Protein AF-A0A3R6U646-F1 (afdb_monomer)

Mean predicted aligned error: 10.63 Å

Sequence (505 aa):
MAGFEEALRQNQELQDSKYKLLGVTYKDGPEMSRLKNAEKQLLSFFSERKLSPDPNAFEEQLSEAKNLYRELIESCRAYTLSHKRPWTASGKARKQMVLQIWKIAELEDSKLQATAEVLQKRNMEDASWANVLGAMRVAHIDLSSHEIETTGGGTSDVTVIKYPNTKLFYKKEEKLLPLREDVKALIQQKPEWKSHEALITKLLSLIDNENPISMGNMALASYKDLGIFLAMISTDLTLTSEEQAELKTFMPEFSAAFKKLNTRFGIAKDAGIEPGQDLSKRNVATSRMASLLGIPGLVTDSAAVVLKTGQENSENGIVTVMAKGEQFETIRQKGLPVTSSPELIKSLINLQLLDTICGQVDRNSSNLFFTYEERDGKRILKGVTGIDSDMAFGTTAYAALEERRDGFLQLKPIEQNGTCTLPYLDQTVCAHILSLDKNMVFFVMSDLLNQKELDALWGRIEGVQNLLLKNIDRMTDDTWPDSNIIALRNQYNGTYFNKISDLLA

Secondary structure (DSSP, 8-state):
-HHHHHHHHHHHHHHHS-EEETTEEEPPPHHHHHHHHHHHHHHHHHHH-BPPSSHHHHHHHHHHHHHHHHHHHHHHHHHHHHTSS--SHHHHHHHHHHHHHHHHHHHHHHHHHHHHHHHHHTT-TT-BHHHHHHHHHPEEEEGGGS-EEEE-SSSS-EEEEEETTEEEEEEE--BPPPHHHHHHHHHHH-GGGGGGHHHHHHHHTT--TT-HHHHHHHHHTTSS-HHHHHHHHTTT----HHHHHHHHHHHHHHHHHHHHHHHHHHHHHHHTPPTT-BSTHHHHHHHHHHHHTT-TTSB--EEEEEEE-SSS-EEEEEEEEPPSSEEHHHHHHT-S-EEE-HHHHHHHHHHHHHHHHHT-----GGGEEEEEEEETTEEEEEEEEE---TT-S-S--HHHHHS--SS------B-TTS-B--S-EEHHHHHHHTT--HHHHHHHHTTTS-HHHHHHHHHHHHHHHHHHHHTGGGEESS---THHHHHHHHH-TTSHHHHHHTT--

Foldseek 3Di:
DVVVVVVVVVVVCCQVWADQDPNDGDDDDPLVVQLLVLLVVLLCLQPPWAQDLDPVVNVVSLVVNLVSLVSNLVSLVVLCVVLVDPPDLLSVLLNLLSVVSNVLSVQLSVCQPVLSVVQSVVVPVRHGSLVSSLVSQAAEDECPPFDWDWDDDAQFIWIWTDDPVWIKTWGFWDFQADLLVVLVVVCVVPVVCPVVVVVVVQLCVLPDPPDPVSLVLLLVVQDDDPPVVCVVCVVVDPDDPVSSVVCVVCSNVSSVNSNSSSVVNVLLVVLQNDGPATLQLQLCLLQLLCSLLVNHLLAWHKGWYWYDPDPPDTTTTMITIDRPAAQLVVVVVVPFQEEEDPQQVQSQVLVQLSCLLFSQQDDDSVQKGWDWDDDPRYTYTRHIYGYRRSSTLHLDANVNLCPDPPQGAHDPLDDPVLHGPDQAHALSSLSSLLSDDLSSSCSSCVSRDDPSSSVRSVNSSVVVNVSCSVPVVRYDHDDDDPVVLVVSQPRDPRHPSVSVVVSND

Structure (mmCIF, N/CA/C/O backbone):
data_AF-A0A3R6U646-F1
#
_entry.id   AF-A0A3R6U646-F1
#
loop_
_atom_site.group_PDB
_atom_site.id
_atom_site.type_symbol
_atom_site.label_atom_id
_atom_site.label_alt_id
_atom_site.label_comp_id
_atom_site.label_asym_id
_atom_site.label_entity_id
_atom_site.label_seq_id
_atom_site.pdbx_PDB_ins_code
_atom_site.Cartn_x
_atom_site.Cartn_y
_atom_site.Cartn_z
_atom_site.occupancy
_atom_site.B_iso_or_equiv
_atom_site.auth_seq_id
_atom_site.auth_comp_id
_atom_site.auth_asym_id
_atom_site.auth_atom_id
_atom_site.pdbx_PDB_model_num
ATOM 1 N N . MET A 1 1 ? 26.174 -4.785 15.568 1.00 36.97 1 MET A N 1
ATOM 2 C CA . MET A 1 1 ? 26.501 -4.451 14.163 1.00 36.97 1 MET A CA 1
ATOM 3 C C . MET A 1 1 ? 26.872 -5.685 13.338 1.00 36.97 1 MET A C 1
ATOM 5 O O . MET A 1 1 ? 26.255 -5.864 12.303 1.00 36.97 1 MET A O 1
ATOM 9 N N . ALA A 1 2 ? 27.718 -6.606 13.823 1.00 31.31 2 ALA A N 1
ATOM 10 C CA . ALA A 1 2 ? 28.090 -7.832 13.088 1.00 31.31 2 ALA A CA 1
ATOM 11 C C . ALA A 1 2 ? 26.922 -8.780 12.703 1.00 31.31 2 ALA A C 1
ATOM 13 O O . ALA A 1 2 ? 26.979 -9.432 11.671 1.00 31.31 2 ALA A O 1
ATOM 14 N N . GLY A 1 3 ? 25.834 -8.837 13.485 1.00 31.39 3 GLY A N 1
ATOM 15 C CA . GLY A 1 3 ? 24.661 -9.667 13.152 1.00 31.39 3 GLY A CA 1
ATOM 16 C C . GLY A 1 3 ? 23.734 -9.088 12.072 1.00 31.39 3 GLY A C 1
ATOM 17 O O . GLY A 1 3 ? 22.979 -9.834 11.462 1.00 31.39 3 GLY A O 1
ATOM 18 N N . PHE A 1 4 ? 23.793 -7.775 11.821 1.00 30.70 4 PHE A N 1
ATOM 19 C CA . PHE A 1 4 ? 22.967 -7.106 10.807 1.00 30.70 4 PHE A CA 1
ATOM 20 C C . PHE A 1 4 ? 23.614 -7.202 9.421 1.00 30.70 4 PHE A C 1
ATOM 22 O O . PHE A 1 4 ? 22.926 -7.468 8.444 1.00 30.70 4 PHE A O 1
ATOM 29 N N . GLU A 1 5 ? 24.944 -7.088 9.351 1.00 34.66 5 GLU A N 1
ATOM 30 C CA . GLU A 1 5 ? 25.713 -7.324 8.123 1.00 34.66 5 GLU A CA 1
ATOM 31 C C . GLU A 1 5 ? 25.695 -8.801 7.703 1.00 34.66 5 GLU A C 1
ATOM 33 O O . GLU A 1 5 ? 25.573 -9.087 6.518 1.00 34.66 5 GLU A O 1
ATOM 38 N N . GLU A 1 6 ? 25.725 -9.747 8.651 1.00 31.89 6 GLU A N 1
ATOM 39 C CA . GLU A 1 6 ? 25.578 -11.182 8.357 1.00 31.89 6 GLU A CA 1
ATOM 40 C C . GLU A 1 6 ? 24.168 -11.513 7.832 1.00 31.89 6 GLU A C 1
ATOM 42 O O . GLU A 1 6 ? 24.030 -12.293 6.893 1.00 31.89 6 GLU A O 1
ATOM 47 N N . ALA A 1 7 ? 23.123 -10.877 8.378 1.00 35.53 7 ALA A N 1
ATOM 48 C CA . ALA A 1 7 ? 21.747 -11.024 7.902 1.00 35.53 7 ALA A CA 1
ATOM 49 C C . ALA A 1 7 ? 21.536 -10.382 6.520 1.00 35.53 7 ALA A C 1
ATOM 51 O O . ALA A 1 7 ? 20.899 -10.989 5.664 1.00 35.53 7 ALA A O 1
ATOM 52 N N . LEU A 1 8 ? 22.120 -9.203 6.270 1.00 36.25 8 LEU A N 1
ATOM 53 C CA . LEU A 1 8 ? 22.145 -8.565 4.950 1.00 36.25 8 LEU A CA 1
ATOM 54 C C . LEU A 1 8 ? 22.905 -9.416 3.935 1.00 36.25 8 LEU A C 1
ATOM 56 O O . LEU A 1 8 ? 22.410 -9.599 2.833 1.00 36.25 8 LEU A O 1
ATOM 60 N N . ARG A 1 9 ? 24.049 -9.999 4.312 1.00 36.34 9 ARG A N 1
ATOM 61 C CA . ARG A 1 9 ? 24.831 -10.899 3.456 1.00 36.34 9 ARG A CA 1
ATOM 62 C C . ARG A 1 9 ? 24.074 -12.184 3.135 1.00 36.34 9 ARG A C 1
ATOM 64 O O . ARG A 1 9 ? 24.051 -12.580 1.979 1.00 36.34 9 ARG A O 1
ATOM 71 N N . GLN A 1 10 ? 23.414 -12.801 4.115 1.00 38.28 10 GLN A N 1
ATOM 72 C CA . GLN A 1 10 ? 22.577 -13.986 3.895 1.00 38.28 10 GLN A CA 1
ATOM 73 C C . GLN A 1 10 ? 21.345 -13.670 3.034 1.00 38.28 10 GLN A C 1
ATOM 75 O O . GLN A 1 10 ? 20.971 -14.486 2.195 1.00 38.28 10 GLN A O 1
ATOM 80 N N . ASN A 1 11 ? 20.755 -12.478 3.174 1.00 39.41 11 ASN A N 1
ATOM 81 C CA . ASN A 1 11 ? 19.683 -12.005 2.294 1.00 39.41 11 ASN A CA 1
ATOM 82 C C . ASN A 1 11 ? 20.183 -11.723 0.874 1.00 39.41 11 ASN A C 1
ATOM 84 O O . ASN A 1 11 ? 19.551 -12.135 -0.092 1.00 39.41 11 ASN A O 1
ATOM 88 N N . GLN A 1 12 ? 21.343 -11.083 0.730 1.00 35.88 12 GLN A N 1
ATOM 89 C CA . GLN A 1 12 ? 21.979 -10.848 -0.565 1.00 35.88 12 GLN A CA 1
ATOM 90 C C . GLN A 1 12 ? 22.320 -12.183 -1.244 1.00 35.88 12 GLN A C 1
ATOM 92 O O . GLN A 1 12 ? 22.034 -12.369 -2.419 1.00 35.88 12 GLN A O 1
ATOM 97 N N . GLU A 1 13 ? 22.831 -13.160 -0.488 1.00 35.97 13 GLU A N 1
ATOM 98 C CA . GLU A 1 13 ? 23.101 -14.522 -0.961 1.00 35.97 13 GLU A CA 1
ATOM 99 C C . GLU A 1 13 ? 21.818 -15.285 -1.341 1.00 35.97 13 GLU A C 1
ATOM 101 O O . GLU A 1 13 ? 21.869 -16.081 -2.277 1.00 35.97 13 GLU A O 1
ATOM 106 N N . LEU A 1 14 ? 20.675 -15.031 -0.685 1.00 40.44 14 LEU A N 1
ATOM 107 C CA . LEU A 1 14 ? 19.355 -15.589 -1.030 1.00 40.44 14 LEU A CA 1
ATOM 108 C C . LEU A 1 14 ? 18.740 -14.944 -2.281 1.00 40.44 14 LEU A C 1
ATOM 110 O O . LEU A 1 14 ? 18.087 -15.637 -3.065 1.00 40.44 14 LEU A O 1
ATOM 114 N N . GLN A 1 15 ? 18.959 -13.643 -2.487 1.00 40.91 15 GLN A N 1
ATOM 115 C CA . GLN A 1 15 ? 18.465 -12.911 -3.658 1.00 40.91 15 GLN A CA 1
ATOM 116 C C . GLN A 1 15 ? 19.329 -13.124 -4.902 1.00 40.91 15 GLN A C 1
ATOM 118 O O . GLN A 1 15 ? 18.792 -13.307 -5.994 1.00 40.91 15 GLN A O 1
ATOM 123 N N . ASP A 1 16 ? 20.650 -13.183 -4.738 1.00 39.75 16 ASP A N 1
ATOM 124 C CA . ASP A 1 16 ? 21.598 -13.414 -5.833 1.00 39.75 16 ASP A CA 1
ATOM 125 C C . ASP A 1 16 ? 21.812 -14.908 -6.112 1.00 39.75 16 ASP A C 1
ATOM 127 O O . ASP A 1 16 ? 22.291 -15.303 -7.182 1.00 39.75 16 ASP A O 1
ATOM 131 N N . SER A 1 17 ? 21.442 -15.787 -5.177 1.00 35.56 17 SER A N 1
ATOM 132 C CA . SER A 1 17 ? 21.602 -17.219 -5.359 1.00 35.56 17 SER A CA 1
ATOM 133 C C . SER A 1 17 ? 20.494 -18.025 -4.680 1.00 35.56 17 SER A C 1
ATOM 135 O O . SER A 1 17 ? 20.468 -18.268 -3.484 1.00 35.56 17 SER A O 1
ATOM 137 N N . LYS A 1 18 ? 19.634 -18.593 -5.524 1.00 42.16 18 LYS A N 1
ATOM 138 C CA . LYS A 1 18 ? 19.062 -19.921 -5.315 1.00 42.16 18 LYS A CA 1
ATOM 139 C C . LYS A 1 18 ? 18.338 -20.113 -3.975 1.00 42.16 18 LYS A C 1
ATOM 141 O O . LYS A 1 18 ? 18.925 -20.643 -3.030 1.00 42.16 18 LYS A O 1
ATOM 146 N N . TYR A 1 19 ? 17.032 -19.847 -3.920 1.00 44.69 19 TYR A N 1
ATOM 147 C CA . TYR A 1 19 ? 16.271 -20.278 -2.747 1.00 44.69 19 TYR A CA 1
ATOM 148 C C . TYR A 1 19 ? 16.395 -21.807 -2.600 1.00 44.69 19 TYR A C 1
ATOM 150 O O . TYR A 1 19 ? 16.195 -22.576 -3.552 1.00 44.69 19 TYR A O 1
ATOM 158 N N . LYS A 1 20 ? 16.831 -22.245 -1.415 1.00 39.53 20 LYS A N 1
ATOM 159 C CA . LYS A 1 20 ? 16.947 -23.660 -1.068 1.00 39.53 20 LYS A CA 1
ATOM 160 C C . LYS A 1 20 ? 15.631 -24.116 -0.462 1.00 39.53 20 LYS A C 1
ATOM 162 O O . LYS A 1 20 ? 15.321 -23.758 0.668 1.00 39.53 20 LYS A O 1
ATOM 167 N N . LEU A 1 21 ? 14.888 -24.949 -1.181 1.00 40.09 21 LEU A N 1
ATOM 168 C CA . LEU A 1 21 ? 13.744 -25.672 -0.626 1.00 40.09 21 LEU A CA 1
ATOM 169 C C . LEU A 1 21 ? 14.123 -27.149 -0.543 1.00 40.09 21 LEU A C 1
ATOM 171 O O . LEU A 1 21 ? 14.448 -27.756 -1.562 1.00 40.09 21 LEU A O 1
ATOM 175 N N . LEU A 1 22 ? 14.127 -27.712 0.671 1.00 39.22 22 LEU A N 1
ATOM 176 C CA . LEU A 1 22 ? 14.445 -29.128 0.922 1.00 39.22 22 LEU A CA 1
ATOM 177 C C . LEU A 1 22 ? 15.806 -29.573 0.338 1.00 39.22 22 LEU A C 1
ATOM 179 O O . LEU A 1 22 ? 15.935 -30.654 -0.227 1.00 39.22 22 LEU A O 1
ATOM 183 N N . GLY A 1 23 ? 16.831 -28.717 0.423 1.00 36.72 23 GLY A N 1
ATOM 184 C CA . GLY A 1 23 ? 18.173 -29.009 -0.104 1.00 36.72 23 GLY A CA 1
ATOM 185 C C . GLY A 1 23 ? 18.327 -28.841 -1.622 1.00 36.72 23 GLY A C 1
ATOM 186 O O . GLY A 1 23 ? 19.443 -28.944 -2.132 1.00 36.72 23 GLY A O 1
ATOM 187 N N . VAL A 1 24 ? 17.252 -28.511 -2.346 1.00 35.69 24 VAL A N 1
ATOM 188 C CA . VAL A 1 24 ? 17.285 -28.235 -3.786 1.00 35.69 24 VAL A CA 1
ATOM 189 C C . VAL A 1 24 ? 17.443 -26.744 -4.030 1.00 35.69 24 VAL A C 1
ATOM 191 O O . VAL A 1 24 ? 16.744 -25.908 -3.472 1.00 35.69 24 VAL A O 1
ATOM 194 N N . THR A 1 25 ? 18.400 -26.437 -4.889 1.00 43.44 25 THR A N 1
ATOM 195 C CA . THR A 1 25 ? 18.830 -25.102 -5.275 1.00 43.44 25 THR A CA 1
ATOM 196 C C . THR A 1 25 ? 18.050 -24.662 -6.517 1.00 43.44 25 THR A C 1
ATOM 198 O O . THR A 1 25 ? 18.350 -25.129 -7.616 1.00 43.44 25 THR A O 1
ATOM 201 N N . TYR A 1 26 ? 17.068 -23.774 -6.369 1.00 50.03 26 TYR A N 1
ATOM 202 C CA . TYR A 1 26 ? 16.243 -23.319 -7.493 1.00 50.03 26 TYR A CA 1
ATOM 203 C C . TYR A 1 26 ? 16.840 -22.072 -8.146 1.00 50.03 26 TYR A C 1
ATOM 205 O O . TYR A 1 26 ? 16.937 -21.032 -7.510 1.00 50.03 26 TYR A O 1
ATOM 213 N N . LYS A 1 27 ? 17.246 -22.155 -9.417 1.00 60.25 27 LYS A N 1
ATOM 214 C CA . LYS A 1 27 ? 17.609 -20.972 -10.214 1.00 60.25 27 LYS A CA 1
ATOM 215 C C . LYS A 1 27 ? 16.384 -20.448 -10.955 1.00 60.25 27 LYS A C 1
ATOM 217 O O . LYS A 1 27 ? 15.554 -21.243 -11.398 1.00 60.25 27 LYS A O 1
ATOM 222 N N . ASP A 1 28 ? 16.320 -19.132 -11.129 1.00 71.44 28 ASP A N 1
ATOM 223 C CA . ASP A 1 28 ? 15.378 -18.533 -12.066 1.00 71.44 28 ASP A CA 1
ATOM 224 C C . ASP A 1 28 ? 15.600 -19.110 -13.470 1.00 71.44 28 ASP A C 1
ATOM 226 O O . ASP A 1 28 ? 16.733 -19.329 -13.910 1.00 71.44 28 ASP A O 1
ATOM 230 N N . GLY A 1 29 ? 14.493 -19.396 -14.156 1.00 80.44 29 GLY A N 1
ATOM 231 C CA . GLY A 1 29 ? 14.529 -19.716 -15.578 1.00 80.44 29 GLY A CA 1
ATOM 232 C C . GLY A 1 29 ? 14.961 -18.491 -16.391 1.00 80.44 29 GLY A C 1
ATOM 233 O O . GLY A 1 29 ? 14.796 -17.361 -15.919 1.00 80.44 29 GLY A O 1
ATOM 234 N N . PRO A 1 30 ? 15.473 -18.685 -17.617 1.00 86.38 30 PRO A N 1
ATOM 235 C CA . PRO A 1 30 ? 15.993 -17.593 -18.439 1.00 86.38 30 PRO A CA 1
ATOM 236 C C . PRO A 1 30 ? 14.958 -16.483 -18.678 1.00 86.38 30 PRO A C 1
ATOM 238 O O . PRO A 1 30 ? 15.310 -15.306 -18.666 1.00 86.38 30 PRO A O 1
ATOM 241 N N . GLU A 1 31 ? 13.675 -16.829 -18.820 1.00 90.94 31 GLU A N 1
ATOM 242 C CA . GLU A 1 31 ? 12.596 -15.853 -18.994 1.00 90.94 31 GLU A CA 1
ATOM 243 C C . GLU A 1 31 ? 12.374 -15.003 -17.740 1.00 90.94 31 GLU A C 1
ATOM 245 O O . GLU A 1 31 ? 12.163 -13.797 -17.846 1.00 90.94 31 GLU A O 1
ATOM 250 N N . MET A 1 32 ? 12.446 -15.612 -16.552 1.00 88.19 32 MET A N 1
ATOM 251 C CA . MET A 1 32 ? 12.282 -14.890 -15.289 1.00 88.19 32 MET A CA 1
ATOM 252 C C . MET A 1 32 ? 13.479 -13.973 -15.026 1.00 88.19 32 MET A C 1
ATOM 254 O O . MET A 1 32 ? 13.296 -12.826 -14.631 1.00 88.19 32 MET A O 1
ATOM 258 N N . SER A 1 33 ? 14.701 -14.444 -15.293 1.00 89.00 33 SER A N 1
ATOM 259 C CA . SER A 1 33 ? 15.904 -13.616 -15.162 1.00 89.00 33 SER A CA 1
ATOM 260 C C . SER A 1 33 ? 15.872 -12.406 -16.098 1.00 89.00 33 SER A C 1
ATOM 262 O O . SER A 1 33 ? 16.212 -11.303 -15.674 1.00 89.00 33 SER A O 1
ATOM 264 N N . ARG A 1 34 ? 15.426 -12.590 -17.351 1.00 92.75 34 ARG A N 1
ATOM 265 C CA . ARG A 1 34 ? 15.262 -11.488 -18.313 1.00 92.75 34 ARG A CA 1
ATOM 266 C C . ARG A 1 34 ? 14.250 -10.458 -17.812 1.00 92.75 34 ARG A C 1
ATOM 268 O O . ARG A 1 34 ? 14.555 -9.270 -17.795 1.00 92.75 34 ARG A O 1
ATOM 275 N N . LEU A 1 35 ? 13.095 -10.925 -17.337 1.00 92.75 35 LEU A N 1
ATOM 276 C CA . LEU A 1 35 ? 12.042 -10.079 -16.781 1.00 92.75 35 LEU A CA 1
ATOM 277 C C . LEU A 1 35 ? 12.539 -9.249 -15.592 1.00 92.75 35 LEU A C 1
ATOM 279 O O . LEU A 1 35 ? 12.420 -8.028 -15.626 1.00 92.75 35 LEU A O 1
ATOM 283 N N . LYS A 1 36 ? 13.169 -9.877 -14.591 1.00 90.25 36 LYS A N 1
ATOM 284 C CA . LYS A 1 36 ? 13.700 -9.163 -13.416 1.00 90.25 36 LYS A CA 1
ATOM 285 C C . LYS A 1 36 ? 14.750 -8.119 -13.793 1.00 90.25 36 LYS A C 1
ATOM 287 O O . LYS A 1 36 ? 14.820 -7.056 -13.180 1.00 90.25 36 LYS A O 1
ATOM 292 N N . ASN A 1 37 ? 15.578 -8.408 -14.799 1.00 92.00 37 ASN A N 1
ATOM 293 C CA . ASN A 1 37 ? 16.551 -7.442 -15.299 1.00 92.00 37 ASN A CA 1
ATOM 294 C C . ASN A 1 37 ? 15.867 -6.245 -15.980 1.00 92.00 37 ASN A C 1
ATOM 296 O O . ASN A 1 37 ? 16.260 -5.109 -15.728 1.00 92.00 37 ASN A O 1
ATOM 300 N N . ALA A 1 38 ? 14.836 -6.486 -16.795 1.00 95.25 38 ALA A N 1
ATOM 301 C CA . ALA A 1 38 ? 14.059 -5.421 -17.426 1.00 95.25 38 ALA A CA 1
ATOM 302 C C . ALA A 1 38 ? 13.362 -4.527 -16.382 1.00 95.25 38 ALA A C 1
ATOM 304 O O . ALA A 1 38 ? 13.449 -3.304 -16.468 1.00 95.25 38 ALA A O 1
ATOM 305 N N . GLU A 1 39 ? 12.757 -5.123 -15.347 1.00 92.94 39 GLU A N 1
ATOM 306 C CA . GLU A 1 39 ? 12.162 -4.390 -14.217 1.00 92.94 39 GLU A CA 1
ATOM 307 C C . GLU A 1 39 ? 13.190 -3.510 -13.509 1.00 92.94 39 GLU A C 1
ATOM 309 O O . GLU A 1 39 ? 12.944 -2.327 -13.284 1.00 92.94 39 GLU A O 1
ATOM 314 N N . LYS A 1 40 ? 14.364 -4.070 -13.195 1.00 92.19 40 LYS A N 1
ATOM 315 C CA . LYS A 1 40 ? 15.448 -3.342 -12.529 1.00 92.19 40 LYS A CA 1
ATOM 316 C C . LYS A 1 40 ? 15.926 -2.146 -13.352 1.00 92.19 40 LYS A C 1
ATOM 318 O O . LYS A 1 40 ? 16.121 -1.067 -12.797 1.00 92.19 40 LYS A O 1
ATOM 323 N N . GLN A 1 41 ? 16.132 -2.329 -14.657 1.00 95.00 41 GLN A N 1
ATOM 324 C CA . GLN A 1 41 ? 16.593 -1.259 -15.545 1.00 95.00 41 GLN A CA 1
ATOM 325 C C . GLN A 1 41 ? 15.559 -0.136 -15.658 1.00 95.00 41 GLN A C 1
ATOM 327 O O . GLN A 1 41 ? 15.913 1.036 -15.541 1.00 95.00 41 GLN A O 1
ATOM 332 N N . LEU A 1 42 ? 14.283 -0.491 -15.827 1.00 95.00 42 LEU A N 1
ATOM 333 C CA . LEU A 1 42 ? 13.195 0.478 -15.897 1.00 95.00 42 LEU A CA 1
ATOM 334 C C . LEU A 1 42 ? 13.025 1.230 -14.569 1.00 95.00 42 LEU A C 1
ATOM 336 O O . LEU A 1 42 ? 12.888 2.451 -14.566 1.00 95.00 42 LEU A O 1
ATOM 340 N N . LEU A 1 43 ? 13.092 0.522 -13.438 1.00 92.31 43 LEU A N 1
ATOM 341 C CA . LEU A 1 43 ? 13.019 1.130 -12.111 1.00 92.31 43 LEU A CA 1
ATOM 342 C C . LEU A 1 43 ? 14.155 2.138 -11.898 1.00 92.31 43 LEU A C 1
ATOM 344 O O . LEU A 1 43 ? 13.875 3.281 -11.552 1.00 92.31 43 LEU A O 1
ATOM 348 N N . SER A 1 44 ? 15.401 1.734 -12.167 1.00 92.94 44 SER A N 1
ATOM 349 C CA . SER A 1 44 ? 16.587 2.595 -12.047 1.00 92.94 44 SER A CA 1
ATOM 350 C C . SER A 1 44 ? 16.463 3.850 -12.916 1.00 92.94 44 SER A C 1
ATOM 352 O O . SER A 1 44 ? 16.712 4.961 -12.445 1.00 92.94 44 SER A O 1
ATOM 354 N N . PHE A 1 45 ? 15.974 3.704 -14.154 1.00 96.00 45 PHE A N 1
ATOM 355 C CA . PHE A 1 45 ? 15.708 4.837 -15.039 1.00 96.00 45 PHE A CA 1
ATOM 356 C C . PHE A 1 45 ? 14.754 5.857 -14.398 1.00 96.00 45 PHE A C 1
ATOM 358 O O . PHE A 1 45 ? 15.052 7.052 -14.386 1.00 96.00 45 PHE A O 1
ATOM 365 N N . PHE A 1 46 ? 13.634 5.401 -13.832 1.00 94.38 46 PHE A N 1
ATOM 366 C CA . PHE A 1 46 ? 12.643 6.292 -13.229 1.00 94.38 46 PHE A CA 1
ATOM 367 C C . PHE A 1 46 ? 13.090 6.903 -11.899 1.00 94.38 46 PHE A C 1
ATOM 369 O O . PHE A 1 46 ? 12.765 8.060 -11.632 1.00 94.38 46 PHE A O 1
ATOM 376 N N . SER A 1 47 ? 13.819 6.156 -11.069 1.00 88.50 47 SER A N 1
ATOM 377 C CA . SER A 1 47 ? 14.202 6.604 -9.727 1.00 88.50 47 SER A CA 1
ATOM 378 C C . SER A 1 47 ? 15.407 7.542 -9.707 1.00 88.50 47 SER A C 1
ATOM 380 O O . SER A 1 47 ? 15.512 8.372 -8.809 1.00 88.50 47 SER A O 1
ATOM 382 N N . GLU A 1 48 ? 16.328 7.416 -10.663 1.00 90.25 48 GLU A N 1
ATOM 383 C CA . GLU A 1 48 ? 17.638 8.082 -10.586 1.00 90.25 48 GLU A CA 1
ATOM 384 C C . GLU A 1 48 ? 17.761 9.308 -11.500 1.00 90.25 48 GLU A C 1
ATOM 386 O O . GLU A 1 48 ? 18.705 10.090 -11.368 1.00 90.25 48 GLU A O 1
ATOM 391 N N . ARG A 1 49 ? 16.827 9.503 -12.440 1.00 92.69 49 ARG A N 1
ATOM 392 C CA . ARG A 1 49 ? 16.988 10.490 -13.515 1.00 92.69 49 ARG A CA 1
ATOM 393 C C . ARG A 1 49 ? 16.108 11.722 -13.354 1.00 92.69 49 ARG A C 1
ATOM 395 O O . ARG A 1 49 ? 14.885 11.646 -13.209 1.00 92.69 49 ARG A O 1
ATOM 402 N N . LYS A 1 50 ? 16.742 12.887 -13.507 1.00 93.94 50 LYS A N 1
ATOM 403 C CA . LYS A 1 50 ? 16.047 14.156 -13.745 1.00 93.94 50 LYS A CA 1
ATOM 404 C C . LYS A 1 50 ? 15.498 14.208 -15.170 1.00 93.94 50 LYS A C 1
ATOM 406 O O . LYS A 1 50 ? 16.090 13.645 -16.093 1.00 93.94 50 LYS A O 1
ATOM 411 N N . LEU A 1 51 ? 14.378 14.902 -15.332 1.00 92.94 51 LEU A N 1
ATOM 412 C CA . LEU A 1 51 ? 13.789 15.171 -16.634 1.00 92.94 51 LEU A CA 1
ATOM 413 C C . LEU A 1 51 ? 14.563 16.321 -17.282 1.00 92.94 51 LEU A C 1
ATOM 415 O O . LEU A 1 51 ? 14.674 17.396 -16.693 1.00 92.94 51 LEU A O 1
ATOM 419 N N . SER A 1 52 ? 15.133 16.098 -18.466 1.00 91.50 52 SER A N 1
ATOM 420 C CA . SER A 1 52 ? 15.921 17.138 -19.131 1.00 91.50 52 SER A CA 1
ATOM 421 C C . SER A 1 52 ? 15.037 18.287 -19.643 1.00 91.50 52 SER A C 1
ATOM 423 O O . SER A 1 52 ? 14.068 18.022 -20.359 1.00 91.50 52 SER A O 1
ATOM 425 N N . PRO A 1 53 ? 15.378 19.561 -19.358 1.00 89.44 53 PRO A N 1
ATOM 426 C CA . PRO A 1 53 ? 14.740 20.705 -20.005 1.00 89.44 53 PRO A CA 1
ATOM 427 C C . PRO A 1 53 ? 15.265 20.927 -21.434 1.00 89.44 53 PRO A C 1
ATOM 429 O O . PRO A 1 53 ? 14.584 21.553 -22.244 1.00 89.44 53 PRO A O 1
ATOM 432 N N . ASP A 1 54 ? 16.459 20.412 -21.760 1.00 91.50 54 ASP A N 1
ATOM 433 C CA . ASP A 1 54 ? 16.998 20.451 -23.121 1.00 91.50 54 ASP A CA 1
ATOM 434 C C . ASP A 1 54 ? 16.204 19.492 -24.030 1.00 91.50 54 ASP A C 1
ATOM 436 O O . ASP A 1 54 ? 16.121 18.301 -23.703 1.00 91.50 54 ASP A O 1
ATOM 440 N N . PRO A 1 55 ? 15.637 19.972 -25.156 1.00 91.12 55 PRO A N 1
ATOM 441 C CA . PRO A 1 55 ? 14.795 19.157 -26.029 1.00 91.12 55 PRO A CA 1
ATOM 442 C C . PRO A 1 55 ? 15.481 17.920 -26.610 1.00 91.12 55 PRO A C 1
ATOM 444 O O . PRO A 1 55 ? 14.846 16.875 -26.704 1.00 91.12 55 PRO A O 1
ATOM 447 N N . ASN A 1 56 ? 16.764 18.003 -26.973 1.00 94.31 56 ASN A N 1
ATOM 448 C CA . ASN A 1 56 ? 17.461 16.875 -27.592 1.00 94.31 56 ASN A CA 1
ATOM 449 C C . ASN A 1 56 ? 17.744 15.782 -26.559 1.00 94.31 56 ASN A C 1
ATOM 451 O O . ASN A 1 56 ? 17.402 14.621 -26.774 1.00 94.31 56 ASN A O 1
ATOM 455 N N . ALA A 1 57 ? 18.291 16.164 -25.403 1.00 94.50 57 ALA A N 1
ATOM 456 C CA . ALA A 1 57 ? 18.516 15.232 -24.305 1.00 94.50 57 ALA A CA 1
ATOM 457 C C . ALA A 1 57 ? 17.198 14.640 -23.770 1.00 94.50 57 ALA A C 1
ATOM 459 O O . ALA A 1 57 ? 17.167 13.483 -23.356 1.00 94.50 57 ALA A O 1
ATOM 460 N N . PHE A 1 58 ? 16.092 15.392 -23.797 1.00 95.25 58 PHE A N 1
ATOM 461 C CA . PHE A 1 58 ? 14.769 14.864 -23.453 1.00 95.25 58 PHE A CA 1
ATOM 462 C C . PHE A 1 58 ? 14.296 13.784 -24.431 1.00 95.25 58 PHE A C 1
ATOM 464 O O . PHE A 1 58 ? 13.852 12.728 -23.984 1.00 95.25 58 PHE A O 1
ATOM 471 N N . GLU A 1 59 ? 14.402 14.015 -25.742 1.00 96.88 59 GLU A N 1
ATOM 472 C CA . GLU A 1 59 ? 14.006 13.025 -26.753 1.00 96.88 59 GLU A CA 1
ATOM 473 C C . GLU A 1 59 ? 14.835 11.736 -26.644 1.00 96.88 59 GLU A C 1
ATOM 475 O O . GLU A 1 59 ? 14.293 10.633 -26.751 1.00 96.88 59 GLU A O 1
ATOM 480 N N . GLU A 1 60 ? 16.134 11.851 -26.351 1.00 97.75 60 GLU A N 1
ATOM 481 C CA . GLU A 1 60 ? 16.993 10.695 -26.072 1.00 97.75 60 GLU A CA 1
ATOM 482 C C . GLU A 1 60 ? 16.513 9.914 -24.841 1.00 97.75 60 GLU A C 1
ATOM 484 O O . GLU A 1 60 ? 16.322 8.696 -24.916 1.00 97.75 60 GLU A O 1
ATOM 489 N N . GLN A 1 61 ? 16.242 10.607 -23.729 1.00 97.50 61 GLN A N 1
ATOM 490 C CA . GLN A 1 61 ? 15.709 9.987 -22.512 1.00 97.50 61 GLN A CA 1
ATOM 491 C C . GLN A 1 61 ? 14.345 9.322 -22.756 1.00 97.50 61 GLN A C 1
ATOM 493 O O . GLN A 1 61 ? 14.108 8.205 -22.297 1.00 97.50 61 GLN A O 1
ATOM 498 N N . LEU A 1 62 ? 13.446 9.975 -23.497 1.00 97.88 62 LEU A N 1
ATOM 499 C CA . LEU A 1 62 ? 12.127 9.436 -23.826 1.00 97.88 62 LEU A CA 1
ATOM 500 C C . LEU A 1 62 ? 12.229 8.179 -24.702 1.00 97.88 62 LEU A C 1
ATOM 502 O O . LEU A 1 62 ? 11.498 7.210 -24.486 1.00 97.88 62 LEU A O 1
ATOM 506 N N . SER A 1 63 ? 13.137 8.177 -25.679 1.00 98.25 63 SER A N 1
ATOM 507 C CA . SER A 1 63 ? 13.416 7.010 -26.521 1.00 98.25 63 SER A CA 1
ATOM 508 C C . SER A 1 63 ? 13.952 5.834 -25.698 1.00 98.25 63 SER A C 1
ATOM 510 O O . SER A 1 63 ? 13.502 4.697 -25.864 1.00 98.25 63 SER A O 1
ATOM 512 N N . GLU A 1 64 ? 14.859 6.101 -24.755 1.00 98.31 64 GLU A N 1
ATOM 513 C CA . GLU A 1 64 ? 15.369 5.096 -23.821 1.00 98.31 64 GLU A CA 1
ATOM 514 C C . GLU A 1 64 ? 14.249 4.507 -22.952 1.00 98.31 64 GLU A C 1
ATOM 516 O O . GLU A 1 64 ? 14.099 3.285 -22.909 1.00 98.31 64 GLU A O 1
ATOM 521 N N . ALA A 1 65 ? 13.404 5.349 -22.348 1.00 98.12 65 ALA A N 1
ATOM 522 C CA . ALA A 1 65 ? 12.263 4.911 -21.543 1.00 98.12 65 ALA A CA 1
ATOM 523 C C . ALA A 1 65 ? 11.319 3.980 -22.327 1.00 98.12 65 ALA A C 1
ATOM 525 O O . ALA A 1 65 ? 10.956 2.907 -21.842 1.00 98.12 65 ALA A O 1
ATOM 526 N N . LYS A 1 66 ? 10.973 4.342 -23.572 1.00 98.38 66 LYS A N 1
ATOM 527 C CA . LYS A 1 66 ? 10.147 3.509 -24.468 1.00 98.38 66 LYS A CA 1
ATOM 528 C C . LYS A 1 66 ? 10.788 2.152 -24.761 1.00 98.38 66 LYS A C 1
ATOM 530 O O . LYS A 1 66 ? 10.102 1.133 -24.819 1.00 98.38 66 LYS A O 1
ATOM 535 N N . ASN A 1 67 ? 12.105 2.119 -24.967 1.00 98.50 67 ASN A N 1
ATOM 536 C CA . ASN A 1 67 ? 12.816 0.865 -25.209 1.00 98.50 67 ASN A CA 1
ATOM 537 C C . ASN A 1 67 ? 12.823 -0.030 -23.962 1.00 98.50 67 ASN A C 1
ATOM 539 O O . ASN A 1 67 ? 12.617 -1.236 -24.091 1.00 98.50 67 ASN A O 1
ATOM 543 N N . LEU A 1 68 ? 12.989 0.550 -22.770 1.00 98.38 68 LEU A N 1
ATOM 544 C CA . LEU A 1 68 ? 12.923 -0.185 -21.504 1.00 98.38 68 LEU A CA 1
ATOM 545 C C . LEU A 1 68 ? 11.522 -0.768 -21.250 1.00 98.38 68 LEU A C 1
ATOM 547 O O . LEU A 1 68 ? 11.411 -1.933 -20.867 1.00 98.38 68 LEU A O 1
ATOM 551 N N . TYR A 1 69 ? 10.448 -0.018 -21.532 1.00 98.38 69 TYR A N 1
ATOM 552 C CA . TYR A 1 69 ? 9.083 -0.559 -21.470 1.00 98.38 69 TYR A CA 1
ATOM 553 C C . TYR A 1 69 ? 8.861 -1.701 -22.456 1.00 98.38 69 TYR A C 1
ATOM 555 O O . TYR A 1 69 ? 8.314 -2.737 -22.073 1.00 98.38 69 TYR A O 1
ATOM 563 N N . ARG A 1 70 ? 9.312 -1.551 -23.708 1.00 98.38 70 ARG A N 1
ATOM 564 C CA . ARG A 1 70 ? 9.204 -2.613 -24.717 1.00 98.38 70 ARG A CA 1
ATOM 565 C C . ARG A 1 70 ? 9.886 -3.896 -24.246 1.00 98.38 70 ARG A C 1
ATOM 567 O O . ARG A 1 70 ? 9.284 -4.963 -24.330 1.00 98.38 70 ARG A O 1
ATOM 574 N N . GLU A 1 71 ? 11.099 -3.790 -23.706 1.00 98.25 71 GLU A N 1
ATOM 575 C CA . GLU A 1 71 ? 11.851 -4.934 -23.181 1.00 98.25 71 GLU A CA 1
ATOM 576 C C . GLU A 1 71 ? 11.123 -5.616 -22.010 1.00 98.25 71 GLU A C 1
ATOM 578 O O . GLU A 1 71 ? 11.045 -6.849 -21.961 1.00 98.25 71 GLU A O 1
ATOM 583 N N . LEU A 1 72 ? 10.533 -4.840 -21.093 1.00 97.81 72 LEU A N 1
ATOM 584 C CA . LEU A 1 72 ? 9.730 -5.379 -19.993 1.00 97.81 72 LEU A CA 1
ATOM 585 C C . LEU A 1 72 ? 8.481 -6.109 -20.508 1.00 97.81 72 LEU A C 1
ATOM 587 O O . LEU A 1 72 ? 8.247 -7.261 -20.142 1.00 97.81 72 LEU A O 1
ATOM 591 N N . ILE A 1 73 ? 7.711 -5.478 -21.398 1.00 98.44 73 ILE A N 1
ATOM 592 C CA . ILE A 1 73 ? 6.487 -6.042 -21.986 1.00 98.44 73 ILE A CA 1
ATOM 593 C C . ILE A 1 73 ? 6.794 -7.347 -22.735 1.00 98.44 73 ILE A C 1
ATOM 595 O O . ILE A 1 73 ? 6.115 -8.361 -22.543 1.00 98.44 73 ILE A O 1
ATOM 599 N N . GLU A 1 74 ? 7.847 -7.360 -23.555 1.00 98.12 74 GLU A N 1
ATOM 600 C CA . GLU A 1 74 ? 8.289 -8.559 -24.268 1.00 98.12 74 GLU A CA 1
ATOM 601 C C . GLU A 1 74 ? 8.726 -9.671 -23.309 1.00 98.12 74 GLU A C 1
ATOM 603 O O . GLU A 1 74 ? 8.395 -10.841 -23.531 1.00 98.12 74 GLU A O 1
ATOM 608 N N . SER A 1 75 ? 9.403 -9.322 -22.215 1.00 97.56 75 SER A N 1
ATOM 609 C CA . SER A 1 75 ? 9.819 -10.275 -21.183 1.00 97.56 75 SER A CA 1
ATOM 610 C C . SER A 1 75 ? 8.626 -10.881 -20.438 1.00 97.56 75 SER A C 1
ATOM 612 O O . SER A 1 75 ? 8.563 -12.103 -20.266 1.00 97.56 75 SER A O 1
ATOM 614 N N . CYS A 1 76 ? 7.627 -10.073 -20.066 1.00 97.12 76 CYS A N 1
ATOM 615 C CA . CYS A 1 76 ? 6.380 -10.566 -19.477 1.00 97.12 76 CYS A CA 1
ATOM 616 C C . CYS A 1 76 ? 5.626 -11.498 -20.434 1.00 97.12 76 CYS A C 1
ATOM 618 O O . CYS A 1 76 ? 5.152 -12.574 -20.042 1.00 97.12 76 CYS A O 1
ATOM 620 N N . ARG A 1 77 ? 5.548 -11.128 -21.715 1.00 97.06 77 ARG A N 1
ATOM 621 C CA . ARG A 1 77 ? 4.930 -11.958 -22.752 1.00 97.06 77 ARG A CA 1
ATOM 622 C C . ARG A 1 77 ? 5.670 -13.286 -22.924 1.00 97.06 77 ARG A C 1
ATOM 624 O O . ARG A 1 77 ? 5.029 -14.336 -22.972 1.00 97.06 77 ARG A O 1
ATOM 631 N N . ALA A 1 78 ? 7.001 -13.269 -22.978 1.00 96.00 78 ALA A N 1
ATOM 632 C CA . ALA A 1 78 ? 7.815 -14.477 -23.094 1.00 96.00 78 ALA A CA 1
ATOM 633 C C . ALA A 1 78 ? 7.597 -15.424 -21.903 1.00 96.00 78 ALA A C 1
ATOM 635 O O . ALA A 1 78 ? 7.311 -16.607 -22.103 1.00 96.00 78 ALA A O 1
ATOM 636 N N . TYR A 1 79 ? 7.631 -14.896 -20.674 1.00 94.62 79 TYR A N 1
ATOM 637 C CA . TYR A 1 79 ? 7.389 -15.676 -19.459 1.00 94.62 79 TYR A CA 1
ATOM 638 C C . TYR A 1 79 ? 5.992 -16.313 -19.444 1.00 94.62 79 TYR A C 1
ATOM 640 O O . TYR A 1 79 ? 5.833 -17.507 -19.180 1.00 94.62 79 TYR A O 1
ATOM 648 N N . THR A 1 80 ? 4.948 -15.541 -19.753 1.00 94.38 80 THR A N 1
ATOM 649 C CA . THR A 1 80 ? 3.563 -16.042 -19.720 1.00 94.38 80 THR A CA 1
ATOM 650 C C . THR A 1 80 ? 3.284 -17.083 -20.809 1.00 94.38 80 THR A C 1
ATOM 652 O O . THR A 1 80 ? 2.486 -18.003 -20.585 1.00 94.38 80 THR A O 1
ATOM 655 N N . LEU A 1 81 ? 3.965 -16.988 -21.959 1.00 93.25 81 LEU A N 1
ATOM 656 C CA . LEU A 1 81 ? 3.913 -17.976 -23.038 1.00 93.25 81 LEU A CA 1
ATOM 657 C C . LEU A 1 81 ? 4.685 -19.262 -22.722 1.00 93.25 81 LEU A C 1
ATOM 659 O O . LEU A 1 81 ? 4.222 -20.332 -23.122 1.00 93.25 81 LEU A O 1
ATOM 663 N N . SER A 1 82 ? 5.811 -19.193 -22.006 1.00 89.06 82 SER A N 1
ATOM 664 C CA . SER A 1 82 ? 6.526 -20.392 -21.542 1.00 89.06 82 SER A CA 1
ATOM 665 C C . SER A 1 82 ? 5.805 -21.069 -20.367 1.00 89.06 82 SER A C 1
ATOM 667 O O . SER A 1 82 ? 5.832 -22.290 -20.237 1.00 89.06 82 SER A O 1
ATOM 669 N N . HIS A 1 83 ? 5.036 -20.306 -19.584 1.00 88.94 83 HIS A N 1
ATOM 670 C CA . HIS A 1 83 ? 4.278 -20.785 -18.424 1.00 88.94 83 HIS A CA 1
ATOM 671 C C . HIS A 1 83 ? 2.758 -20.793 -18.684 1.00 88.94 83 HIS A C 1
ATOM 673 O O . HIS A 1 83 ? 1.954 -20.279 -17.900 1.00 88.94 83 HIS A O 1
ATOM 679 N N . LYS A 1 84 ? 2.301 -21.396 -19.794 1.00 86.06 84 LYS A N 1
ATOM 680 C CA . LYS A 1 84 ? 0.861 -21.425 -20.147 1.00 86.06 84 LYS A CA 1
ATOM 681 C C . LYS A 1 84 ? -0.018 -22.085 -19.083 1.00 86.06 84 LYS A C 1
ATOM 683 O O . LYS A 1 84 ? -1.106 -21.579 -18.812 1.00 86.06 84 LYS A O 1
ATOM 688 N N . ARG A 1 85 ? 0.437 -23.178 -18.471 1.00 87.00 85 ARG A N 1
ATOM 689 C CA . ARG A 1 85 ? -0.320 -23.947 -17.468 1.00 87.00 85 ARG A CA 1
ATOM 690 C C . ARG A 1 85 ? 0.597 -24.345 -16.307 1.00 87.00 85 ARG A C 1
ATOM 692 O O . ARG A 1 85 ? 1.087 -25.470 -16.294 1.00 87.00 85 ARG A O 1
ATOM 699 N N . PRO A 1 86 ? 0.894 -23.425 -15.372 1.00 82.62 86 PRO A N 1
ATOM 700 C CA . PRO A 1 86 ? 1.719 -23.757 -14.221 1.00 82.62 86 PRO A CA 1
ATOM 701 C C . PRO A 1 86 ? 0.979 -24.739 -13.305 1.00 82.62 86 PRO A C 1
ATOM 703 O O . PRO A 1 86 ? -0.188 -24.535 -12.967 1.00 82.62 86 PRO A O 1
ATOM 706 N N . TRP A 1 87 ? 1.672 -25.804 -12.909 1.00 75.12 87 TRP A N 1
ATOM 707 C CA . TRP A 1 87 ? 1.104 -26.885 -12.099 1.00 75.12 87 TRP A CA 1
ATOM 708 C C . TRP A 1 87 ? 1.110 -26.566 -10.601 1.00 75.12 87 TRP A C 1
ATOM 710 O O . TRP A 1 87 ? 0.167 -26.908 -9.894 1.00 75.12 87 TRP A O 1
ATOM 720 N N . THR A 1 88 ? 2.146 -25.875 -10.120 1.00 77.62 88 THR A N 1
ATOM 721 C CA . THR A 1 88 ? 2.332 -25.562 -8.696 1.00 77.62 88 THR A CA 1
ATOM 722 C C . THR A 1 88 ? 1.627 -24.266 -8.296 1.00 77.62 88 THR A C 1
ATOM 724 O O . THR A 1 88 ? 1.482 -23.356 -9.116 1.00 77.62 88 THR A O 1
ATOM 727 N N . ALA A 1 89 ? 1.236 -24.147 -7.022 1.00 73.12 89 ALA A N 1
ATOM 728 C CA . ALA A 1 89 ? 0.655 -22.919 -6.471 1.00 73.12 89 ALA A CA 1
ATOM 729 C C . ALA A 1 89 ? 1.589 -21.709 -6.668 1.00 73.12 89 ALA A C 1
ATOM 731 O O . ALA A 1 89 ? 1.165 -20.689 -7.202 1.00 73.12 89 ALA A O 1
ATOM 732 N N . SER A 1 90 ? 2.887 -21.855 -6.381 1.00 76.00 90 SER A N 1
ATOM 733 C CA . SER A 1 90 ? 3.888 -20.798 -6.610 1.00 76.00 90 SER A CA 1
ATOM 734 C C . SER A 1 90 ? 4.081 -20.463 -8.094 1.00 76.00 90 SER A C 1
ATOM 736 O O . SER A 1 90 ? 4.369 -19.327 -8.454 1.00 76.00 90 SER A O 1
ATOM 738 N N . GLY A 1 91 ? 3.932 -21.436 -8.999 1.00 79.88 91 GLY A N 1
ATOM 739 C CA . GLY A 1 91 ? 3.950 -21.172 -10.440 1.00 79.88 91 GLY A CA 1
ATOM 740 C C . GLY A 1 91 ? 2.732 -20.363 -10.899 1.00 79.88 91 GLY A C 1
ATOM 741 O O . GLY A 1 91 ? 2.867 -19.469 -11.731 1.00 79.88 91 GLY A O 1
ATOM 742 N N . LYS A 1 92 ? 1.548 -20.656 -10.344 1.00 85.25 92 LYS A N 1
ATOM 743 C CA . LYS A 1 92 ? 0.314 -19.893 -10.597 1.00 85.25 92 LYS A CA 1
ATOM 744 C C . LYS A 1 92 ? 0.434 -18.465 -10.063 1.00 85.25 92 LYS A C 1
ATOM 746 O O . LYS A 1 92 ? 0.171 -17.535 -10.820 1.00 85.25 92 LYS A O 1
ATOM 751 N N . ALA A 1 93 ? 0.921 -18.310 -8.832 1.00 84.38 93 ALA A N 1
ATOM 752 C CA . ALA A 1 93 ? 1.142 -17.016 -8.198 1.00 84.38 93 ALA A CA 1
ATOM 753 C C . ALA A 1 93 ? 2.115 -16.134 -8.998 1.00 84.38 93 ALA A C 1
ATOM 755 O O . ALA A 1 93 ? 1.756 -15.030 -9.401 1.00 84.38 93 ALA A O 1
ATOM 756 N N . ARG A 1 94 ? 3.306 -16.651 -9.345 1.00 88.25 94 ARG A N 1
ATOM 757 C CA . ARG A 1 94 ? 4.273 -15.917 -10.186 1.00 88.25 94 ARG A CA 1
ATOM 758 C C . ARG A 1 94 ? 3.678 -15.498 -11.523 1.00 88.25 94 ARG A C 1
ATOM 760 O O . ARG A 1 94 ? 3.845 -14.361 -11.947 1.00 88.25 94 ARG A O 1
ATOM 767 N N . LYS A 1 95 ? 2.935 -16.390 -12.184 1.00 90.94 95 LYS A N 1
ATOM 768 C CA . LYS A 1 95 ? 2.253 -16.042 -13.434 1.00 90.94 95 LYS A CA 1
ATOM 769 C C . LYS A 1 95 ? 1.246 -14.906 -13.243 1.00 90.94 95 LYS A C 1
ATOM 771 O O . LYS A 1 95 ? 1.179 -14.029 -14.099 1.00 90.94 95 LYS A O 1
ATOM 776 N N . GLN A 1 96 ? 0.463 -14.923 -12.166 1.00 91.69 96 GLN A N 1
ATOM 777 C CA . GLN A 1 96 ? -0.490 -13.852 -11.868 1.00 91.69 96 GLN A CA 1
ATOM 778 C C . GLN A 1 96 ? 0.221 -12.515 -11.638 1.00 91.69 96 GLN A C 1
ATOM 780 O O . GLN A 1 96 ? -0.201 -11.519 -12.219 1.00 91.69 96 GLN A O 1
ATOM 785 N N . MET A 1 97 ? 1.330 -12.500 -10.896 1.00 91.06 97 MET A N 1
ATOM 786 C CA . MET A 1 97 ? 2.151 -11.296 -10.702 1.00 91.06 97 MET A CA 1
ATOM 787 C C . MET A 1 97 ? 2.698 -10.759 -12.027 1.00 91.06 97 MET A C 1
ATOM 789 O O . MET A 1 97 ? 2.519 -9.585 -12.335 1.00 91.06 97 MET A O 1
ATOM 793 N N . VAL A 1 98 ? 3.276 -11.623 -12.869 1.00 94.19 98 VAL A N 1
ATOM 794 C CA . VAL A 1 98 ? 3.794 -11.212 -14.185 1.00 94.19 98 VAL A CA 1
ATOM 795 C C . VAL A 1 98 ? 2.687 -10.646 -15.080 1.00 94.19 98 VAL A C 1
ATOM 797 O O . VAL A 1 98 ? 2.912 -9.669 -15.786 1.00 94.19 98 VAL A O 1
ATOM 800 N N . LEU A 1 99 ? 1.476 -11.210 -15.040 1.00 94.88 99 LEU A N 1
ATOM 801 C CA . LEU A 1 99 ? 0.328 -10.659 -15.770 1.00 94.88 99 LEU A CA 1
ATOM 802 C C . LEU A 1 99 ? -0.086 -9.273 -15.253 1.00 94.88 99 LEU A C 1
ATOM 804 O O . LEU A 1 99 ? -0.488 -8.425 -16.049 1.00 94.88 99 LEU A O 1
ATOM 808 N N . GLN A 1 100 ? 0.008 -9.028 -13.943 1.00 93.25 100 GLN A N 1
ATOM 809 C CA . GLN A 1 100 ? -0.262 -7.707 -13.369 1.00 93.25 100 GLN A CA 1
ATOM 810 C C . GLN A 1 100 ? 0.783 -6.682 -13.818 1.00 93.25 100 GLN A C 1
ATOM 812 O O . GLN A 1 100 ? 0.411 -5.599 -14.266 1.00 93.25 100 GLN A O 1
ATOM 817 N N . ILE A 1 101 ? 2.067 -7.040 -13.766 1.00 94.81 101 ILE A N 1
ATOM 818 C CA . ILE A 1 101 ? 3.175 -6.176 -14.199 1.00 94.81 101 ILE A CA 1
ATOM 819 C C . ILE A 1 101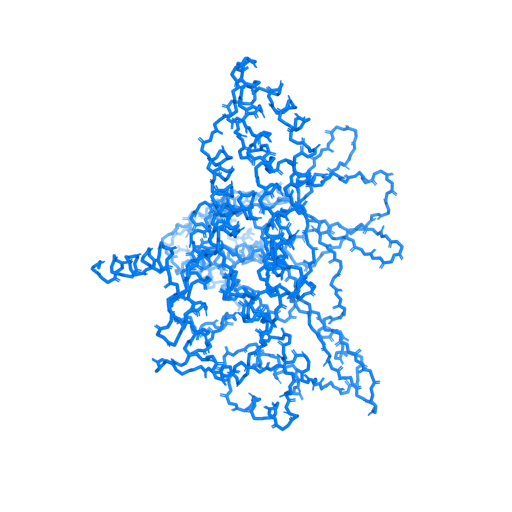 ? 3.061 -5.858 -15.685 1.00 94.81 101 ILE A C 1
ATOM 821 O O . ILE A 1 101 ? 3.172 -4.698 -16.066 1.00 94.81 101 ILE A O 1
ATOM 825 N N . TRP A 1 102 ? 2.734 -6.856 -16.508 1.00 97.00 102 TRP A N 1
ATOM 826 C CA . TRP A 1 102 ? 2.481 -6.653 -17.931 1.00 97.00 102 TRP A CA 1
ATOM 827 C C . TRP A 1 102 ? 1.377 -5.613 -18.162 1.00 97.00 102 TRP A C 1
ATOM 829 O O . TRP A 1 102 ? 1.584 -4.646 -18.891 1.00 97.00 102 TRP A O 1
ATOM 839 N N . LYS A 1 103 ? 0.232 -5.754 -17.484 1.00 95.38 103 LYS A N 1
ATOM 840 C CA . LYS A 1 103 ? -0.886 -4.809 -17.609 1.00 95.38 103 LYS A CA 1
ATOM 841 C C . LYS A 1 103 ? -0.502 -3.386 -17.182 1.00 95.38 103 LYS A C 1
ATOM 843 O O . LYS A 1 103 ? -0.949 -2.424 -17.802 1.00 95.38 103 LYS A O 1
ATOM 848 N N . ILE A 1 104 ? 0.290 -3.252 -16.118 1.00 94.06 104 ILE A N 1
ATOM 849 C CA . ILE A 1 104 ? 0.797 -1.958 -15.640 1.00 94.06 104 ILE A CA 1
ATOM 850 C C . ILE A 1 104 ? 1.733 -1.342 -16.688 1.00 94.06 104 ILE A C 1
ATOM 852 O O . ILE A 1 104 ? 1.526 -0.197 -17.082 1.00 94.06 104 ILE A O 1
ATOM 856 N N . ALA A 1 105 ? 2.696 -2.117 -17.192 1.00 96.94 105 ALA A N 1
ATOM 857 C CA . ALA A 1 105 ? 3.668 -1.666 -18.182 1.00 96.94 105 ALA A CA 1
ATOM 858 C C . ALA A 1 105 ? 3.008 -1.227 -19.499 1.00 96.94 105 ALA A C 1
ATOM 860 O O . ALA A 1 105 ? 3.362 -0.181 -20.030 1.00 96.94 105 ALA A O 1
ATOM 861 N N . GLU A 1 106 ? 2.009 -1.965 -20.000 1.00 97.50 106 GLU A N 1
ATOM 862 C CA . GLU A 1 106 ? 1.255 -1.567 -21.202 1.00 97.50 106 GLU A CA 1
ATOM 863 C C . GLU A 1 106 ? 0.491 -0.255 -21.003 1.00 97.50 106 GLU A C 1
ATOM 865 O O . GLU A 1 106 ? 0.471 0.605 -21.887 1.00 97.50 106 GLU A O 1
ATOM 870 N N . LEU A 1 107 ? -0.142 -0.083 -19.838 1.00 94.31 107 LEU A N 1
ATOM 871 C CA . LEU A 1 107 ? -0.870 1.143 -19.533 1.00 94.31 107 LEU A CA 1
ATOM 872 C C . LEU A 1 107 ? 0.075 2.344 -19.429 1.00 94.31 107 LEU A C 1
ATOM 874 O O . LEU A 1 107 ? -0.259 3.421 -19.918 1.00 94.31 107 LEU A O 1
ATOM 878 N N . GLU A 1 108 ? 1.232 2.175 -18.798 1.00 96.06 108 GLU A N 1
ATOM 879 C CA . GLU A 1 108 ? 2.234 3.232 -18.658 1.00 96.06 108 GLU A CA 1
ATOM 880 C C . GLU A 1 108 ? 2.866 3.604 -19.994 1.00 96.06 108 GLU A C 1
ATOM 882 O O . GLU A 1 108 ? 2.863 4.782 -20.344 1.00 96.06 108 GLU A O 1
ATOM 887 N N . ASP A 1 109 ? 3.311 2.624 -20.782 1.00 97.31 109 ASP A N 1
ATOM 888 C CA . ASP A 1 109 ? 3.885 2.862 -22.112 1.00 97.31 109 ASP A CA 1
ATOM 889 C C . ASP A 1 109 ? 2.911 3.649 -23.006 1.00 97.31 109 ASP A C 1
ATOM 891 O O . ASP A 1 109 ? 3.297 4.619 -23.660 1.00 97.31 109 ASP A O 1
ATOM 895 N N . SER A 1 110 ? 1.609 3.332 -22.933 1.00 96.69 110 SER A N 1
ATOM 896 C CA . SER A 1 110 ? 0.571 4.056 -23.681 1.00 96.69 110 SER A CA 1
ATOM 897 C C . SER A 1 110 ? 0.416 5.536 -23.292 1.00 96.69 110 SER A C 1
ATOM 899 O O . SER A 1 110 ? -0.095 6.330 -24.084 1.00 96.69 110 SER A O 1
ATOM 901 N N . LYS A 1 111 ? 0.845 5.925 -22.083 1.00 96.62 111 LYS A N 1
ATOM 902 C CA . LYS A 1 111 ? 0.740 7.294 -21.546 1.00 96.62 111 LYS A CA 1
ATOM 903 C C . LYS A 1 111 ? 2.067 8.053 -21.558 1.00 96.62 111 LYS A C 1
ATOM 905 O O . LYS A 1 111 ? 2.056 9.284 -21.552 1.00 96.62 111 LYS A O 1
ATOM 910 N N . LEU A 1 112 ? 3.188 7.333 -21.592 1.00 97.38 112 LEU A N 1
ATOM 911 C CA . LEU A 1 112 ? 4.541 7.834 -21.358 1.00 97.38 112 LEU A CA 1
ATOM 912 C C . LEU A 1 112 ? 4.862 9.117 -22.112 1.00 97.38 112 LEU A C 1
ATOM 914 O O . LEU A 1 112 ? 5.233 10.114 -21.497 1.00 97.38 112 LEU A O 1
ATOM 918 N N . GLN A 1 113 ? 4.699 9.103 -23.434 1.00 97.12 113 GLN A N 1
ATOM 919 C CA . GLN A 1 113 ? 5.064 10.243 -24.270 1.00 97.12 113 GLN A CA 1
ATOM 920 C C . GLN A 1 113 ? 4.250 11.491 -23.916 1.00 97.12 113 GLN A C 1
ATOM 922 O O . GLN A 1 113 ? 4.824 12.538 -23.627 1.00 97.12 113 GLN A O 1
ATOM 927 N N . ALA A 1 114 ? 2.921 11.371 -23.887 1.00 95.25 114 ALA A N 1
ATOM 928 C CA . ALA A 1 114 ? 2.044 12.504 -23.614 1.00 95.25 114 ALA A CA 1
ATOM 929 C C . ALA A 1 114 ? 2.308 13.099 -22.221 1.00 95.25 114 ALA A C 1
ATOM 931 O O . ALA A 1 114 ? 2.363 14.318 -22.063 1.00 95.25 114 ALA A O 1
ATOM 932 N N . THR A 1 115 ? 2.513 12.249 -21.212 1.00 94.38 115 THR A N 1
ATOM 933 C CA . THR A 1 115 ? 2.805 12.695 -19.846 1.00 94.38 115 THR A CA 1
ATOM 934 C C . THR A 1 115 ? 4.178 13.364 -19.741 1.00 94.38 115 THR A C 1
ATOM 936 O O . THR A 1 115 ? 4.282 14.439 -19.144 1.00 94.38 115 THR A O 1
ATOM 939 N N . ALA A 1 116 ? 5.218 12.771 -20.334 1.00 94.94 116 ALA A N 1
ATOM 940 C CA . ALA A 1 116 ? 6.576 13.307 -20.296 1.00 94.94 116 ALA A CA 1
ATOM 941 C C . ALA A 1 116 ? 6.669 14.677 -20.988 1.00 94.94 116 ALA A C 1
ATOM 943 O O . ALA A 1 116 ? 7.210 15.616 -20.406 1.00 94.94 116 ALA A O 1
ATOM 944 N N . GLU A 1 117 ? 6.072 14.828 -22.174 1.00 94.38 117 GLU A N 1
ATOM 945 C CA . GLU A 1 117 ? 6.056 16.096 -22.919 1.00 94.38 117 GLU A CA 1
ATOM 946 C C . GLU A 1 117 ? 5.334 17.215 -22.152 1.00 94.38 117 GLU A C 1
ATOM 948 O O . GLU A 1 117 ? 5.768 18.369 -22.166 1.00 94.38 117 GLU A O 1
ATOM 953 N N . VAL A 1 118 ? 4.224 16.902 -21.471 1.00 91.44 118 VAL A N 1
ATOM 954 C CA . VAL A 1 118 ? 3.495 17.886 -20.651 1.00 91.44 118 VAL A CA 1
ATOM 955 C C . VAL A 1 118 ? 4.361 18.377 -19.494 1.00 91.44 118 VAL A C 1
ATOM 957 O O . VAL A 1 118 ? 4.395 19.580 -19.230 1.00 91.44 118 VAL A O 1
ATOM 960 N N . LEU A 1 119 ? 5.059 17.474 -18.805 1.00 90.81 119 LEU A N 1
ATOM 961 C CA . LEU A 1 119 ? 5.919 17.842 -17.680 1.00 90.81 119 LEU A CA 1
ATOM 962 C C . LEU A 1 119 ? 7.173 18.595 -18.132 1.00 90.81 119 LEU A C 1
ATOM 964 O O . LEU A 1 119 ? 7.539 19.580 -17.493 1.00 90.81 119 LEU A O 1
ATOM 968 N N . GLN A 1 120 ? 7.767 18.213 -19.264 1.00 91.00 120 GLN A N 1
ATOM 969 C CA . GLN A 1 120 ? 8.893 18.930 -19.859 1.00 91.00 120 GLN A CA 1
ATOM 970 C C . GLN A 1 120 ? 8.509 20.374 -20.217 1.00 91.00 120 GLN A C 1
ATOM 972 O O . GLN A 1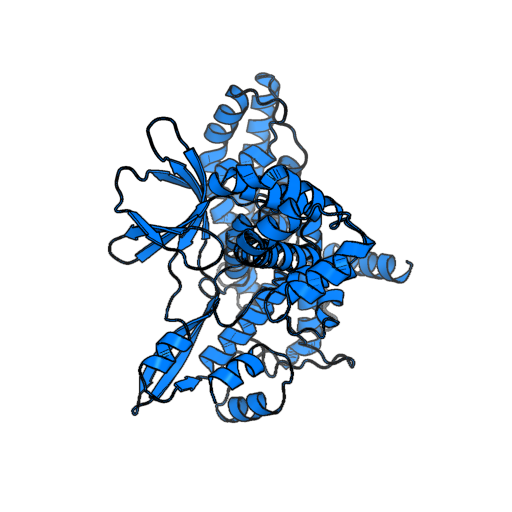 120 ? 9.203 21.313 -19.836 1.00 91.00 120 GLN A O 1
ATOM 977 N N . LYS A 1 121 ? 7.362 20.580 -20.883 1.00 88.19 121 LYS A N 1
ATOM 978 C CA . LYS A 1 121 ? 6.875 21.918 -21.278 1.00 88.19 121 LYS A CA 1
ATOM 979 C C . LYS A 1 121 ? 6.592 22.835 -20.092 1.00 88.19 121 LYS A C 1
ATOM 981 O O . LYS A 1 121 ? 6.710 24.050 -20.224 1.00 88.19 121 LYS A O 1
ATOM 986 N N . ARG A 1 122 ? 6.213 22.273 -18.941 1.00 84.94 122 ARG A N 1
ATOM 987 C CA . ARG A 1 122 ? 6.032 23.042 -17.699 1.00 84.94 122 ARG A CA 1
ATOM 988 C C . ARG A 1 122 ? 7.355 23.543 -17.118 1.00 84.94 122 ARG A C 1
ATOM 990 O O . ARG A 1 122 ? 7.309 24.415 -16.259 1.00 84.94 122 ARG A O 1
ATOM 997 N N . ASN A 1 123 ? 8.489 23.008 -17.583 1.00 76.81 123 ASN A N 1
ATOM 998 C CA . ASN A 1 123 ? 9.848 23.383 -17.197 1.00 76.81 123 ASN A CA 1
ATOM 999 C C . ASN A 1 123 ? 10.007 23.560 -15.678 1.00 76.81 123 ASN A C 1
ATOM 1001 O O . ASN A 1 123 ? 10.506 24.576 -15.198 1.00 76.81 123 ASN A O 1
ATOM 1005 N N . MET A 1 124 ? 9.495 22.589 -14.915 1.00 73.94 124 MET A N 1
ATOM 1006 C CA . MET A 1 124 ? 9.587 22.622 -13.459 1.00 73.94 124 MET A CA 1
ATOM 1007 C C . MET A 1 124 ? 11.037 22.352 -13.049 1.00 73.94 124 MET A C 1
ATOM 1009 O O . MET A 1 124 ? 11.626 21.371 -13.497 1.00 73.94 124 MET A O 1
ATOM 1013 N N . GLU A 1 125 ? 11.584 23.201 -12.180 1.00 69.50 125 GLU A N 1
ATOM 1014 C CA . GLU A 1 125 ? 13.001 23.206 -11.772 1.00 69.50 125 GLU A CA 1
ATOM 1015 C C . GLU A 1 125 ? 13.477 21.855 -11.188 1.00 69.50 125 GLU A C 1
ATOM 1017 O O . GLU A 1 125 ? 14.640 21.480 -11.334 1.00 69.50 125 GLU A O 1
ATOM 1022 N N . ASP A 1 126 ? 12.541 21.069 -10.642 1.00 76.12 126 ASP A N 1
ATOM 1023 C CA . ASP A 1 126 ? 12.772 19.746 -10.049 1.00 76.12 126 ASP A CA 1
ATOM 1024 C C . ASP A 1 126 ? 12.051 18.594 -10.774 1.00 76.12 126 ASP A C 1
ATOM 1026 O O . ASP A 1 126 ? 11.816 17.535 -10.188 1.00 76.12 126 ASP A O 1
ATOM 1030 N N . ALA A 1 127 ? 11.679 18.767 -12.048 1.00 87.44 127 ALA A N 1
ATOM 1031 C CA . ALA A 1 127 ? 11.053 17.687 -12.807 1.00 87.44 127 ALA A CA 1
ATOM 1032 C C . ALA A 1 127 ? 11.979 16.459 -12.904 1.00 87.44 127 ALA A C 1
ATOM 1034 O O . ALA A 1 127 ? 13.146 16.536 -13.293 1.00 87.44 127 ALA A O 1
ATOM 1035 N N . SER A 1 128 ? 11.432 15.293 -12.584 1.00 93.56 128 SER A N 1
ATOM 1036 C CA . SER A 1 128 ? 12.115 14.002 -12.638 1.00 93.56 128 SER A CA 1
ATOM 1037 C C . SER A 1 128 ? 11.281 12.970 -13.381 1.00 93.56 128 SER A C 1
ATOM 1039 O O . SER A 1 128 ? 10.061 13.106 -13.519 1.00 93.56 128 SER A O 1
ATOM 1041 N N . TRP A 1 129 ? 11.929 11.894 -13.821 1.00 95.19 129 TRP A N 1
ATOM 1042 C CA . TRP A 1 129 ? 11.213 10.758 -14.390 1.00 95.19 129 TRP A CA 1
ATOM 1043 C C . TRP A 1 129 ? 10.286 10.101 -13.355 1.00 95.19 129 TRP A C 1
ATOM 1045 O O . TRP A 1 129 ? 9.185 9.689 -13.713 1.00 95.19 129 TRP A O 1
ATOM 1055 N N . ALA A 1 130 ? 10.622 10.130 -12.062 1.00 92.75 130 ALA A N 1
ATOM 1056 C CA . ALA A 1 130 ? 9.709 9.715 -10.995 1.00 92.75 130 ALA A CA 1
ATOM 1057 C C . ALA A 1 130 ? 8.391 10.520 -10.995 1.00 92.75 130 ALA A C 1
ATOM 1059 O O . ALA A 1 130 ? 7.318 9.953 -10.779 1.00 92.75 130 ALA A O 1
ATOM 1060 N N . ASN A 1 131 ? 8.432 11.823 -11.313 1.00 91.69 131 ASN A N 1
ATOM 1061 C CA . ASN A 1 131 ? 7.208 12.618 -11.471 1.00 91.69 131 ASN A CA 1
ATOM 1062 C C . ASN A 1 131 ? 6.387 12.177 -12.692 1.00 91.69 131 ASN A C 1
ATOM 1064 O O . ASN A 1 131 ? 5.158 12.152 -12.612 1.00 91.69 131 ASN A O 1
ATOM 1068 N N . VAL A 1 132 ? 7.045 11.797 -13.795 1.00 94.50 132 VAL A N 1
ATOM 1069 C CA . VAL A 1 132 ? 6.382 11.223 -14.981 1.00 94.50 132 VAL A CA 1
ATOM 1070 C C . VAL A 1 132 ? 5.677 9.917 -14.609 1.00 94.50 132 VAL A C 1
ATOM 1072 O O . VAL A 1 132 ? 4.492 9.769 -14.903 1.00 94.50 132 VAL A O 1
ATOM 1075 N N . LEU A 1 133 ? 6.361 9.007 -13.903 1.00 94.50 133 LEU A N 1
ATOM 1076 C CA . LEU A 1 133 ? 5.788 7.739 -13.438 1.00 94.50 133 LEU A CA 1
ATOM 1077 C C . LEU A 1 133 ? 4.545 7.953 -12.570 1.00 94.50 133 LEU A C 1
ATOM 1079 O O . LEU A 1 133 ? 3.495 7.366 -12.838 1.00 94.50 133 LEU A O 1
ATOM 1083 N N . GLY A 1 134 ? 4.640 8.842 -11.578 1.00 90.88 134 GLY A N 1
ATOM 1084 C CA . GLY A 1 134 ? 3.503 9.201 -10.732 1.00 90.88 134 GLY A CA 1
ATOM 1085 C C . GLY A 1 134 ? 2.328 9.740 -11.547 1.00 90.88 134 GLY A C 1
ATOM 1086 O O . GLY A 1 134 ? 1.201 9.278 -11.388 1.00 90.88 134 GLY A O 1
ATOM 1087 N N . ALA A 1 135 ? 2.581 10.651 -12.489 1.00 91.12 135 ALA A N 1
ATOM 1088 C CA . ALA A 1 135 ? 1.535 11.230 -13.328 1.00 91.12 135 ALA A CA 1
ATOM 1089 C C . ALA A 1 135 ? 0.870 10.207 -14.274 1.00 91.12 135 ALA A C 1
ATOM 1091 O O . ALA A 1 135 ? -0.338 10.285 -14.493 1.00 91.12 135 ALA A O 1
ATOM 1092 N N . MET A 1 136 ? 1.601 9.211 -14.793 1.00 93.75 136 MET A N 1
ATOM 1093 C CA . MET A 1 136 ? 1.015 8.131 -15.608 1.00 93.75 136 MET A CA 1
ATOM 1094 C C . MET A 1 136 ? 0.052 7.236 -14.811 1.00 93.75 136 MET A C 1
ATOM 1096 O O . MET A 1 136 ? -0.917 6.698 -15.367 1.00 93.75 136 MET A O 1
ATOM 1100 N N . ARG A 1 137 ? 0.312 7.074 -13.508 1.00 93.50 137 ARG A N 1
ATOM 1101 C CA . ARG A 1 137 ? -0.442 6.206 -12.590 1.00 93.50 137 ARG A CA 1
ATOM 1102 C C . ARG A 1 137 ? -1.619 6.896 -11.899 1.00 93.50 137 ARG A C 1
ATOM 1104 O O . ARG A 1 137 ? -2.396 6.228 -11.218 1.00 93.50 137 ARG A O 1
ATOM 1111 N N . VAL A 1 138 ? -1.790 8.199 -12.107 1.00 90.25 138 VAL A N 1
ATOM 1112 C CA . VAL A 1 138 ? -2.930 8.967 -11.603 1.00 90.25 138 VAL A CA 1
ATOM 1113 C C . VAL A 1 138 ? -4.090 8.913 -12.600 1.00 90.25 138 VAL A C 1
ATOM 1115 O O . VAL A 1 138 ? -3.911 9.038 -13.814 1.00 90.25 138 VAL A O 1
ATOM 1118 N N . ALA A 1 139 ? -5.304 8.709 -12.092 1.00 86.56 139 ALA A N 1
ATOM 1119 C CA . ALA A 1 139 ? -6.523 8.830 -12.882 1.00 86.56 139 ALA A CA 1
ATOM 1120 C C . ALA A 1 139 ? -7.069 10.266 -12.825 1.00 86.56 139 ALA A C 1
ATOM 1122 O O . ALA A 1 139 ? -6.964 10.951 -11.812 1.00 86.56 139 ALA A O 1
ATOM 1123 N N . HIS A 1 140 ? -7.686 10.729 -13.908 1.00 83.38 140 HIS A N 1
ATOM 1124 C CA . HIS A 1 140 ? -8.336 12.038 -13.944 1.00 83.38 140 HIS A CA 1
ATOM 1125 C C . HIS A 1 140 ? -9.847 11.858 -13.834 1.00 83.38 140 HIS A C 1
ATOM 1127 O O . HIS A 1 140 ? -10.438 11.155 -14.653 1.00 83.38 140 HIS A O 1
ATOM 1133 N N . ILE A 1 141 ? -10.461 12.492 -12.833 1.00 80.69 141 ILE A N 1
ATOM 1134 C CA . ILE A 1 141 ? -11.912 12.458 -12.619 1.00 80.69 141 ILE A CA 1
ATOM 1135 C C . ILE A 1 141 ? -12.468 13.869 -12.797 1.00 80.69 141 ILE A C 1
ATOM 1137 O O . ILE A 1 141 ? -12.013 14.817 -12.153 1.00 80.69 141 ILE A O 1
ATOM 1141 N N . ASP A 1 142 ? -13.464 13.991 -13.673 1.00 76.88 142 ASP A N 1
ATOM 1142 C CA . ASP A 1 142 ? -14.229 15.217 -13.875 1.00 76.88 142 ASP A CA 1
ATOM 1143 C C . ASP A 1 142 ? -15.588 15.103 -13.172 1.00 76.88 142 ASP A C 1
ATOM 1145 O O . ASP A 1 142 ? -16.423 14.254 -13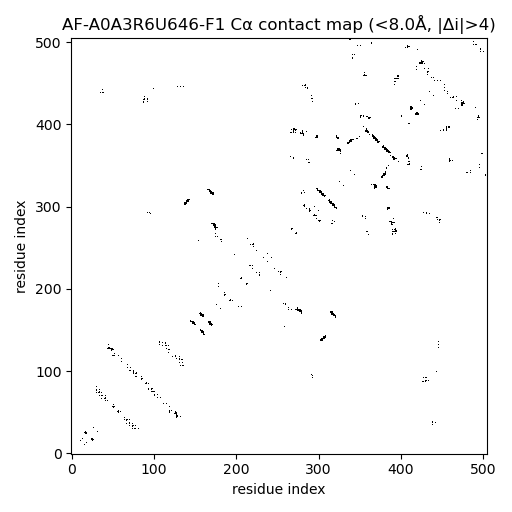.502 1.00 76.88 142 ASP A O 1
ATOM 1149 N N . LEU A 1 143 ? -15.792 15.957 -12.171 1.00 70.94 143 LEU A N 1
ATOM 1150 C CA . LEU A 1 143 ? -16.995 15.960 -11.347 1.00 70.94 143 LEU A CA 1
ATOM 1151 C C . LEU A 1 143 ? -18.196 16.651 -11.990 1.00 70.94 143 LEU A C 1
ATOM 1153 O O . LEU A 1 143 ? -19.305 16.483 -11.491 1.00 70.94 143 LEU A O 1
ATOM 1157 N N . SER A 1 144 ? -18.018 17.375 -13.100 1.00 67.81 144 SER A N 1
ATOM 1158 C CA . SER A 1 144 ? -19.096 18.137 -13.756 1.00 67.81 144 SER A CA 1
ATOM 1159 C C . SER A 1 144 ? -20.303 17.290 -14.193 1.00 67.81 144 SER A C 1
ATOM 1161 O O . SER A 1 144 ? -21.362 17.837 -14.490 1.00 67.81 144 SER A O 1
ATOM 1163 N N . SER A 1 145 ? -20.161 15.962 -14.210 1.00 61.41 145 SER A N 1
ATOM 1164 C CA . SER A 1 145 ? -21.179 14.996 -14.640 1.00 61.41 145 SER A CA 1
ATOM 1165 C C . SER A 1 145 ? -21.732 14.090 -13.527 1.00 61.41 145 SER A C 1
ATOM 1167 O O . SER A 1 145 ? -22.525 13.200 -13.832 1.00 61.41 145 SER A O 1
ATOM 1169 N N . HIS A 1 146 ? -21.353 14.287 -12.255 1.00 66.94 146 HIS A N 1
ATOM 1170 C CA . HIS A 1 146 ? -21.684 13.354 -11.166 1.00 66.94 146 HIS A CA 1
ATOM 1171 C C . HIS A 1 146 ? -22.475 14.005 -10.020 1.00 66.94 146 HIS A C 1
ATOM 1173 O O . HIS A 1 146 ? -22.241 15.156 -9.661 1.00 66.94 146 HIS A O 1
ATOM 1179 N N . GLU A 1 147 ? -23.393 13.246 -9.408 1.00 69.62 147 GLU A N 1
ATOM 1180 C CA . GLU A 1 147 ? -24.063 13.645 -8.164 1.00 69.62 147 GLU A CA 1
ATOM 1181 C C . GLU A 1 147 ? -23.104 13.461 -6.976 1.00 69.62 147 GLU A C 1
ATOM 1183 O O . GLU A 1 147 ? -22.499 12.393 -6.811 1.00 69.62 147 GLU A O 1
ATOM 1188 N N . ILE A 1 148 ? -22.972 14.505 -6.154 1.00 73.31 148 ILE A N 1
ATOM 1189 C CA . ILE A 1 148 ? -22.002 14.582 -5.059 1.00 73.31 148 ILE A CA 1
ATOM 1190 C C . ILE A 1 148 ? -22.730 14.774 -3.732 1.00 73.31 148 ILE A C 1
ATOM 1192 O O . ILE A 1 148 ? -23.671 15.558 -3.627 1.00 73.31 148 ILE A O 1
ATOM 1196 N N . GLU A 1 149 ? -22.254 14.081 -2.705 1.00 74.50 149 GLU A N 1
ATOM 1197 C CA . GLU A 1 149 ? -22.662 14.262 -1.315 1.00 74.50 149 GLU A CA 1
ATOM 1198 C C . GLU A 1 149 ? -21.409 14.341 -0.438 1.00 74.50 149 GLU A C 1
ATOM 1200 O O . GLU A 1 149 ? -20.433 13.644 -0.699 1.00 74.50 149 GLU A O 1
ATOM 1205 N N . THR A 1 150 ? -21.407 15.168 0.605 1.00 62.72 150 THR A N 1
ATOM 1206 C CA . THR A 1 150 ? -20.291 15.223 1.562 1.00 62.72 150 THR A CA 1
ATOM 1207 C C . THR A 1 150 ? -20.666 14.436 2.811 1.00 62.72 150 THR A C 1
ATOM 1209 O O . THR A 1 150 ? -21.715 14.682 3.402 1.00 62.72 150 THR A O 1
ATOM 1212 N N . THR A 1 151 ? -19.814 13.498 3.230 1.00 57.72 151 THR A N 1
ATOM 1213 C CA . THR A 1 151 ? -20.011 12.710 4.458 1.00 57.72 151 THR A CA 1
ATOM 1214 C C . THR A 1 151 ? -18.707 12.609 5.248 1.00 57.72 151 THR A C 1
ATOM 1216 O O . THR A 1 151 ? -17.633 12.541 4.660 1.00 57.72 151 THR A O 1
ATOM 1219 N N . GLY A 1 152 ? -18.782 12.559 6.577 1.00 50.09 152 GLY A N 1
ATOM 1220 C CA . GLY A 1 152 ? -17.612 12.400 7.444 1.00 50.09 152 GLY A CA 1
ATOM 1221 C C . GLY A 1 152 ? -17.967 12.694 8.900 1.00 50.09 152 GLY A C 1
ATOM 1222 O O . GLY A 1 152 ? -18.693 13.641 9.176 1.00 50.09 152 GLY A O 1
ATOM 1223 N N . GLY A 1 153 ? -17.507 11.854 9.832 1.00 37.75 153 GLY A N 1
ATOM 1224 C CA . GLY A 1 153 ? -17.844 11.953 11.265 1.00 37.75 153 GLY A CA 1
ATOM 1225 C C . GLY A 1 153 ? -16.649 11.833 12.218 1.00 37.75 153 GLY A C 1
ATOM 1226 O O . GLY A 1 153 ? -16.844 11.682 13.421 1.00 37.75 153 GLY A O 1
ATOM 1227 N N . GLY A 1 154 ? -15.416 11.868 11.699 1.00 54.06 154 GLY A N 1
ATOM 1228 C CA . GLY A 1 154 ? -14.194 11.606 12.468 1.00 54.06 154 GLY A CA 1
ATOM 1229 C C . GLY A 1 154 ? -13.174 12.746 12.411 1.00 54.06 154 GLY A C 1
ATOM 1230 O O . GLY A 1 154 ? -13.211 13.670 13.232 1.00 54.06 154 GLY A O 1
ATOM 1231 N N . THR A 1 155 ? -12.227 12.623 11.479 1.00 40.62 155 THR A N 1
ATOM 1232 C CA . THR A 1 155 ? -10.989 13.424 11.368 1.00 40.62 155 THR A CA 1
ATOM 1233 C C . THR A 1 155 ? -10.732 14.003 9.974 1.00 40.62 155 THR A C 1
ATOM 1235 O O . THR A 1 155 ? -9.852 14.844 9.848 1.00 40.62 155 THR A O 1
ATOM 1238 N N . SER A 1 156 ? -11.472 13.592 8.940 1.00 52.78 156 SER A N 1
ATOM 1239 C CA . SER A 1 156 ? -11.355 14.132 7.576 1.00 52.78 156 SER A CA 1
ATOM 1240 C C . SER A 1 156 ? -12.714 14.137 6.864 1.00 52.78 156 SER A C 1
ATOM 1242 O O . SER A 1 156 ? -13.528 13.231 7.067 1.00 52.78 156 SER A O 1
ATOM 1244 N N . ASP A 1 157 ? -12.957 15.167 6.050 1.00 62.97 157 ASP A N 1
ATOM 1245 C CA . ASP A 1 157 ? -14.131 15.263 5.179 1.00 62.97 157 ASP A CA 1
ATOM 1246 C C . ASP A 1 157 ? -13.949 14.351 3.961 1.00 62.97 157 ASP A C 1
ATOM 1248 O O . ASP A 1 157 ? -12.903 14.371 3.307 1.00 62.97 157 ASP A O 1
ATOM 1252 N N . VAL A 1 158 ? -14.970 13.554 3.638 1.00 74.25 158 VAL A N 1
ATOM 1253 C CA . VAL A 1 158 ? -14.951 12.637 2.494 1.00 74.25 158 VAL A CA 1
ATOM 1254 C C . VAL A 1 158 ? -16.053 13.027 1.518 1.00 74.25 158 VAL A C 1
ATOM 1256 O O . VAL A 1 158 ? -17.231 13.130 1.865 1.00 74.25 158 VAL A O 1
ATOM 1259 N N . THR A 1 159 ? -15.670 13.236 0.262 1.00 82.25 159 THR A N 1
ATOM 1260 C CA . THR A 1 159 ? -16.627 13.525 -0.809 1.00 82.25 159 THR A CA 1
ATOM 1261 C C . THR A 1 159 ? -17.101 12.214 -1.423 1.00 82.25 159 THR A C 1
ATOM 1263 O O . THR A 1 159 ? -16.303 11.419 -1.911 1.00 82.25 159 THR A O 1
ATOM 1266 N N . VAL A 1 160 ? -18.404 11.971 -1.413 1.00 86.62 160 VAL A N 1
ATOM 1267 C CA . VAL A 1 160 ? -19.035 10.774 -1.966 1.00 86.62 160 VAL A CA 1
ATOM 1268 C C . VAL A 1 160 ? -19.494 11.058 -3.389 1.00 86.62 160 VAL A C 1
ATOM 1270 O O . VAL A 1 160 ? -20.368 11.891 -3.621 1.00 86.62 160 VAL A O 1
ATOM 1273 N N . ILE A 1 161 ? -18.925 10.328 -4.343 1.00 85.62 161 ILE A N 1
ATOM 1274 C CA . ILE A 1 161 ? -19.288 10.374 -5.760 1.00 85.62 161 ILE A CA 1
ATOM 1275 C C . ILE A 1 161 ? -20.212 9.186 -6.038 1.00 85.62 161 ILE A C 1
ATOM 1277 O O . ILE A 1 161 ? -19.806 8.024 -5.899 1.00 85.62 161 ILE A O 1
ATOM 1281 N N . LYS A 1 162 ? -21.467 9.462 -6.402 1.00 84.25 162 LYS A N 1
ATOM 1282 C CA . LYS A 1 162 ? -22.483 8.424 -6.617 1.00 84.25 162 LYS A CA 1
ATOM 1283 C C . LYS A 1 162 ? -22.427 7.876 -8.044 1.00 84.25 162 LYS A C 1
ATOM 1285 O O . LYS A 1 162 ? -22.415 8.629 -9.012 1.00 84.25 162 LYS A O 1
ATOM 1290 N N . TYR A 1 163 ? -22.464 6.551 -8.157 1.00 80.25 163 TYR A N 1
ATOM 1291 C CA . TYR A 1 163 ? -22.673 5.815 -9.403 1.00 80.25 163 TYR A CA 1
ATOM 1292 C C . TYR A 1 163 ? -23.897 4.896 -9.247 1.00 80.25 163 TYR A C 1
ATOM 1294 O O . TYR A 1 163 ? -24.249 4.549 -8.119 1.00 80.25 163 TYR A O 1
ATOM 1302 N N . PRO A 1 164 ? -24.536 4.436 -10.341 1.00 77.00 164 PRO A N 1
ATOM 1303 C CA . PRO A 1 164 ? -25.778 3.657 -10.258 1.00 77.00 164 PRO A CA 1
ATOM 1304 C C . PRO A 1 164 ? -25.722 2.425 -9.339 1.00 77.00 164 PRO A C 1
ATOM 1306 O O . PRO A 1 164 ? -26.710 2.107 -8.689 1.00 77.00 164 PRO A O 1
ATOM 1309 N N . ASN A 1 165 ? -24.567 1.753 -9.258 1.00 79.12 165 ASN A N 1
ATOM 1310 C CA . ASN A 1 165 ? -24.397 0.500 -8.507 1.00 79.12 165 ASN A CA 1
ATOM 1311 C C . ASN A 1 165 ? -23.274 0.550 -7.457 1.00 79.12 165 ASN A C 1
ATOM 1313 O O . ASN A 1 165 ? -22.929 -0.478 -6.879 1.00 79.12 165 ASN A O 1
ATOM 1317 N N . THR A 1 166 ? -22.640 1.704 -7.248 1.00 84.88 166 THR A N 1
ATOM 1318 C CA . THR A 1 166 ? -21.518 1.839 -6.308 1.00 84.88 166 THR A CA 1
ATOM 1319 C C . THR A 1 166 ? -21.331 3.294 -5.887 1.00 84.88 166 THR A C 1
ATOM 1321 O O . THR A 1 166 ? -21.932 4.203 -6.457 1.00 84.88 166 THR A O 1
ATOM 1324 N N . LYS A 1 167 ? -20.484 3.532 -4.889 1.00 88.94 167 LYS A N 1
ATOM 1325 C CA . LYS A 1 167 ? -20.024 4.875 -4.529 1.00 88.94 167 LYS A CA 1
ATOM 1326 C C . LYS A 1 167 ? -18.505 4.885 -4.498 1.00 88.94 167 LYS A C 1
ATOM 1328 O O . LYS A 1 167 ? -17.887 3.893 -4.102 1.00 88.94 167 LYS A O 1
ATOM 1333 N N . LEU A 1 168 ? -17.930 6.008 -4.906 1.00 90.00 168 LEU A N 1
ATOM 1334 C CA . LEU A 1 168 ? -16.526 6.308 -4.671 1.00 90.00 168 LEU A CA 1
ATOM 1335 C C . LEU A 1 168 ? -16.428 7.330 -3.547 1.00 90.00 168 LEU A C 1
ATOM 1337 O O . LEU A 1 168 ? -17.205 8.279 -3.486 1.00 90.00 168 LEU A O 1
ATOM 1341 N N . PHE A 1 169 ? -15.454 7.130 -2.680 1.00 90.56 169 PHE A N 1
ATOM 1342 C CA . PHE A 1 169 ? -15.123 8.014 -1.580 1.00 90.56 169 PHE A CA 1
ATOM 1343 C C . PHE A 1 169 ? -13.841 8.741 -1.960 1.00 90.56 169 PHE A C 1
ATOM 1345 O O . PHE A 1 169 ? -12.773 8.134 -1.994 1.00 90.56 169 PHE A O 1
ATOM 1352 N N . TYR A 1 170 ? -13.960 10.013 -2.325 1.00 89.94 170 TYR A N 1
ATOM 1353 C CA . TYR A 1 170 ? -12.824 10.884 -2.576 1.00 89.94 170 TYR A CA 1
ATOM 1354 C C . TYR A 1 170 ? -12.312 11.464 -1.262 1.00 89.94 170 TYR A C 1
ATOM 1356 O O . TYR A 1 170 ? -13.067 12.074 -0.498 1.00 89.94 170 TYR A O 1
ATOM 1364 N N . LYS A 1 171 ? -11.009 11.307 -1.050 1.00 88.44 171 LYS A N 1
ATOM 1365 C CA . LYS A 1 171 ? -10.260 11.935 0.030 1.00 88.44 171 LYS A CA 1
ATOM 1366 C C . LYS A 1 171 ? -9.139 12.770 -0.583 1.00 88.44 171 LYS A C 1
ATOM 1368 O O . LYS A 1 171 ? -8.369 12.270 -1.404 1.00 88.44 171 LYS A O 1
ATOM 1373 N N . LYS A 1 172 ? -9.063 14.041 -0.191 1.00 89.06 172 LYS A N 1
ATOM 1374 C CA . LYS A 1 172 ? -7.992 14.954 -0.609 1.00 89.06 172 LYS A CA 1
ATOM 1375 C C . LYS A 1 172 ? -6.638 14.452 -0.110 1.00 89.06 172 LYS A C 1
ATOM 1377 O O . LYS A 1 172 ? -6.564 13.869 0.967 1.00 89.06 172 LYS A O 1
ATOM 1382 N N . GLU A 1 173 ? -5.585 14.690 -0.891 1.00 89.88 173 GLU A N 1
ATOM 1383 C CA . GLU A 1 173 ? -4.215 14.352 -0.503 1.00 89.88 173 GLU A CA 1
ATOM 1384 C C . GLU A 1 173 ? -3.882 14.977 0.853 1.00 89.88 173 GLU A C 1
ATOM 1386 O O . GLU A 1 173 ? -4.006 16.189 1.049 1.00 89.88 173 GLU A O 1
ATOM 1391 N N . GLU A 1 174 ? -3.446 14.134 1.783 1.00 89.38 174 GLU A N 1
ATOM 1392 C CA . GLU A 1 174 ? -3.207 14.525 3.159 1.00 89.38 174 GLU A CA 1
ATOM 1393 C C . GLU A 1 174 ? -1.800 14.112 3.584 1.00 89.38 174 GLU A C 1
ATOM 1395 O O . GLU A 1 174 ? -1.488 12.924 3.684 1.00 89.38 174 GLU A O 1
ATOM 1400 N N . LYS A 1 175 ? -0.942 15.101 3.842 1.00 91.44 175 LYS A N 1
ATOM 1401 C CA . LYS A 1 175 ? 0.429 14.877 4.309 1.00 91.44 175 LYS A CA 1
ATOM 1402 C C . LYS A 1 175 ? 0.489 14.903 5.826 1.00 91.44 175 LYS A C 1
ATOM 1404 O O . LYS A 1 175 ? -0.196 15.699 6.462 1.00 91.44 175 LYS A O 1
ATOM 1409 N N . LEU A 1 176 ? 1.351 14.073 6.404 1.00 90.31 176 LEU A N 1
ATOM 1410 C CA . LEU A 1 176 ? 1.672 14.169 7.821 1.00 90.31 176 LEU A CA 1
ATOM 1411 C C . LEU A 1 176 ? 2.442 15.466 8.072 1.00 90.31 176 LEU A C 1
ATOM 1413 O O . LEU A 1 176 ? 3.528 15.655 7.529 1.00 90.31 176 LEU A O 1
ATOM 1417 N N . LEU A 1 177 ? 1.913 16.353 8.905 1.00 87.31 177 LEU A N 1
ATOM 1418 C CA . LEU A 1 177 ? 2.629 17.549 9.335 1.00 87.31 177 LEU A CA 1
ATOM 1419 C C . LEU A 1 177 ? 3.318 17.297 10.681 1.00 87.31 177 LEU A C 1
ATOM 1421 O O . LEU A 1 177 ? 2.856 16.470 11.471 1.00 87.31 177 LEU A O 1
ATOM 1425 N N . PRO A 1 178 ? 4.414 18.013 10.991 1.00 85.50 178 PRO A N 1
ATOM 1426 C CA . PRO A 1 178 ? 4.847 18.141 12.375 1.00 85.50 178 PRO A CA 1
ATOM 1427 C C . PRO A 1 178 ? 3.677 18.655 13.222 1.00 85.50 178 PRO A C 1
ATOM 1429 O O . PRO A 1 178 ? 2.995 19.590 12.801 1.00 85.50 178 PRO A O 1
ATOM 1432 N N . LEU A 1 179 ? 3.467 18.094 14.416 1.00 78.75 179 LEU A N 1
ATOM 1433 C CA . LEU A 1 179 ? 2.298 18.395 15.257 1.00 78.75 179 LEU A CA 1
ATOM 1434 C C . LEU A 1 179 ? 2.044 19.904 15.433 1.00 78.75 179 LEU A C 1
ATOM 1436 O O . LEU A 1 179 ? 0.909 20.362 15.337 1.00 78.75 179 LEU A O 1
ATOM 1440 N N . ARG A 1 180 ? 3.105 20.697 15.633 1.00 77.38 180 ARG A N 1
ATOM 1441 C CA . ARG A 1 180 ? 3.010 22.160 15.760 1.00 77.38 180 ARG A CA 1
ATOM 1442 C C . ARG A 1 180 ? 2.449 22.836 14.506 1.00 77.38 180 ARG A C 1
ATOM 1444 O O . ARG A 1 180 ? 1.658 23.768 14.625 1.00 77.38 180 ARG A O 1
ATOM 1451 N N . GLU A 1 181 ? 2.863 22.392 13.324 1.00 83.44 181 GLU A N 1
ATOM 1452 C CA . GLU A 1 181 ? 2.374 22.939 12.055 1.00 83.44 181 GLU A CA 1
ATOM 1453 C C . GLU A 1 181 ? 0.939 22.486 11.771 1.00 83.44 181 GLU A C 1
ATOM 1455 O O . GLU A 1 181 ? 0.145 23.271 11.262 1.00 83.44 181 GLU A O 1
ATOM 1460 N N . ASP A 1 182 ? 0.576 21.272 12.186 1.00 79.75 182 ASP A N 1
ATOM 1461 C CA . ASP A 1 182 ? -0.792 20.758 12.074 1.00 79.75 182 ASP A CA 1
ATOM 1462 C C . ASP A 1 182 ? -1.772 21.572 12.940 1.00 79.75 182 ASP A C 1
ATOM 1464 O O . ASP A 1 182 ? -2.842 21.986 12.492 1.00 79.75 182 ASP A O 1
ATOM 1468 N N . VAL A 1 183 ? -1.364 21.927 14.166 1.00 78.50 183 VAL A N 1
ATOM 1469 C CA . VAL A 1 183 ? -2.146 22.833 15.023 1.00 78.50 183 VAL A CA 1
ATOM 1470 C C . VAL A 1 183 ? -2.254 24.230 14.406 1.00 78.50 183 VAL A C 1
ATOM 1472 O O . VAL A 1 183 ? -3.336 24.811 14.422 1.00 78.50 183 VAL A O 1
ATOM 1475 N N . LYS A 1 184 ? -1.180 24.779 13.821 1.00 81.31 184 LYS A N 1
ATOM 1476 C CA . LYS A 1 184 ? -1.256 26.072 13.114 1.00 81.31 184 LYS A CA 1
ATOM 1477 C C . LYS A 1 184 ? -2.228 26.023 11.935 1.00 81.31 184 LYS A C 1
ATOM 1479 O O . LYS A 1 184 ? -3.012 26.955 11.763 1.00 81.31 184 LYS A O 1
ATOM 1484 N N . ALA A 1 185 ? -2.204 24.950 11.144 1.00 82.88 185 ALA A N 1
ATOM 1485 C CA . ALA A 1 185 ? -3.136 24.757 10.038 1.00 82.88 185 ALA A CA 1
ATOM 1486 C C . ALA A 1 185 ? -4.590 24.697 10.536 1.00 82.88 185 ALA A C 1
ATOM 1488 O O . ALA A 1 185 ? -5.471 25.321 9.945 1.00 82.88 185 ALA A O 1
ATOM 1489 N N . LEU A 1 186 ? -4.834 24.032 11.669 1.00 80.44 186 LEU A N 1
ATOM 1490 C CA . LEU A 1 186 ? -6.149 23.989 12.305 1.00 80.44 186 LEU A CA 1
ATOM 1491 C C . LEU A 1 186 ? -6.635 25.380 12.757 1.00 80.44 186 LEU A C 1
ATOM 1493 O O . LEU A 1 186 ? -7.794 25.719 12.524 1.00 80.44 186 LEU A O 1
ATOM 1497 N N . ILE A 1 187 ? -5.764 26.217 13.338 1.00 78.44 187 ILE A N 1
ATOM 1498 C CA . ILE A 1 187 ? -6.105 27.610 13.70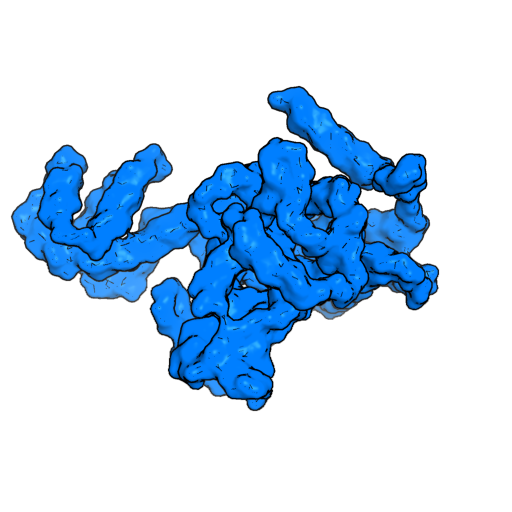4 1.00 78.44 187 ILE A CA 1
ATOM 1499 C C . ILE A 1 187 ? -6.515 28.412 12.463 1.00 78.44 187 ILE A C 1
ATOM 1501 O O . ILE A 1 187 ? -7.467 29.186 12.504 1.00 78.44 187 ILE A O 1
ATOM 1505 N N . GLN A 1 188 ? -5.825 28.222 11.336 1.00 81.50 188 GLN A N 1
ATOM 1506 C CA . GLN A 1 188 ? -6.167 28.914 10.090 1.00 81.50 188 GLN A CA 1
ATOM 1507 C C . GLN A 1 188 ? -7.544 28.504 9.549 1.00 81.50 188 GLN A C 1
ATOM 1509 O O . GLN A 1 188 ? -8.233 29.339 8.962 1.00 81.50 188 GLN A O 1
ATOM 1514 N N . GLN A 1 189 ? -7.952 27.250 9.770 1.00 81.25 189 GLN A N 1
ATOM 1515 C CA . GLN A 1 189 ? -9.254 26.710 9.360 1.00 81.25 189 GLN A CA 1
ATOM 1516 C C . GLN A 1 189 ? -10.409 27.118 10.283 1.00 81.25 189 GLN A C 1
ATOM 1518 O O . GLN A 1 189 ? -11.566 27.009 9.881 1.00 81.25 189 GLN A O 1
ATOM 1523 N N . LYS A 1 190 ? -10.112 27.602 11.494 1.00 82.94 190 LYS A N 1
ATOM 1524 C CA . LYS A 1 190 ? -11.091 28.040 12.495 1.00 82.94 190 LYS A CA 1
ATOM 1525 C C . LYS A 1 190 ? -10.935 29.534 12.778 1.00 82.94 190 LYS A C 1
ATOM 1527 O O . LYS A 1 190 ? -10.218 29.908 13.707 1.00 82.94 190 LYS A O 1
ATOM 1532 N N . PRO A 1 191 ? -11.569 30.423 11.986 1.00 80.31 191 PRO A N 1
ATOM 1533 C CA . PRO A 1 191 ? -11.468 31.871 12.168 1.00 80.31 191 PRO A CA 1
ATOM 1534 C C . PRO A 1 191 ? -11.801 32.332 13.591 1.00 80.31 191 PRO A C 1
ATOM 1536 O O . PRO A 1 191 ? -11.198 33.288 14.071 1.00 80.31 191 PRO A O 1
ATOM 1539 N N . GLU A 1 192 ? -12.712 31.631 14.270 1.00 82.25 192 GLU A N 1
ATOM 1540 C CA . GLU A 1 192 ? -13.092 31.855 15.664 1.00 82.25 192 GLU A CA 1
ATOM 1541 C C . GLU A 1 192 ? -11.938 31.634 16.657 1.00 82.25 192 GLU A C 1
ATOM 1543 O O . GLU A 1 192 ? -11.954 32.189 17.749 1.00 82.25 192 GLU A O 1
ATOM 1548 N N . TRP A 1 193 ? -10.902 30.880 16.279 1.00 81.31 193 TRP A N 1
ATOM 1549 C CA . TRP A 1 193 ? -9.717 30.641 17.106 1.00 81.31 193 TRP A CA 1
ATOM 1550 C C . TRP A 1 193 ? -8.614 31.679 16.904 1.00 81.31 193 TRP A C 1
ATOM 1552 O O . TRP A 1 193 ? -7.679 31.729 17.703 1.00 81.31 193 TRP A O 1
ATOM 1562 N N . LYS A 1 194 ? -8.708 32.543 15.883 1.00 79.12 194 LYS A N 1
ATOM 1563 C CA . LYS A 1 194 ? -7.694 33.584 15.635 1.00 79.12 194 LYS A CA 1
ATOM 1564 C C . LYS A 1 194 ? -7.562 34.564 16.798 1.00 79.12 194 LYS A C 1
ATOM 1566 O O . LYS A 1 194 ? -6.456 35.000 17.095 1.00 79.12 194 LYS A O 1
ATOM 1571 N N . SER A 1 195 ? -8.657 34.874 17.494 1.00 80.25 195 SER A N 1
ATOM 1572 C CA . SER A 1 195 ? -8.610 35.705 18.706 1.00 80.25 195 SER A CA 1
ATOM 1573 C C . SER A 1 195 ? -7.794 35.072 19.836 1.00 80.25 195 SER A C 1
ATOM 1575 O O . SER A 1 195 ? -7.298 35.794 20.690 1.00 80.25 195 SER A O 1
ATOM 1577 N N . HIS A 1 196 ? -7.608 33.750 19.808 1.00 79.19 196 HIS A N 1
ATOM 1578 C CA . HIS A 1 196 ? -6.878 32.973 20.808 1.00 79.19 196 HIS A CA 1
ATOM 1579 C C . HIS A 1 196 ? -5.443 32.622 20.367 1.00 79.19 196 HIS A C 1
ATOM 1581 O O . HIS A 1 196 ? -4.745 31.896 21.073 1.00 79.19 196 HIS A O 1
ATOM 1587 N N . GLU A 1 197 ? -4.966 33.109 19.214 1.00 78.44 197 GLU A N 1
ATOM 1588 C CA . GLU A 1 197 ? -3.692 32.680 18.610 1.00 78.44 197 GLU A CA 1
ATOM 1589 C C . GLU A 1 197 ? -2.480 32.888 19.535 1.00 78.44 197 GLU A C 1
ATOM 1591 O O . GLU A 1 197 ? -1.593 32.032 19.604 1.00 78.44 197 GLU A O 1
ATOM 1596 N N . ALA A 1 198 ? -2.459 33.981 20.305 1.00 79.81 198 ALA A N 1
ATOM 1597 C CA . ALA A 1 198 ? -1.406 34.246 21.286 1.00 79.81 198 ALA A CA 1
ATOM 1598 C C . ALA A 1 198 ? -1.386 33.191 22.406 1.00 79.81 198 ALA A C 1
ATOM 1600 O O . ALA A 1 198 ? -0.326 32.662 22.750 1.00 79.81 198 ALA A O 1
ATOM 1601 N N . LEU A 1 199 ? -2.564 32.838 22.929 1.00 77.81 199 LEU A N 1
ATOM 1602 C CA . LEU A 1 199 ? -2.731 31.818 23.961 1.00 77.81 199 LEU A CA 1
ATOM 1603 C C . LEU A 1 199 ? -2.363 30.425 23.430 1.00 77.81 199 LEU A C 1
ATOM 1605 O O . LEU A 1 199 ? -1.625 29.690 24.083 1.00 77.81 199 LEU A O 1
ATOM 1609 N N . ILE A 1 200 ? -2.799 30.083 22.214 1.00 76.12 200 ILE A N 1
ATOM 1610 C CA . ILE A 1 200 ? -2.456 28.812 21.563 1.00 76.12 200 ILE A CA 1
ATOM 1611 C C . ILE A 1 200 ? -0.952 28.724 21.303 1.00 76.12 200 ILE A C 1
ATOM 1613 O O . ILE A 1 200 ? -0.354 27.681 21.538 1.00 76.12 200 ILE A O 1
ATOM 1617 N N . THR A 1 201 ? -0.308 29.814 20.882 1.00 77.00 201 THR A N 1
ATOM 1618 C CA . THR A 1 201 ? 1.146 29.849 20.667 1.00 77.00 201 THR A CA 1
ATOM 1619 C C . THR A 1 201 ? 1.915 29.577 21.959 1.00 77.00 201 THR A C 1
ATOM 1621 O O . THR A 1 201 ? 2.883 28.815 21.935 1.00 77.00 201 THR A O 1
ATOM 1624 N N . LYS A 1 202 ? 1.464 30.136 23.091 1.00 75.38 202 LYS A N 1
ATOM 1625 C CA . LYS A 1 202 ? 2.032 29.831 24.413 1.00 75.38 202 LYS A CA 1
ATOM 1626 C C . LYS A 1 202 ? 1.795 28.374 24.834 1.00 75.38 202 LYS A C 1
ATOM 1628 O O . LYS A 1 202 ? 2.673 27.753 25.421 1.00 75.38 202 LYS A O 1
ATOM 1633 N N . LEU A 1 203 ? 0.638 27.794 24.517 1.00 72.75 203 LEU A N 1
ATOM 1634 C CA . LEU A 1 203 ? 0.390 26.368 24.765 1.00 72.75 203 LEU A CA 1
ATOM 1635 C C . LEU A 1 203 ? 1.283 25.483 23.889 1.00 72.75 203 LEU A C 1
ATOM 1637 O O . LEU A 1 203 ? 1.846 24.507 24.372 1.00 72.75 203 LEU A O 1
ATOM 1641 N N . LEU A 1 204 ? 1.474 25.855 22.621 1.00 70.38 204 LEU A N 1
ATOM 1642 C CA . LEU A 1 204 ? 2.343 25.155 21.678 1.00 70.38 204 LEU A CA 1
ATOM 1643 C C . LEU A 1 204 ? 3.820 25.180 22.091 1.00 70.38 204 LEU A C 1
ATOM 1645 O O . LEU A 1 204 ? 4.538 24.246 21.747 1.00 70.38 204 LEU A O 1
ATOM 1649 N N . SER A 1 205 ? 4.292 26.195 22.826 1.00 71.62 205 SER A N 1
ATOM 1650 C CA . SER A 1 205 ? 5.671 26.198 23.342 1.00 71.62 205 SER A CA 1
ATOM 1651 C C . SER A 1 205 ? 5.915 25.171 24.448 1.00 71.62 205 SER A C 1
ATOM 1653 O O . SER A 1 205 ? 7.062 24.847 24.718 1.00 71.62 205 SER A O 1
ATOM 1655 N N . LEU A 1 206 ? 4.861 24.620 25.059 1.00 65.62 206 LEU A N 1
ATOM 1656 C CA . LEU A 1 206 ? 4.978 23.483 25.984 1.00 65.62 206 LEU A CA 1
ATOM 1657 C C . LEU A 1 206 ? 5.169 22.148 25.242 1.00 65.62 206 LEU A C 1
ATOM 1659 O O . LEU A 1 206 ? 5.459 21.112 25.845 1.00 65.62 206 LEU A O 1
ATOM 1663 N N . ILE A 1 207 ? 4.987 22.163 23.922 1.00 63.38 207 ILE A N 1
ATOM 1664 C CA . ILE A 1 207 ? 5.055 21.008 23.031 1.00 63.38 207 ILE A CA 1
ATOM 1665 C C . ILE A 1 207 ? 6.435 20.989 22.376 1.00 63.38 207 ILE A C 1
ATOM 1667 O O . ILE A 1 207 ? 6.563 21.031 21.154 1.00 63.38 207 ILE A O 1
ATOM 1671 N N . ASP A 1 208 ? 7.487 20.980 23.193 1.00 55.12 208 ASP A N 1
ATOM 1672 C CA . ASP A 1 208 ? 8.824 20.707 22.682 1.00 55.12 208 ASP A CA 1
ATOM 1673 C C . ASP A 1 208 ? 8.979 19.203 22.428 1.00 55.12 208 ASP A C 1
ATOM 1675 O O . ASP A 1 208 ? 8.612 18.353 23.246 1.00 55.12 208 ASP A O 1
ATOM 1679 N N . ASN A 1 209 ? 9.509 18.890 21.244 1.00 49.25 209 ASN A N 1
ATOM 1680 C CA . ASN A 1 209 ? 9.482 17.589 20.564 1.00 49.25 209 ASN A CA 1
ATOM 1681 C C . ASN A 1 209 ? 10.196 16.425 21.288 1.00 49.25 209 ASN A C 1
ATOM 1683 O O . ASN A 1 209 ? 10.277 15.326 20.734 1.00 49.25 209 ASN A O 1
ATOM 1687 N N . GLU A 1 210 ? 10.698 16.624 22.507 1.00 45.28 210 GLU A N 1
ATOM 1688 C CA . GLU A 1 210 ? 11.553 15.663 23.213 1.00 45.28 210 GLU A CA 1
ATOM 1689 C C . GLU A 1 210 ? 11.002 15.173 24.559 1.00 45.28 210 GLU A C 1
ATOM 1691 O O . GLU A 1 210 ? 11.603 14.281 25.154 1.00 45.28 210 GLU A O 1
ATOM 1696 N N . ASN A 1 211 ? 9.848 15.669 25.034 1.00 44.66 211 ASN A N 1
ATOM 1697 C CA . ASN A 1 211 ? 9.289 15.226 26.317 1.00 44.66 211 ASN A CA 1
ATOM 1698 C C . ASN A 1 211 ? 7.920 14.521 26.166 1.00 44.66 211 ASN A C 1
ATOM 1700 O O . ASN A 1 211 ? 6.879 15.180 26.121 1.00 44.66 211 ASN A O 1
ATOM 1704 N N . PRO A 1 212 ? 7.876 13.172 26.131 1.00 42.97 212 PRO A N 1
ATOM 1705 C CA . PRO A 1 212 ? 6.640 12.385 26.003 1.00 42.97 212 PRO A CA 1
ATOM 1706 C C . PRO A 1 212 ? 5.590 12.688 27.083 1.00 42.97 212 PRO A C 1
ATOM 1708 O O . PRO A 1 212 ? 4.395 12.467 26.881 1.00 42.97 212 PRO A O 1
ATOM 1711 N N . ILE A 1 213 ? 6.037 13.209 28.230 1.00 41.59 213 ILE A N 1
ATOM 1712 C CA . ILE A 1 213 ? 5.205 13.489 29.399 1.00 41.59 213 ILE A CA 1
ATOM 1713 C C . ILE A 1 213 ? 4.256 14.679 29.139 1.00 41.59 213 ILE A C 1
ATOM 1715 O O . ILE A 1 213 ? 3.115 14.640 29.598 1.00 41.59 213 ILE A O 1
ATOM 1719 N N . SER A 1 214 ? 4.641 15.693 28.346 1.00 49.41 214 SER A N 1
ATOM 1720 C CA . SER A 1 214 ? 3.753 16.838 28.048 1.00 49.41 214 SER A CA 1
ATOM 1721 C C . SER A 1 214 ? 2.624 16.475 27.068 1.00 49.41 214 SER A C 1
ATOM 1723 O O . SER A 1 214 ? 1.485 16.916 27.238 1.00 49.41 214 SER A O 1
ATOM 1725 N N . MET A 1 215 ? 2.895 15.581 26.108 1.00 49.00 215 MET A N 1
ATOM 1726 C CA . MET A 1 215 ? 1.908 15.072 25.142 1.00 49.00 215 MET A CA 1
ATOM 1727 C C . MET A 1 215 ? 0.838 14.181 25.793 1.00 49.00 215 MET A C 1
ATOM 1729 O O . MET A 1 215 ? -0.347 14.305 25.475 1.00 49.00 215 MET A O 1
ATOM 1733 N N . GLY A 1 216 ? 1.230 13.314 26.734 1.00 50.22 216 GLY A N 1
ATOM 1734 C CA . GLY A 1 216 ? 0.291 12.475 27.488 1.00 50.22 216 GLY A CA 1
ATOM 1735 C C . GLY A 1 216 ? -0.645 13.289 28.389 1.00 50.22 216 GLY A C 1
ATOM 1736 O O . GLY A 1 216 ? -1.844 13.013 28.452 1.00 50.22 216 GLY A O 1
ATOM 1737 N N . ASN A 1 217 ? -0.128 14.347 29.021 1.00 48.03 217 ASN A N 1
ATOM 1738 C CA . ASN A 1 217 ? -0.884 15.177 29.962 1.00 48.03 217 ASN A CA 1
ATOM 1739 C C . ASN A 1 217 ? -1.914 16.098 29.278 1.00 48.03 217 ASN A C 1
ATOM 1741 O O . ASN A 1 217 ? -3.020 16.256 29.796 1.00 48.03 217 ASN A O 1
ATOM 1745 N N . MET A 1 218 ? -1.627 16.635 28.083 1.00 50.59 218 MET A N 1
ATOM 1746 C CA . MET A 1 218 ? -2.633 17.375 27.295 1.00 50.59 218 MET A CA 1
ATOM 1747 C C . MET A 1 218 ? -3.744 16.470 26.741 1.00 50.59 218 MET A C 1
ATOM 1749 O O . MET A 1 218 ? -4.892 16.900 26.634 1.00 50.59 218 MET A O 1
ATOM 1753 N N . ALA A 1 219 ? -3.441 15.207 26.415 1.00 45.03 219 ALA A N 1
ATOM 1754 C CA . ALA A 1 219 ? -4.445 14.229 25.985 1.00 45.03 219 ALA A CA 1
ATOM 1755 C C . ALA A 1 219 ? -5.326 13.727 27.155 1.00 45.03 219 ALA A C 1
ATOM 1757 O O . ALA A 1 219 ? -6.526 13.469 26.979 1.00 45.03 219 ALA A O 1
ATOM 1758 N N . LEU A 1 220 ? -4.752 13.635 28.363 1.00 44.12 220 LEU A N 1
ATOM 1759 C CA . LEU A 1 220 ? -5.445 13.316 29.621 1.00 44.12 220 LEU A CA 1
ATOM 1760 C C . LEU A 1 220 ? -6.385 14.429 30.104 1.00 44.12 220 LEU A C 1
ATOM 1762 O O . LEU A 1 220 ? -7.343 14.135 30.818 1.00 44.12 220 LEU A O 1
ATOM 1766 N N . ALA A 1 221 ? -6.196 15.674 29.653 1.00 47.78 221 ALA A N 1
ATOM 1767 C CA . ALA A 1 221 ? -7.105 16.785 29.950 1.00 47.78 221 ALA A CA 1
ATOM 1768 C C . ALA A 1 221 ? -8.545 16.550 29.447 1.00 47.78 221 ALA A C 1
ATOM 1770 O O . ALA A 1 221 ? -9.455 17.290 29.818 1.00 47.78 221 ALA A O 1
ATOM 1771 N N . SER A 1 222 ? -8.774 15.493 28.654 1.00 47.22 222 SER A N 1
ATOM 1772 C CA . SER A 1 222 ? -10.099 15.171 28.133 1.00 47.22 222 SER A CA 1
ATOM 1773 C C . SER A 1 222 ? -11.159 14.846 29.190 1.00 47.22 222 SER A C 1
ATOM 1775 O O . SER A 1 222 ? -12.315 15.075 28.878 1.00 47.22 222 SER A O 1
ATOM 1777 N N . TYR A 1 223 ? -10.860 14.424 30.425 1.00 43.97 223 TYR A N 1
ATOM 1778 C CA . TYR A 1 223 ? -11.917 14.261 31.443 1.00 43.97 223 TYR A CA 1
ATOM 1779 C C . TYR A 1 223 ? -11.361 14.290 32.880 1.00 43.97 223 TYR A C 1
ATOM 1781 O O . TYR A 1 223 ? -11.027 13.238 33.415 1.00 43.97 223 TYR A O 1
ATOM 1789 N N . LYS A 1 224 ? -11.310 15.473 33.521 1.00 44.53 224 LYS A N 1
ATOM 1790 C CA . LYS A 1 224 ? -11.976 15.749 34.824 1.00 44.53 224 LYS A CA 1
ATOM 1791 C C . LYS A 1 224 ? -11.524 16.994 35.583 1.00 44.53 224 LYS A C 1
ATOM 1793 O O . LYS A 1 224 ? -12.313 17.432 36.400 1.00 44.53 224 LYS A O 1
ATOM 1798 N N . ASP A 1 225 ? -10.388 17.620 35.293 1.00 53.69 225 ASP A N 1
ATOM 1799 C CA . ASP A 1 225 ? -10.058 18.892 35.950 1.00 53.69 225 ASP A CA 1
ATOM 1800 C C . ASP A 1 225 ? -9.162 19.766 35.075 1.00 53.69 225 ASP A C 1
ATOM 1802 O O . ASP A 1 225 ? -7.935 19.672 35.098 1.00 53.69 225 ASP A O 1
ATOM 1806 N N . LEU A 1 226 ? -9.782 20.709 34.363 1.00 54.69 226 LEU A N 1
ATOM 1807 C CA . LEU A 1 226 ? -9.076 21.853 33.784 1.00 54.69 226 LEU A CA 1
ATOM 1808 C C . LEU A 1 226 ? -8.218 22.575 34.843 1.00 54.69 226 LEU A C 1
ATOM 1810 O O . LEU A 1 226 ? -7.175 23.127 34.514 1.00 54.69 226 LEU A O 1
ATOM 1814 N N . GLY A 1 227 ? -8.627 22.523 36.117 1.00 56.69 227 GLY A N 1
ATOM 1815 C CA . GLY A 1 227 ? -7.846 23.005 37.256 1.00 56.69 227 GLY A CA 1
ATOM 1816 C C . GLY A 1 227 ? -6.533 22.247 37.480 1.00 56.69 227 GLY A C 1
ATOM 1817 O O . GLY A 1 227 ? -5.534 22.887 37.784 1.00 56.69 227 GLY A O 1
ATOM 1818 N N . ILE A 1 228 ? -6.497 20.923 37.275 1.00 59.56 228 ILE A N 1
ATOM 1819 C CA . ILE A 1 228 ? -5.263 20.120 37.360 1.00 59.56 228 ILE A CA 1
ATOM 1820 C C . ILE A 1 228 ? -4.352 20.454 36.183 1.00 59.56 228 ILE A C 1
ATOM 1822 O O . ILE A 1 228 ? -3.173 20.710 36.393 1.00 59.56 228 ILE A O 1
ATOM 1826 N N . PHE A 1 229 ? -4.894 20.526 34.964 1.00 61.66 229 PHE A N 1
ATOM 1827 C CA . PHE A 1 229 ? -4.111 20.930 33.794 1.00 61.66 229 PHE A CA 1
ATOM 1828 C C . PHE A 1 229 ? -3.507 22.332 33.975 1.00 61.66 229 PHE A C 1
ATOM 1830 O O . PHE A 1 229 ? -2.303 22.502 33.814 1.00 61.66 229 PHE A O 1
ATOM 1837 N N . LEU A 1 230 ? -4.318 23.311 34.396 1.00 59.78 230 LEU A N 1
ATOM 1838 C CA . LEU A 1 230 ? -3.872 24.668 34.726 1.00 59.78 230 LEU A CA 1
ATOM 1839 C C . LEU A 1 230 ? -2.811 24.677 35.832 1.00 59.78 230 LEU A C 1
ATOM 1841 O O . LEU A 1 230 ? -1.817 25.380 35.699 1.00 59.78 230 LEU A O 1
ATOM 1845 N N . ALA A 1 231 ? -2.987 23.888 36.896 1.00 61.78 231 ALA A N 1
ATOM 1846 C CA . ALA A 1 231 ? -2.003 23.775 37.970 1.00 61.78 231 ALA A CA 1
ATOM 1847 C C . ALA A 1 231 ? -0.679 23.177 37.471 1.00 61.78 231 ALA A C 1
ATOM 1849 O O . ALA A 1 231 ? 0.382 23.672 37.843 1.00 61.78 231 ALA A O 1
ATOM 1850 N N . MET A 1 232 ? -0.738 22.173 36.592 1.00 62.88 232 MET A N 1
ATOM 1851 C CA . MET A 1 232 ? 0.439 21.530 36.001 1.00 62.88 232 MET A CA 1
ATOM 1852 C C . MET A 1 232 ? 1.208 22.464 35.069 1.00 62.88 232 MET A C 1
ATOM 1854 O O . MET A 1 232 ? 2.428 22.470 35.121 1.00 62.88 232 MET A O 1
ATOM 1858 N N . ILE A 1 233 ? 0.526 23.262 34.242 1.00 62.12 233 ILE A N 1
ATOM 1859 C CA . ILE A 1 233 ? 1.212 24.197 33.336 1.00 62.12 233 ILE A CA 1
ATOM 1860 C C . ILE A 1 233 ? 1.588 25.516 34.013 1.00 62.12 233 ILE A C 1
ATOM 1862 O O . ILE A 1 233 ? 2.445 26.221 33.501 1.00 62.12 233 ILE A O 1
ATOM 1866 N N . SER A 1 234 ? 0.983 25.869 35.154 1.00 59.38 234 SER A N 1
ATOM 1867 C CA . SER A 1 234 ? 1.277 27.126 35.864 1.00 59.38 234 SER A CA 1
ATOM 1868 C C . SER A 1 234 ? 2.716 27.227 36.378 1.00 59.38 234 SER A C 1
ATOM 1870 O O . SER A 1 234 ? 3.191 28.330 36.640 1.00 59.38 234 SER A O 1
ATOM 1872 N N . THR A 1 235 ? 3.418 26.094 36.502 1.00 60.53 235 THR A N 1
ATOM 1873 C CA . THR A 1 235 ? 4.851 26.052 36.825 1.00 60.53 235 THR A CA 1
ATOM 1874 C C . THR A 1 235 ? 5.732 26.366 35.619 1.00 60.53 235 THR A C 1
ATOM 1876 O O . THR A 1 235 ? 6.830 26.884 35.799 1.00 60.53 235 THR A O 1
ATOM 1879 N N . ASP A 1 236 ? 5.235 26.097 34.409 1.00 62.41 236 ASP A N 1
ATOM 1880 C CA . ASP A 1 236 ? 5.976 26.210 33.148 1.00 62.41 236 ASP A CA 1
ATOM 1881 C C . ASP A 1 236 ? 5.544 27.432 32.318 1.00 62.41 236 ASP A C 1
ATOM 1883 O O . ASP A 1 236 ? 6.249 27.861 31.405 1.00 62.41 236 ASP A O 1
ATOM 1887 N N . LEU A 1 237 ? 4.378 28.009 32.627 1.00 68.38 237 LEU A N 1
ATOM 1888 C CA . LEU A 1 237 ? 3.747 29.063 31.849 1.00 68.38 237 LEU A CA 1
ATOM 1889 C C . LEU A 1 237 ? 2.996 30.054 32.753 1.00 68.38 237 LEU A C 1
ATOM 1891 O O . LEU A 1 237 ? 2.007 29.717 33.406 1.00 68.38 237 LEU A O 1
ATOM 1895 N N . THR A 1 238 ? 3.425 31.316 32.752 1.00 73.56 238 THR A N 1
ATOM 1896 C CA . THR A 1 238 ? 2.725 32.401 33.451 1.00 73.56 238 THR A CA 1
ATOM 1897 C C . THR A 1 238 ? 1.563 32.914 32.599 1.00 73.56 238 THR A C 1
ATOM 1899 O O . THR A 1 238 ? 1.773 33.500 31.534 1.00 73.56 238 THR A O 1
ATOM 1902 N N . LEU A 1 239 ? 0.333 32.708 33.078 1.00 73.56 239 LEU A N 1
ATOM 1903 C CA . LEU A 1 239 ? -0.903 33.175 32.439 1.00 73.56 239 LEU A CA 1
ATOM 1904 C C . LEU A 1 239 ? -1.534 34.320 33.235 1.00 73.56 239 LEU A C 1
ATOM 1906 O O . LEU A 1 239 ? -1.638 34.233 34.463 1.00 73.56 239 LEU A O 1
ATOM 1910 N N . THR A 1 240 ? -2.004 35.362 32.549 1.00 81.75 240 THR A N 1
ATOM 1911 C CA . THR A 1 240 ? -2.795 36.431 33.183 1.00 81.75 240 THR A CA 1
ATOM 1912 C C . THR A 1 240 ? -4.168 35.909 33.624 1.00 81.75 240 THR A C 1
ATOM 1914 O O . THR A 1 240 ? -4.647 34.883 33.142 1.00 81.75 240 THR A O 1
ATOM 1917 N N . SER A 1 241 ? -4.845 36.618 34.532 1.00 78.31 241 SER A N 1
ATOM 1918 C CA . SER A 1 241 ? -6.213 36.260 34.945 1.00 78.31 241 SER A CA 1
ATOM 1919 C C . SER A 1 241 ? -7.203 36.252 33.772 1.00 78.31 241 SER A C 1
ATOM 1921 O O . SER A 1 241 ? -8.134 35.448 33.761 1.00 78.31 241 SER A O 1
ATOM 1923 N N . GLU A 1 242 ? -6.992 37.125 32.782 1.00 80.69 242 GLU A N 1
ATOM 1924 C CA . GLU A 1 242 ? -7.781 37.181 31.545 1.00 80.69 242 GLU A CA 1
ATOM 1925 C C . GLU A 1 242 ? -7.520 35.948 30.674 1.00 80.69 242 GLU A C 1
ATOM 1927 O O . GLU A 1 242 ? -8.469 35.264 30.295 1.00 80.69 242 GLU A O 1
ATOM 1932 N N . GLU A 1 243 ? -6.251 35.583 30.463 1.00 78.31 243 GLU A N 1
ATOM 1933 C CA . GLU A 1 243 ? -5.867 34.376 29.719 1.00 78.31 243 GLU A CA 1
ATOM 1934 C C . GLU A 1 243 ? -6.395 33.104 30.395 1.00 78.31 243 GLU A C 1
ATOM 1936 O O . GLU A 1 243 ? -6.851 32.185 29.724 1.00 78.31 243 GLU A O 1
ATOM 1941 N N . GLN A 1 244 ? -6.403 33.041 31.730 1.00 73.88 244 GLN A N 1
ATOM 1942 C CA . GLN A 1 244 ? -6.981 31.913 32.468 1.00 73.88 244 GLN A CA 1
ATOM 1943 C C . GLN A 1 244 ? -8.503 31.799 32.282 1.00 73.88 244 GLN A C 1
ATOM 1945 O O . GLN A 1 244 ? -9.038 30.687 32.240 1.00 73.88 244 GLN A O 1
ATOM 1950 N N . ALA A 1 245 ? -9.217 32.926 32.193 1.00 77.06 245 ALA A N 1
ATOM 1951 C CA . ALA A 1 245 ? -10.658 32.944 31.948 1.00 77.06 245 ALA A CA 1
ATOM 1952 C C . ALA A 1 245 ? -10.993 32.565 30.495 1.00 77.06 245 ALA A C 1
ATOM 1954 O O . ALA A 1 245 ? -11.908 31.775 30.250 1.00 77.06 245 ALA A O 1
ATOM 1955 N N . GLU A 1 246 ? -10.212 33.068 29.543 1.00 76.56 246 GLU A N 1
ATOM 1956 C CA . GLU A 1 246 ? -10.291 32.723 28.124 1.00 76.56 246 GLU A CA 1
ATOM 1957 C C . GLU A 1 246 ? -10.026 31.228 27.899 1.00 76.56 246 GLU A C 1
ATOM 1959 O O . GLU A 1 246 ? -10.818 30.531 27.256 1.00 76.56 246 GLU A O 1
ATOM 1964 N N . LEU A 1 247 ? -8.985 30.697 28.545 1.00 72.38 247 LEU A N 1
ATOM 1965 C CA . LEU A 1 247 ? -8.615 29.291 28.473 1.00 72.38 247 LEU A CA 1
ATOM 1966 C C . LEU A 1 247 ? -9.747 28.374 28.961 1.00 72.38 247 LEU A C 1
ATOM 1968 O O . LEU A 1 247 ? -9.996 27.339 28.354 1.00 72.38 247 LEU A O 1
ATOM 1972 N N . LYS A 1 248 ? -10.514 28.765 29.986 1.00 71.62 248 LYS A N 1
ATOM 1973 C CA . LYS A 1 248 ? -11.689 27.992 30.441 1.00 71.62 248 LYS A CA 1
ATOM 1974 C C . LYS A 1 248 ? -12.779 27.829 29.388 1.00 71.62 248 LYS A C 1
ATOM 1976 O O . LYS A 1 248 ? -13.471 26.814 29.402 1.00 71.62 248 LYS A O 1
ATOM 1981 N N . THR A 1 249 ? -12.923 28.798 28.494 1.00 74.25 249 THR A N 1
ATOM 1982 C CA . THR A 1 249 ? -13.991 28.811 27.488 1.00 74.25 249 THR A CA 1
ATOM 1983 C C . THR A 1 249 ? -13.571 28.060 26.222 1.00 74.25 249 THR A C 1
ATOM 1985 O O . THR A 1 249 ? -14.362 27.320 25.648 1.00 74.25 249 THR A O 1
ATOM 1988 N N . PHE A 1 250 ? -12.304 28.199 25.828 1.00 75.06 250 PHE A N 1
ATOM 1989 C CA . PHE A 1 250 ? -11.741 27.657 24.589 1.00 75.06 250 PHE A CA 1
ATOM 1990 C C . PHE A 1 250 ? -11.155 26.235 24.726 1.00 75.06 250 PHE A C 1
ATOM 1992 O O . PHE A 1 250 ? -11.210 25.430 23.793 1.00 75.06 250 PHE A O 1
ATOM 1999 N N . MET A 1 251 ? -10.607 25.890 25.898 1.00 72.88 251 MET A N 1
ATOM 2000 C CA . MET A 1 251 ? -9.829 24.659 26.090 1.00 72.88 251 MET A CA 1
ATOM 2001 C C . MET A 1 251 ? -10.575 23.351 25.787 1.00 72.88 251 MET A C 1
ATOM 2003 O O . MET A 1 251 ? -9.924 22.448 25.269 1.00 72.88 251 MET A O 1
ATOM 2007 N N . PRO A 1 252 ? -11.887 23.178 26.057 1.00 74.81 252 PRO A N 1
ATOM 2008 C CA . PRO A 1 252 ? -12.563 21.921 25.727 1.00 74.81 252 PRO A CA 1
ATOM 2009 C C . PRO A 1 252 ? -12.519 21.594 24.230 1.00 74.81 252 PRO A C 1
ATOM 2011 O O . PRO A 1 252 ? -12.226 20.460 23.848 1.00 74.81 252 PRO A O 1
ATOM 2014 N N . GLU A 1 253 ? -12.765 22.594 23.381 1.00 77.00 253 GLU A N 1
ATOM 2015 C CA . GLU A 1 253 ? -12.758 22.429 21.928 1.00 77.00 253 GLU A CA 1
ATOM 2016 C C . GLU A 1 253 ? -11.330 22.218 21.407 1.00 77.00 253 GLU A C 1
ATOM 2018 O O . GLU A 1 253 ? -11.068 21.275 20.654 1.00 77.00 253 GLU A O 1
ATOM 2023 N N . PHE A 1 254 ? -10.387 23.040 21.880 1.00 76.62 254 PHE A N 1
ATOM 2024 C CA . PHE A 1 254 ? -8.975 22.913 21.531 1.00 76.62 254 PHE A CA 1
ATOM 2025 C C . PHE A 1 254 ? -8.389 21.572 21.963 1.00 76.62 254 PHE A C 1
ATOM 2027 O O . PHE A 1 254 ? -7.749 20.904 21.160 1.00 76.62 254 PHE A O 1
ATOM 2034 N N . SER A 1 255 ? -8.638 21.136 23.200 1.00 72.44 255 SER A N 1
ATOM 2035 C CA . SER A 1 255 ? -8.151 19.862 23.735 1.00 72.44 255 SER A CA 1
ATOM 2036 C C . SER A 1 255 ? -8.703 18.679 22.944 1.00 72.44 255 SER A C 1
ATOM 2038 O O . SER A 1 255 ? -7.952 17.760 22.620 1.00 72.44 255 SER A O 1
ATOM 2040 N N . ALA A 1 256 ? -9.984 18.706 22.560 1.00 74.31 256 ALA A N 1
ATOM 2041 C CA . ALA A 1 256 ? -10.571 17.656 21.733 1.00 74.31 256 ALA A CA 1
ATOM 2042 C C . ALA A 1 256 ? -9.910 17.574 20.346 1.00 74.31 256 ALA A C 1
ATOM 2044 O O . ALA A 1 256 ? -9.575 16.477 19.888 1.00 74.31 256 ALA A O 1
ATOM 2045 N N . ALA A 1 257 ? -9.685 18.714 19.688 1.00 77.12 257 ALA A N 1
ATOM 2046 C CA . ALA A 1 257 ? -9.031 18.747 18.384 1.00 77.12 257 ALA A CA 1
ATOM 2047 C C . ALA A 1 257 ? -7.539 18.386 18.476 1.00 77.12 257 ALA A C 1
ATOM 2049 O O . ALA A 1 257 ? -7.058 17.534 17.729 1.00 77.12 257 ALA A O 1
ATOM 2050 N N . PHE A 1 258 ? -6.828 18.948 19.453 1.00 76.06 258 PHE A N 1
ATOM 2051 C CA . PHE A 1 258 ? -5.431 18.642 19.739 1.00 76.06 258 PHE A CA 1
ATOM 2052 C C . PHE A 1 258 ? -5.237 17.157 20.046 1.00 76.06 258 PHE A C 1
ATOM 2054 O O . PHE A 1 258 ? -4.322 16.538 19.515 1.00 76.06 258 PHE A O 1
ATOM 2061 N N . LYS A 1 259 ? -6.128 16.542 20.836 1.00 75.38 259 LYS A N 1
ATOM 2062 C CA . LYS A 1 259 ? -6.089 15.104 21.124 1.00 75.38 259 LYS A CA 1
ATOM 2063 C C . LYS A 1 259 ? -6.158 14.275 19.846 1.00 75.38 259 LYS A C 1
ATOM 2065 O O . LYS A 1 259 ? -5.404 13.310 19.734 1.00 75.38 259 LYS A O 1
ATOM 2070 N N . LYS A 1 260 ? -7.014 14.638 18.883 1.00 76.62 260 LYS A N 1
ATOM 2071 C CA . LYS A 1 260 ? -7.089 13.950 17.582 1.00 76.62 260 LYS A CA 1
ATOM 2072 C C . LYS A 1 260 ? -5.770 14.074 16.813 1.00 76.62 260 LYS A C 1
ATOM 2074 O O . LYS A 1 260 ? -5.233 13.053 16.393 1.00 76.62 260 LYS A O 1
ATOM 2079 N N . LEU A 1 261 ? -5.225 15.288 16.694 1.00 78.44 261 LEU A N 1
ATOM 2080 C CA . LEU A 1 261 ? -3.956 15.538 15.995 1.00 78.44 261 LEU A CA 1
ATOM 2081 C C . LEU A 1 261 ? -2.779 14.813 16.662 1.00 78.44 261 LEU A C 1
ATOM 2083 O O . LEU A 1 261 ? -2.023 14.114 15.998 1.00 78.44 261 LEU A O 1
ATOM 2087 N N . ASN A 1 262 ? -2.664 14.910 17.986 1.00 75.62 262 ASN A N 1
ATOM 2088 C CA . ASN A 1 262 ? -1.607 14.268 18.760 1.00 75.62 262 ASN A CA 1
ATOM 2089 C C . ASN A 1 262 ? -1.696 12.737 18.700 1.00 75.62 262 ASN A C 1
ATOM 2091 O O . ASN A 1 262 ? -0.677 12.073 18.555 1.00 75.62 262 ASN A O 1
ATOM 2095 N N . THR A 1 263 ? -2.908 12.173 18.766 1.00 76.62 263 THR A N 1
ATOM 2096 C CA . THR A 1 263 ? -3.116 10.722 18.612 1.00 76.62 263 THR A CA 1
ATOM 2097 C C . THR A 1 263 ? -2.679 10.272 17.225 1.00 7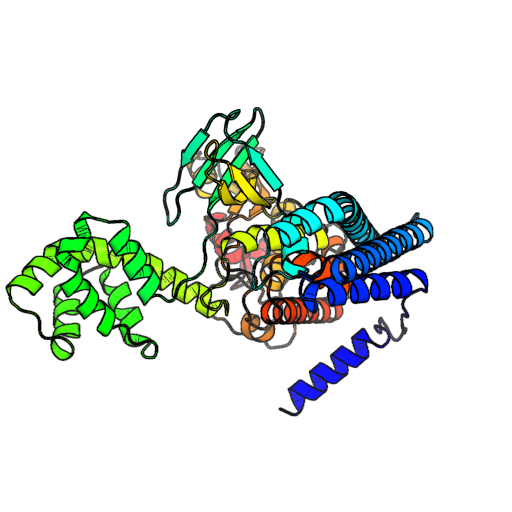6.62 263 THR A C 1
ATOM 2099 O O . THR A 1 263 ? -1.890 9.342 17.101 1.00 76.62 263 THR A O 1
ATOM 2102 N N . ARG A 1 264 ? -3.124 10.977 16.181 1.00 80.88 264 ARG A N 1
ATOM 2103 C CA . ARG A 1 264 ? -2.743 10.696 14.797 1.00 80.88 264 ARG A CA 1
ATOM 2104 C C . ARG A 1 264 ? -1.228 10.788 14.589 1.00 80.88 264 ARG A C 1
ATOM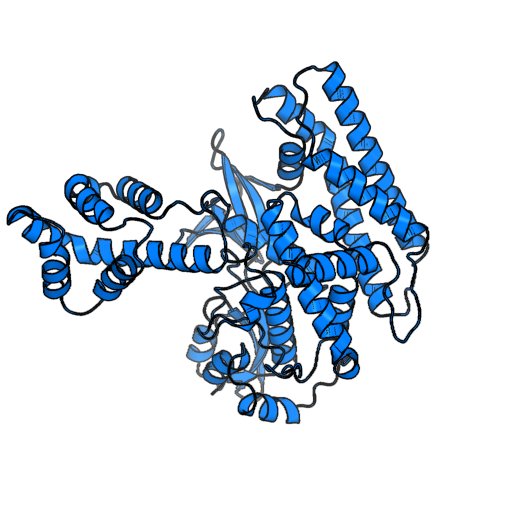 2106 O O . ARG A 1 264 ? -0.646 9.898 13.978 1.00 80.88 264 ARG A O 1
ATOM 2113 N N . PHE A 1 265 ? -0.592 11.840 15.105 1.00 83.06 265 PHE A N 1
ATOM 2114 C CA . PHE A 1 265 ? 0.856 12.030 15.023 1.00 83.06 265 PHE A CA 1
ATOM 2115 C C . PHE A 1 265 ? 1.617 10.942 15.788 1.00 83.06 265 PHE A C 1
ATOM 2117 O O . PHE A 1 265 ? 2.603 10.416 15.280 1.00 83.06 265 PHE A O 1
ATOM 2124 N N . GLY A 1 266 ? 1.138 10.567 16.979 1.00 78.69 266 GLY A N 1
ATOM 2125 C CA . GLY A 1 266 ? 1.685 9.469 17.774 1.00 78.69 266 GLY A CA 1
ATOM 2126 C C . GLY A 1 266 ? 1.638 8.142 17.022 1.00 78.69 266 GLY A C 1
ATOM 2127 O O . GLY A 1 266 ? 2.674 7.511 16.858 1.00 78.69 266 GLY A O 1
ATOM 2128 N N . ILE A 1 267 ? 0.480 7.781 16.462 1.00 80.50 267 ILE A N 1
ATOM 2129 C CA . ILE A 1 267 ? 0.313 6.552 15.670 1.00 80.50 267 ILE A CA 1
ATOM 2130 C C . ILE A 1 267 ? 1.210 6.570 14.424 1.00 80.50 267 ILE A C 1
ATOM 2132 O O . ILE A 1 267 ? 1.857 5.573 14.109 1.00 80.50 267 ILE A O 1
ATOM 2136 N N . ALA A 1 268 ? 1.305 7.704 13.724 1.00 86.19 268 ALA A N 1
ATOM 2137 C CA . ALA A 1 268 ? 2.173 7.828 12.556 1.00 86.19 268 ALA A CA 1
ATOM 2138 C C . ALA A 1 268 ? 3.662 7.695 12.924 1.00 86.19 268 ALA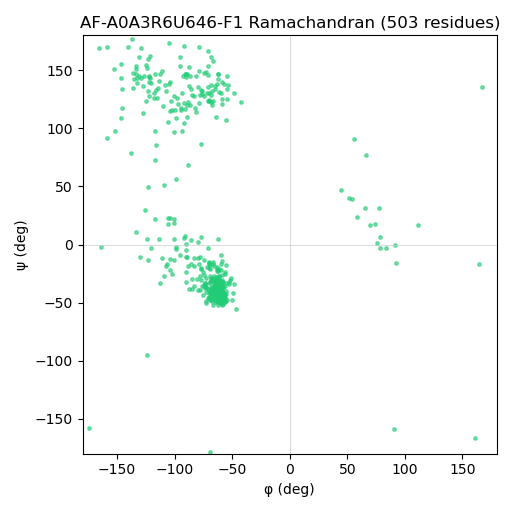 A C 1
ATOM 2140 O O . ALA A 1 268 ? 4.413 6.994 12.243 1.00 86.19 268 ALA A O 1
ATOM 2141 N N . LYS A 1 269 ? 4.085 8.311 14.035 1.00 84.25 269 LYS A N 1
ATOM 2142 C CA . LYS A 1 269 ? 5.434 8.159 14.594 1.00 84.25 269 LYS A CA 1
ATOM 2143 C C . LYS A 1 269 ? 5.706 6.706 14.969 1.00 84.25 269 LYS A C 1
ATOM 2145 O O . LYS A 1 269 ? 6.762 6.180 14.627 1.00 84.25 269 LYS A O 1
ATOM 2150 N N . ASP A 1 270 ? 4.739 6.054 15.602 1.00 80.19 270 ASP A N 1
ATOM 2151 C CA . ASP A 1 270 ? 4.797 4.644 15.958 1.00 80.19 270 ASP A CA 1
ATOM 2152 C C . ASP A 1 270 ? 4.884 3.758 14.715 1.00 80.19 270 ASP A C 1
ATOM 2154 O O . ASP A 1 270 ? 5.586 2.758 14.749 1.00 80.19 270 ASP A O 1
ATOM 2158 N N . ALA A 1 271 ? 4.246 4.111 13.599 1.00 85.19 271 ALA A N 1
ATOM 2159 C CA . ALA A 1 271 ? 4.427 3.421 12.321 1.00 85.19 271 ALA A CA 1
ATOM 2160 C C . ALA A 1 271 ? 5.813 3.678 11.693 1.00 85.19 271 ALA A C 1
ATOM 2162 O O . ALA A 1 271 ? 6.257 2.915 10.827 1.00 85.19 271 ALA A O 1
ATOM 2163 N N . GLY A 1 272 ? 6.535 4.708 12.139 1.00 90.31 272 GLY A N 1
ATOM 2164 C CA . GLY A 1 272 ? 7.778 5.176 11.528 1.00 90.31 272 GLY A CA 1
ATOM 2165 C C . GLY A 1 272 ? 7.529 5.996 10.261 1.00 90.31 272 GLY A C 1
ATOM 2166 O O . GLY A 1 272 ? 8.319 5.916 9.319 1.00 90.31 272 GLY A O 1
ATOM 2167 N N . ILE A 1 273 ? 6.408 6.718 10.197 1.00 92.06 273 ILE A N 1
ATOM 2168 C CA . ILE A 1 273 ? 6.075 7.637 9.107 1.00 92.06 273 ILE A CA 1
ATOM 2169 C C . ILE A 1 273 ? 6.640 9.019 9.449 1.00 92.06 273 ILE A C 1
ATOM 2171 O O . ILE A 1 273 ? 6.295 9.616 10.467 1.00 92.06 273 ILE A O 1
ATOM 2175 N N . GLU A 1 274 ? 7.522 9.531 8.592 1.00 91.50 274 GLU A N 1
ATOM 2176 C CA . GLU A 1 274 ? 8.142 10.847 8.769 1.00 91.50 274 GLU A CA 1
ATOM 2177 C C . GLU A 1 274 ? 7.175 11.980 8.350 1.00 91.50 274 GLU A C 1
ATOM 2179 O O . GLU A 1 274 ? 6.356 11.796 7.440 1.00 91.50 274 GLU A O 1
ATOM 2184 N N . PRO A 1 275 ? 7.252 13.177 8.962 1.00 90.38 275 PRO A N 1
ATOM 2185 C CA . PRO A 1 275 ? 6.542 14.347 8.456 1.00 90.38 275 PRO A CA 1
ATOM 2186 C C . PRO A 1 275 ? 6.879 14.641 6.986 1.00 90.38 275 PRO A C 1
ATOM 2188 O O . PRO A 1 275 ? 8.003 14.441 6.531 1.00 90.38 275 PRO A O 1
ATOM 2191 N N . GLY A 1 276 ? 5.895 15.130 6.239 1.00 90.44 276 GLY A N 1
ATOM 2192 C CA . GLY A 1 276 ? 5.960 15.388 4.801 1.00 90.44 276 GLY A CA 1
ATOM 2193 C C . GLY A 1 276 ? 5.487 14.222 3.927 1.00 90.44 276 GLY A C 1
ATOM 2194 O O . GLY A 1 276 ? 5.180 14.453 2.756 1.00 90.44 276 GLY A O 1
ATOM 2195 N N . GLN A 1 277 ? 5.377 13.005 4.475 1.00 92.69 277 GLN A N 1
ATOM 2196 C CA . GLN A 1 277 ? 4.864 11.844 3.741 1.00 92.69 277 GLN A CA 1
ATOM 2197 C C . GLN A 1 277 ? 3.340 11.904 3.566 1.00 92.69 277 GLN A C 1
ATOM 2199 O O . GLN A 1 277 ? 2.617 12.407 4.427 1.00 92.69 277 GLN A O 1
ATOM 2204 N N . ASP A 1 278 ? 2.855 11.371 2.446 1.00 92.31 278 ASP A N 1
ATOM 2205 C CA . ASP A 1 278 ? 1.436 11.310 2.084 1.00 92.31 278 ASP A CA 1
ATOM 2206 C C . ASP A 1 278 ? 0.756 10.118 2.769 1.00 92.31 278 ASP A C 1
ATOM 2208 O O . ASP A 1 278 ? 1.112 8.963 2.529 1.00 92.31 278 ASP A O 1
ATOM 2212 N N . LEU A 1 279 ? -0.219 10.395 3.635 1.00 93.56 279 LEU A N 1
ATOM 2213 C CA . LEU A 1 279 ? -0.961 9.349 4.333 1.00 93.56 279 LEU A CA 1
ATOM 2214 C C . LEU A 1 279 ? -2.012 8.711 3.425 1.00 93.56 279 LEU A C 1
ATOM 2216 O O . LEU A 1 279 ? -2.177 7.496 3.424 1.00 93.56 279 LEU A O 1
ATOM 2220 N N . SER A 1 280 ? -2.684 9.508 2.596 1.00 92.75 280 SER A N 1
ATOM 2221 C CA . SER A 1 280 ? -3.815 9.038 1.792 1.00 92.75 280 SER A CA 1
ATOM 2222 C C . SER A 1 280 ? -3.385 8.002 0.751 1.00 92.75 280 SER A C 1
ATOM 2224 O O . SER A 1 280 ? -4.030 6.959 0.600 1.00 92.75 280 SER A O 1
ATOM 2226 N N . LYS A 1 281 ? -2.251 8.219 0.069 1.00 94.00 281 LYS A N 1
ATOM 2227 C CA . LYS A 1 281 ? -1.731 7.287 -0.955 1.00 94.00 281 LYS A CA 1
ATOM 2228 C C . LYS A 1 281 ? -1.437 5.878 -0.432 1.00 94.00 281 LYS A C 1
ATOM 2230 O O . LYS A 1 281 ? -1.389 4.934 -1.223 1.00 94.00 281 LYS A O 1
ATOM 2235 N N . ARG A 1 282 ? -1.328 5.686 0.884 1.00 96.31 282 ARG A N 1
ATOM 2236 C CA . ARG A 1 282 ? -1.125 4.364 1.492 1.00 96.31 282 ARG A CA 1
ATOM 2237 C C . ARG A 1 282 ? -2.312 3.426 1.293 1.00 96.31 282 ARG A C 1
ATOM 2239 O O . ARG A 1 282 ? -2.094 2.229 1.142 1.00 96.31 282 ARG A O 1
ATOM 2246 N N . ASN A 1 283 ? -3.536 3.941 1.144 1.00 96.50 283 ASN A N 1
ATOM 2247 C CA . ASN A 1 283 ? -4.691 3.129 0.726 1.00 96.50 283 ASN A CA 1
ATOM 2248 C C . ASN A 1 283 ? -4.487 2.515 -0.663 1.00 96.50 283 ASN A C 1
ATOM 2250 O O . ASN A 1 283 ? -4.759 1.331 -0.879 1.00 96.50 283 ASN A O 1
ATOM 2254 N N . VAL A 1 284 ? -3.945 3.301 -1.599 1.00 97.06 284 VAL A N 1
ATOM 2255 C CA . VAL A 1 284 ? -3.595 2.821 -2.943 1.00 97.06 284 VAL A CA 1
ATOM 2256 C C . VAL A 1 284 ? -2.521 1.740 -2.827 1.00 97.06 284 VAL A C 1
ATOM 2258 O O . VAL A 1 284 ? -2.686 0.659 -3.393 1.00 97.06 284 VAL A O 1
ATOM 2261 N N . ALA A 1 285 ? -1.482 1.976 -2.022 1.00 97.69 285 ALA A N 1
ATOM 2262 C CA . ALA A 1 285 ? -0.404 1.014 -1.813 1.00 97.69 285 ALA A CA 1
ATOM 2263 C C . ALA A 1 285 ? -0.915 -0.308 -1.205 1.00 97.69 285 ALA A C 1
ATOM 2265 O O . ALA A 1 285 ? -0.563 -1.381 -1.695 1.00 97.69 285 ALA A O 1
ATOM 2266 N N . THR A 1 286 ? -1.814 -0.271 -0.212 1.00 98.00 286 THR A N 1
ATOM 2267 C CA . THR A 1 286 ? -2.393 -1.493 0.379 1.00 98.00 286 THR A CA 1
ATOM 2268 C C . THR A 1 286 ? -3.233 -2.257 -0.640 1.00 98.00 286 THR A C 1
ATOM 2270 O O . THR A 1 286 ? -3.108 -3.476 -0.726 1.00 98.00 286 THR A O 1
ATOM 2273 N N . SER A 1 287 ? -4.044 -1.571 -1.455 1.00 97.38 287 SER A N 1
ATOM 2274 C CA . SER A 1 287 ? -4.854 -2.233 -2.492 1.00 97.38 287 SER A CA 1
ATOM 2275 C C . SER A 1 287 ? -3.999 -2.899 -3.585 1.00 97.38 287 SER A C 1
ATOM 2277 O O . SER A 1 287 ? -4.283 -4.026 -4.008 1.00 97.38 287 SER A O 1
ATOM 2279 N N . ARG A 1 288 ? -2.883 -2.267 -3.982 1.00 96.44 288 ARG A N 1
ATOM 2280 C CA . ARG A 1 288 ? -1.895 -2.866 -4.895 1.00 96.44 288 ARG A CA 1
ATOM 2281 C C . ARG A 1 288 ? -1.203 -4.070 -4.260 1.00 96.44 288 ARG A C 1
ATOM 2283 O O . ARG A 1 288 ? -1.053 -5.096 -4.920 1.00 96.44 288 ARG A O 1
ATOM 2290 N N . MET A 1 289 ? -0.846 -3.986 -2.977 1.00 97.69 289 MET A N 1
ATOM 2291 C CA . MET A 1 289 ? -0.225 -5.100 -2.257 1.00 97.69 289 MET A CA 1
ATOM 2292 C C . MET A 1 289 ? -1.191 -6.282 -2.131 1.00 97.69 289 MET A C 1
ATOM 2294 O O . MET A 1 289 ? -0.813 -7.412 -2.421 1.00 97.69 289 MET A O 1
ATOM 2298 N N . ALA A 1 290 ? -2.461 -6.038 -1.798 1.00 97.00 290 ALA A N 1
ATOM 2299 C CA . ALA A 1 290 ? -3.490 -7.076 -1.760 1.00 97.00 290 ALA A CA 1
ATOM 2300 C C . ALA A 1 290 ? -3.659 -7.769 -3.125 1.00 97.00 290 ALA A C 1
ATOM 2302 O O . ALA A 1 290 ? -3.767 -8.993 -3.198 1.00 97.00 290 ALA A O 1
ATOM 2303 N N . SER A 1 291 ? -3.602 -7.002 -4.219 1.00 95.25 291 SER A N 1
ATOM 2304 C CA . SER A 1 291 ? -3.630 -7.551 -5.580 1.00 95.25 291 SER A CA 1
ATOM 2305 C C . SER A 1 291 ? -2.409 -8.429 -5.880 1.00 95.25 291 SER A C 1
ATOM 2307 O O . SER A 1 291 ? -2.575 -9.534 -6.401 1.00 95.25 291 SER A O 1
ATOM 2309 N N . LEU A 1 292 ? -1.203 -7.988 -5.502 1.00 94.50 292 LEU A N 1
ATOM 2310 C CA . LEU A 1 292 ? 0.030 -8.779 -5.628 1.00 94.50 292 LEU A CA 1
ATOM 2311 C C . LEU A 1 292 ? -0.020 -10.073 -4.802 1.00 94.50 292 LEU A C 1
ATOM 2313 O O . LEU A 1 292 ? 0.504 -11.097 -5.233 1.00 94.50 292 LEU A O 1
ATOM 2317 N N . LEU A 1 293 ? -0.679 -10.051 -3.641 1.00 94.25 293 LEU A N 1
ATOM 2318 C CA . LEU A 1 293 ? -0.870 -11.221 -2.778 1.00 94.25 293 LEU A CA 1
ATOM 2319 C C . LEU A 1 293 ? -2.002 -12.161 -3.230 1.00 94.25 293 LEU A C 1
ATOM 2321 O O . LEU A 1 293 ? -2.271 -13.155 -2.557 1.00 94.25 293 LEU A O 1
ATOM 2325 N N . GLY A 1 294 ? -2.670 -11.868 -4.350 1.00 92.88 294 GLY A N 1
ATOM 2326 C CA . GLY A 1 294 ? -3.756 -12.701 -4.873 1.00 92.88 294 GLY A CA 1
ATOM 2327 C C . GLY A 1 294 ? -5.064 -12.599 -4.080 1.00 92.88 294 GLY A C 1
ATOM 2328 O O . GLY A 1 294 ? -5.933 -13.455 -4.228 1.00 92.88 294 GLY A O 1
ATOM 2329 N N . ILE A 1 295 ? -5.223 -11.551 -3.266 1.00 94.44 295 ILE A N 1
ATOM 2330 C CA . ILE A 1 295 ? -6.399 -11.284 -2.417 1.00 94.44 295 ILE A CA 1
ATOM 2331 C C . ILE A 1 295 ? -7.036 -9.914 -2.719 1.00 94.44 295 ILE A C 1
ATOM 2333 O O . ILE A 1 295 ? -7.290 -9.131 -1.796 1.00 94.44 295 ILE A O 1
ATOM 2337 N N . PRO A 1 296 ? -7.312 -9.581 -4.000 1.00 93.38 296 PRO A N 1
ATOM 2338 C CA . PRO A 1 296 ? -8.016 -8.345 -4.322 1.00 93.38 296 PRO A CA 1
ATOM 2339 C C . PRO A 1 296 ? -9.396 -8.324 -3.645 1.00 93.38 296 PRO A C 1
ATOM 2341 O O . PRO A 1 296 ? -10.091 -9.341 -3.583 1.00 93.38 296 PRO A O 1
ATOM 2344 N N . GLY A 1 297 ? -9.799 -7.164 -3.127 1.00 91.94 297 GLY A N 1
ATOM 2345 C CA . GLY A 1 297 ? -11.071 -6.982 -2.419 1.00 91.94 297 GLY A CA 1
ATOM 2346 C C . GLY A 1 297 ? -11.072 -7.358 -0.931 1.00 91.94 297 GLY A C 1
ATOM 2347 O O . GLY A 1 297 ? -12.090 -7.142 -0.270 1.00 91.94 297 GLY A O 1
ATOM 2348 N N . LEU A 1 298 ? -9.962 -7.874 -0.380 1.00 95.12 298 LEU A N 1
ATOM 2349 C CA . LEU A 1 298 ? -9.810 -8.019 1.077 1.00 95.12 298 LEU A CA 1
ATOM 2350 C C . LEU A 1 298 ? -9.676 -6.656 1.778 1.00 95.12 298 LEU A C 1
ATOM 2352 O O . LEU A 1 298 ? -10.067 -6.489 2.931 1.00 95.12 298 LEU A O 1
ATOM 2356 N N . VAL A 1 299 ? -9.170 -5.669 1.046 1.00 96.69 299 VAL A N 1
ATOM 2357 C CA . VAL A 1 299 ? -9.280 -4.243 1.355 1.00 96.69 299 VAL A CA 1
ATOM 2358 C C . VAL A 1 299 ? -9.972 -3.539 0.194 1.00 96.69 299 VAL A C 1
ATOM 2360 O O . VAL A 1 299 ? -10.041 -4.082 -0.911 1.00 96.69 299 VAL A O 1
ATOM 2363 N N . THR A 1 300 ? -10.491 -2.338 0.422 1.00 95.38 300 THR A N 1
ATOM 2364 C CA . THR A 1 300 ? -11.109 -1.543 -0.645 1.00 95.38 300 THR A CA 1
ATOM 2365 C C . THR A 1 300 ? -10.112 -1.121 -1.718 1.00 95.38 300 THR A C 1
ATOM 2367 O O . THR A 1 300 ? -9.050 -0.571 -1.415 1.00 95.38 300 THR A O 1
ATOM 2370 N N . ASP A 1 301 ? -10.501 -1.299 -2.981 1.00 94.94 301 ASP A N 1
ATOM 2371 C CA . ASP A 1 301 ? -9.735 -0.805 -4.122 1.00 94.94 301 ASP A CA 1
ATOM 2372 C C . ASP A 1 301 ? -9.634 0.720 -4.066 1.00 94.94 301 ASP A C 1
ATOM 2374 O O . ASP A 1 301 ? -10.634 1.416 -3.862 1.00 94.94 301 ASP A O 1
ATOM 2378 N N . SER A 1 302 ? -8.415 1.230 -4.238 1.00 95.00 302 SER A N 1
ATOM 2379 C CA . SER A 1 302 ? -8.131 2.661 -4.195 1.00 95.00 302 SER A CA 1
ATOM 2380 C C . SER A 1 302 ? -7.242 3.078 -5.360 1.00 95.00 302 SER A C 1
ATOM 2382 O O . SER A 1 302 ? -6.374 2.322 -5.796 1.00 95.00 302 SER A O 1
ATOM 2384 N N . ALA A 1 303 ? -7.434 4.296 -5.857 1.00 93.75 303 ALA A N 1
ATOM 2385 C CA . ALA A 1 303 ? -6.629 4.874 -6.928 1.00 93.75 303 ALA A CA 1
ATOM 2386 C C . ALA A 1 303 ? -6.248 6.317 -6.597 1.00 93.75 303 ALA A C 1
ATOM 2388 O O . ALA A 1 303 ? -7.057 7.062 -6.047 1.00 93.75 303 ALA A O 1
ATOM 2389 N N . ALA A 1 304 ? -5.028 6.716 -6.962 1.00 93.12 304 ALA A N 1
ATOM 2390 C CA . ALA A 1 304 ? -4.625 8.115 -6.926 1.00 93.12 304 ALA A CA 1
ATOM 2391 C C . ALA A 1 304 ? -5.345 8.874 -8.045 1.00 93.12 304 ALA A C 1
ATOM 2393 O O . ALA A 1 304 ? -5.421 8.390 -9.180 1.00 93.12 304 ALA A O 1
ATOM 2394 N N . VAL A 1 305 ? -5.877 10.053 -7.727 1.00 91.81 305 VAL A N 1
ATOM 2395 C CA . VAL A 1 305 ? -6.653 10.855 -8.671 1.00 91.81 305 VAL A CA 1
ATOM 2396 C C . VAL A 1 305 ? -6.243 12.318 -8.665 1.00 91.81 305 VAL A C 1
ATOM 2398 O O . VAL A 1 305 ? -5.841 12.864 -7.640 1.00 91.81 305 VAL A O 1
ATOM 2401 N N . VAL A 1 306 ? -6.421 12.956 -9.818 1.00 88.31 306 VAL A N 1
ATOM 2402 C CA . VAL A 1 306 ? -6.573 14.406 -9.920 1.00 88.31 306 VAL A CA 1
ATOM 2403 C C . VAL A 1 306 ? -8.049 14.684 -10.169 1.00 88.31 306 VAL A C 1
ATOM 2405 O O . VAL A 1 306 ? -8.604 14.302 -11.205 1.00 88.31 306 VAL A O 1
ATOM 2408 N N . LEU A 1 307 ? -8.675 15.342 -9.203 1.00 83.94 307 LEU A N 1
ATOM 2409 C CA . LEU A 1 307 ? -10.071 15.738 -9.227 1.00 83.94 307 LEU A CA 1
ATOM 2410 C C . LEU A 1 307 ? -10.192 17.146 -9.806 1.00 83.94 307 LEU A C 1
ATOM 2412 O O . LEU A 1 307 ? -9.610 18.078 -9.258 1.00 83.94 307 LEU A O 1
ATOM 2416 N N . LYS A 1 308 ? -10.953 17.329 -10.887 1.00 81.44 308 LYS A N 1
ATOM 2417 C CA . LYS A 1 308 ? -11.290 18.673 -11.384 1.00 81.44 308 LYS A CA 1
ATOM 2418 C C . LYS A 1 308 ? -12.534 19.199 -10.671 1.00 81.44 308 LYS A C 1
ATOM 2420 O O . LYS A 1 308 ? -13.600 18.597 -10.775 1.00 81.44 308 LYS A O 1
ATOM 2425 N N . THR A 1 309 ? -12.399 20.329 -9.979 1.00 69.25 309 THR A N 1
ATOM 2426 C CA . THR A 1 309 ? -13.473 21.003 -9.222 1.00 69.25 309 THR A CA 1
ATOM 2427 C C . THR A 1 309 ? -13.994 22.268 -9.925 1.00 69.25 309 THR A C 1
ATOM 2429 O O . THR A 1 309 ? -14.655 23.104 -9.316 1.00 69.25 309 THR A O 1
ATOM 2432 N N . GLY A 1 310 ? -13.719 22.415 -11.226 1.00 65.06 310 GLY A N 1
ATOM 2433 C CA . GLY A 1 310 ? -14.126 23.544 -12.067 1.00 65.06 310 GLY A CA 1
ATOM 2434 C C . GLY A 1 310 ? -13.269 23.639 -13.333 1.00 65.06 310 GLY A C 1
ATOM 2435 O O . GLY A 1 310 ? -12.539 22.703 -13.656 1.00 65.06 310 GLY A O 1
ATOM 2436 N N . GLN A 1 311 ? -13.332 24.772 -14.048 1.00 57.47 311 GLN A N 1
ATOM 2437 C CA . GLN A 1 311 ? -12.530 24.978 -15.267 1.00 57.47 311 GLN A CA 1
ATOM 2438 C C . GLN A 1 311 ? -11.019 25.103 -14.991 1.00 57.47 311 GLN A C 1
ATOM 2440 O O . GLN A 1 311 ? -10.229 24.656 -15.819 1.00 57.47 311 GLN A O 1
ATOM 2445 N N . GLU A 1 312 ? -10.619 25.641 -13.832 1.00 62.31 312 GLU A N 1
ATOM 2446 C CA . GLU A 1 312 ? -9.202 25.909 -13.509 1.00 62.31 312 GLU A CA 1
ATOM 2447 C C . GLU A 1 312 ? -8.696 25.232 -12.225 1.00 62.31 312 GLU A C 1
ATOM 2449 O O . GLU A 1 312 ? -7.488 25.141 -12.017 1.00 62.31 312 GLU A O 1
ATOM 2454 N N . ASN A 1 313 ? -9.588 24.704 -11.382 1.00 68.19 313 ASN A N 1
ATOM 2455 C CA . ASN A 1 313 ? -9.201 24.105 -10.107 1.00 68.19 313 ASN A CA 1
ATOM 2456 C C . ASN A 1 313 ? -9.096 22.583 -10.219 1.00 68.19 313 ASN A C 1
ATOM 2458 O O . ASN A 1 313 ? -10.045 21.900 -10.618 1.00 68.19 313 ASN A O 1
ATOM 2462 N N . SER A 1 314 ? -7.938 22.051 -9.832 1.00 79.81 314 SER A N 1
ATOM 2463 C CA . SER A 1 314 ? -7.706 20.618 -9.701 1.00 79.81 314 SER A CA 1
ATOM 2464 C C . SER A 1 314 ? -7.037 20.291 -8.377 1.00 79.81 314 SER A C 1
ATOM 2466 O O . SER A 1 314 ? -6.101 20.982 -7.976 1.00 79.81 314 SER A O 1
ATOM 2468 N N . GLU A 1 315 ? -7.467 19.211 -7.740 1.00 86.81 315 GLU A N 1
ATOM 2469 C CA . GLU A 1 315 ? -6.915 18.742 -6.474 1.00 86.81 315 GLU A CA 1
ATOM 2470 C C . GLU A 1 315 ? -6.396 17.313 -6.600 1.00 86.81 315 GLU A C 1
ATOM 2472 O O . GLU A 1 315 ? -7.024 16.464 -7.234 1.00 86.81 315 GLU A O 1
ATOM 2477 N N . ASN A 1 316 ? -5.252 17.041 -5.977 1.00 89.25 316 ASN A N 1
ATOM 2478 C CA . ASN A 1 316 ? -4.754 15.681 -5.835 1.00 89.25 316 ASN A CA 1
ATOM 2479 C C . ASN A 1 316 ? -5.448 15.000 -4.658 1.00 89.25 316 ASN A C 1
ATOM 2481 O O . ASN A 1 316 ? -5.697 15.617 -3.619 1.00 89.25 316 ASN A O 1
ATOM 2485 N N . GLY A 1 317 ? -5.693 13.707 -4.802 1.00 91.62 317 GLY A N 1
ATOM 2486 C CA . GLY A 1 317 ? -6.208 12.882 -3.727 1.00 91.62 317 GLY A CA 1
ATOM 2487 C C . GLY A 1 317 ? -6.266 11.422 -4.120 1.00 91.62 317 GLY A C 1
ATOM 2488 O O . GLY A 1 317 ? -5.578 10.964 -5.037 1.00 91.62 317 GLY A O 1
ATOM 2489 N N . ILE A 1 318 ? -7.115 10.688 -3.421 1.00 93.31 318 ILE A N 1
ATOM 2490 C CA . ILE A 1 318 ? -7.436 9.304 -3.730 1.00 93.31 318 ILE A CA 1
ATOM 2491 C C . ILE A 1 318 ? -8.943 9.150 -3.894 1.00 93.31 318 ILE A C 1
ATOM 2493 O O . ILE A 1 318 ? -9.726 9.900 -3.311 1.00 93.31 318 ILE A O 1
ATOM 2497 N N . VAL A 1 319 ? -9.348 8.146 -4.661 1.00 92.50 319 VAL A N 1
ATOM 2498 C CA . VAL A 1 319 ? -10.695 7.581 -4.570 1.00 92.50 319 VAL A CA 1
ATOM 2499 C C . VAL A 1 319 ? -10.613 6.160 -4.064 1.00 92.50 319 VAL A C 1
ATOM 2501 O O . VAL A 1 319 ? -9.744 5.398 -4.485 1.00 92.50 319 VAL A O 1
ATOM 2504 N N . THR A 1 320 ? -11.560 5.804 -3.211 1.00 93.69 320 THR A N 1
ATOM 2505 C CA . THR A 1 320 ? -11.715 4.460 -2.667 1.00 93.69 320 THR A CA 1
ATOM 2506 C C . THR A 1 320 ? -13.114 3.954 -2.989 1.00 93.69 320 THR A C 1
ATOM 2508 O O . THR A 1 320 ? -14.102 4.667 -2.817 1.00 93.69 320 THR A O 1
ATOM 2511 N N . VAL A 1 321 ? -13.216 2.730 -3.502 1.00 93.06 321 VAL A N 1
ATOM 2512 C CA . VAL A 1 321 ? -14.512 2.095 -3.776 1.00 93.06 321 VAL A CA 1
ATOM 2513 C C . VAL A 1 321 ? -15.195 1.737 -2.456 1.00 93.06 321 VAL A C 1
ATOM 2515 O O . VAL A 1 321 ? -14.530 1.366 -1.492 1.00 93.06 321 VAL A O 1
ATOM 2518 N N . MET A 1 322 ? -16.527 1.817 -2.410 1.00 92.19 322 MET A N 1
ATOM 2519 C CA . MET A 1 322 ? -17.308 1.364 -1.257 1.00 92.19 322 MET A CA 1
ATOM 2520 C C . MET A 1 322 ? -16.903 -0.037 -0.779 1.00 92.19 322 MET A C 1
ATOM 2522 O O . MET A 1 322 ? -16.852 -0.986 -1.565 1.00 92.19 322 MET A O 1
ATOM 2526 N N . ALA A 1 323 ? -16.670 -0.161 0.529 1.00 93.38 323 ALA A N 1
ATOM 2527 C CA . ALA A 1 323 ? -16.429 -1.443 1.175 1.00 93.38 323 ALA A CA 1
ATOM 2528 C C . ALA A 1 323 ? -17.644 -2.368 1.046 1.00 93.38 323 ALA A C 1
ATOM 2530 O O . ALA A 1 323 ? -18.794 -1.935 1.127 1.00 93.38 323 ALA A O 1
ATOM 2531 N N . LYS A 1 324 ? -17.389 -3.664 0.855 1.00 93.25 324 LYS A N 1
ATOM 2532 C CA . LYS A 1 324 ? -18.451 -4.668 0.809 1.00 93.25 324 LYS A CA 1
ATOM 2533 C C . LYS A 1 324 ? -18.896 -5.020 2.224 1.00 93.25 324 LYS A C 1
ATOM 2535 O O . LYS A 1 324 ? -18.066 -5.308 3.080 1.00 93.25 324 LYS A O 1
ATOM 2540 N N . GLY A 1 325 ? -20.208 -5.098 2.425 1.00 93.50 325 GLY A N 1
ATOM 2541 C CA . GLY A 1 325 ? -20.798 -5.468 3.709 1.00 93.50 325 GLY A CA 1
ATOM 2542 C C . GLY A 1 325 ? -21.072 -4.265 4.605 1.00 93.50 325 GLY A C 1
ATOM 2543 O O . GLY A 1 325 ? -21.212 -3.142 4.130 1.00 93.50 325 GLY A O 1
ATOM 2544 N N . GLU A 1 326 ? -21.182 -4.515 5.906 1.00 92.50 326 GLU A N 1
ATOM 2545 C CA . GLU A 1 326 ? -21.564 -3.516 6.906 1.00 92.50 326 GLU A CA 1
ATOM 2546 C C . GLU A 1 326 ? -20.638 -3.566 8.120 1.00 92.50 326 GLU A C 1
ATOM 2548 O O . GLU A 1 326 ? -20.068 -4.610 8.441 1.00 92.50 326 GLU A O 1
ATOM 2553 N N . GLN A 1 327 ? -20.497 -2.443 8.824 1.00 90.19 327 GLN A N 1
ATOM 2554 C CA . GLN A 1 327 ? -19.774 -2.428 10.092 1.00 90.19 327 GLN A CA 1
ATOM 2555 C C . GLN A 1 327 ? -20.472 -3.317 11.122 1.00 90.19 327 GLN A C 1
ATOM 2557 O O . GLN A 1 327 ? -21.701 -3.413 11.170 1.00 90.19 327 GLN A O 1
ATOM 2562 N N . PHE A 1 328 ? -19.672 -3.941 11.986 1.00 85.25 328 PHE A N 1
ATOM 2563 C CA . PHE A 1 328 ? -20.170 -4.918 12.950 1.00 85.25 328 PHE A CA 1
ATOM 2564 C C . PHE A 1 328 ? -21.286 -4.366 13.848 1.00 85.25 328 PHE A C 1
ATOM 2566 O O . PHE A 1 328 ? -22.300 -5.028 14.065 1.00 85.25 328 PHE A O 1
ATOM 2573 N N . GLU A 1 329 ? -21.130 -3.136 14.335 1.00 83.62 329 GLU A N 1
ATOM 2574 C CA . GLU A 1 329 ? -22.104 -2.519 15.236 1.00 83.62 329 GLU A CA 1
ATOM 2575 C C . GLU A 1 329 ? -23.464 -2.304 14.547 1.00 83.62 329 GLU A C 1
ATOM 2577 O O . GLU A 1 329 ? -24.508 -2.568 15.140 1.00 83.62 329 GLU A O 1
ATOM 2582 N N . THR A 1 330 ? -23.471 -1.959 13.256 1.00 89.31 330 THR A N 1
ATOM 2583 C CA . THR A 1 330 ? -24.699 -1.884 12.448 1.00 89.31 330 THR A CA 1
ATOM 2584 C C . THR A 1 330 ? -25.368 -3.253 12.315 1.00 89.31 330 THR A C 1
ATOM 2586 O O . THR A 1 330 ? -26.583 -3.369 12.476 1.00 89.31 330 THR A O 1
ATOM 2589 N N . ILE A 1 331 ? -24.590 -4.313 12.077 1.00 88.88 331 ILE A N 1
ATOM 2590 C CA . ILE A 1 331 ? -25.105 -5.688 11.974 1.00 88.88 331 ILE A CA 1
ATOM 2591 C C . ILE A 1 331 ? -25.732 -6.134 13.301 1.00 88.88 331 ILE A C 1
ATOM 2593 O O . ILE A 1 331 ? -26.808 -6.742 13.312 1.00 88.88 331 ILE A O 1
ATOM 2597 N N . ARG A 1 332 ? -25.074 -5.812 14.419 1.00 83.50 332 ARG A N 1
ATOM 2598 C CA . ARG A 1 332 ? -25.518 -6.143 15.776 1.00 83.50 332 ARG A CA 1
ATOM 2599 C C . ARG A 1 332 ? -26.820 -5.431 16.143 1.00 83.50 332 ARG A C 1
ATOM 2601 O O . ARG A 1 332 ? -27.733 -6.063 16.671 1.00 83.50 332 ARG A O 1
ATOM 2608 N N . GLN A 1 333 ? -26.947 -4.146 15.811 1.00 88.25 333 GLN A N 1
ATOM 2609 C CA . GLN A 1 333 ? -28.145 -3.339 16.089 1.00 88.25 333 GLN A CA 1
ATOM 2610 C C . GLN A 1 333 ? -29.409 -3.858 15.392 1.00 88.25 333 GLN A C 1
ATOM 2612 O O . GLN A 1 333 ? -30.521 -3.608 15.851 1.00 88.25 333 GLN A O 1
ATOM 2617 N N . LYS A 1 334 ? -29.258 -4.652 14.329 1.00 89.56 334 LYS A N 1
ATOM 2618 C CA . LYS A 1 334 ? -30.369 -5.329 13.649 1.00 89.56 334 LYS A CA 1
ATOM 2619 C C . LYS A 1 334 ? -30.890 -6.577 14.394 1.00 89.56 334 LYS A C 1
ATOM 2621 O O . LYS A 1 334 ? -31.669 -7.331 13.814 1.00 89.56 334 LYS A O 1
ATOM 2626 N N . GLY A 1 335 ? -30.420 -6.874 15.609 1.00 85.94 335 GLY A N 1
ATOM 2627 C CA . GLY A 1 335 ? -31.106 -7.733 16.588 1.00 85.94 335 GLY A CA 1
ATOM 2628 C C . GLY A 1 335 ? -31.088 -9.257 16.388 1.00 85.94 335 GLY A C 1
ATOM 2629 O O . GLY A 1 335 ? -31.665 -9.961 17.213 1.00 85.94 335 GLY A O 1
ATOM 2630 N N . LEU A 1 336 ? -30.441 -9.795 15.346 1.00 87.31 336 LEU A N 1
ATOM 2631 C CA . LEU A 1 336 ? -30.245 -11.246 15.209 1.00 87.31 336 LEU A CA 1
ATOM 2632 C C . LEU A 1 336 ? -28.931 -11.674 15.876 1.00 87.31 336 LEU A C 1
ATOM 2634 O O . LEU A 1 336 ? -27.944 -10.944 15.757 1.00 87.31 336 LEU A O 1
ATOM 2638 N N . PRO A 1 337 ? -28.870 -12.864 16.507 1.00 86.81 337 PRO A N 1
ATOM 2639 C CA . PRO A 1 337 ? -27.613 -13.444 16.962 1.00 86.81 337 PRO A CA 1
ATOM 2640 C C . PRO A 1 337 ? -26.601 -13.535 15.818 1.00 86.81 337 PRO A C 1
ATOM 2642 O O . PRO A 1 337 ? -26.932 -13.994 14.720 1.00 86.81 337 PRO A O 1
ATOM 2645 N N . VAL A 1 338 ? -25.367 -13.115 16.084 1.00 84.19 338 VAL A N 1
ATOM 2646 C CA . VAL A 1 338 ? -24.278 -13.108 15.104 1.00 84.19 338 VAL A CA 1
ATOM 2647 C C . VAL A 1 338 ? -23.313 -14.248 15.410 1.00 84.19 338 VAL A C 1
ATOM 2649 O O . VAL A 1 338 ? -22.991 -14.519 16.562 1.00 84.19 338 VAL A O 1
ATOM 2652 N N . THR A 1 339 ? -22.854 -14.940 14.375 1.00 80.81 339 THR A N 1
ATOM 2653 C CA . THR A 1 339 ? -21.829 -15.981 14.472 1.00 80.81 339 THR A CA 1
ATOM 2654 C C . THR A 1 339 ? -20.871 -15.894 13.287 1.00 80.81 339 THR A C 1
ATOM 2656 O O . THR A 1 339 ? -21.119 -15.158 12.331 1.00 80.81 339 THR A O 1
ATOM 2659 N N . SER A 1 340 ? -19.771 -16.637 13.336 1.00 78.75 340 SER A N 1
ATOM 2660 C CA . SER A 1 340 ? -18.737 -16.623 12.300 1.00 78.75 340 SER A CA 1
ATOM 2661 C C . SER A 1 340 ? -18.652 -17.930 11.554 1.00 78.75 340 SER A C 1
ATOM 2663 O O . SER A 1 340 ? -18.820 -19.003 12.126 1.00 78.75 340 SER A O 1
ATOM 2665 N N . SER A 1 341 ? -18.322 -17.814 10.275 1.00 80.62 341 SER A N 1
ATOM 2666 C CA . SER A 1 341 ? -17.991 -18.947 9.424 1.00 80.62 341 SER A CA 1
ATOM 2667 C C . SER A 1 341 ? -16.474 -19.188 9.338 1.00 80.62 341 SER A C 1
ATOM 2669 O O . SER A 1 341 ? -15.691 -18.266 9.602 1.00 80.62 341 SER A O 1
ATOM 2671 N N . PRO A 1 342 ? -16.039 -20.393 8.923 1.00 76.00 342 PRO A N 1
ATOM 2672 C CA . PRO A 1 342 ? -14.636 -20.669 8.609 1.00 76.00 342 PRO A CA 1
ATOM 2673 C C . PRO A 1 342 ? -14.039 -19.725 7.556 1.00 76.00 342 PRO A C 1
ATOM 2675 O O . PRO A 1 342 ? -12.862 -19.375 7.625 1.00 76.00 342 PRO A O 1
ATOM 2678 N N . GLU A 1 343 ? -14.839 -19.264 6.594 1.00 82.38 343 GLU A N 1
ATOM 2679 C CA . GLU A 1 343 ? -14.375 -18.365 5.536 1.00 82.38 343 GLU A CA 1
ATOM 2680 C C . GLU A 1 343 ? -14.022 -16.981 6.079 1.00 82.38 343 GLU A C 1
ATOM 2682 O O . GLU A 1 343 ? -12.987 -16.428 5.706 1.00 82.38 343 GLU A O 1
ATOM 2687 N N . LEU A 1 344 ? -14.807 -16.461 7.032 1.00 83.44 344 LEU A N 1
ATOM 2688 C CA . LEU A 1 344 ? -14.448 -15.223 7.723 1.00 83.44 344 LEU A CA 1
ATOM 2689 C C . LEU A 1 344 ? -13.101 -15.373 8.430 1.00 83.44 344 LEU A C 1
ATOM 2691 O O . LEU A 1 344 ? -12.270 -14.467 8.382 1.00 83.44 344 LEU A O 1
ATOM 2695 N N . ILE A 1 345 ? -12.893 -16.514 9.087 1.00 76.25 345 ILE A N 1
ATOM 2696 C CA . ILE A 1 345 ? -11.679 -16.789 9.851 1.00 76.25 345 ILE A CA 1
ATOM 2697 C C . ILE A 1 345 ? -10.455 -16.763 8.928 1.00 76.25 345 ILE A C 1
ATOM 2699 O O . ILE A 1 345 ? -9.476 -16.071 9.219 1.00 76.25 345 ILE A O 1
ATOM 2703 N N . LYS A 1 346 ? -10.552 -17.434 7.775 1.00 79.06 346 LYS A N 1
ATOM 2704 C CA . LYS A 1 346 ? -9.539 -17.404 6.711 1.00 79.06 346 LYS A CA 1
ATOM 2705 C C . LYS A 1 346 ? -9.282 -15.970 6.224 1.00 79.06 346 LYS A C 1
ATOM 2707 O O . LYS A 1 346 ? -8.130 -15.545 6.164 1.00 79.06 346 LYS A O 1
ATOM 2712 N N . SER A 1 347 ? -10.331 -15.187 5.946 1.00 85.62 347 SER A N 1
ATOM 2713 C CA . SER A 1 347 ? -10.185 -13.789 5.509 1.00 85.62 347 SER A CA 1
ATOM 2714 C C . SER A 1 347 ? -9.505 -12.896 6.552 1.00 85.62 347 SER A C 1
ATOM 2716 O O . SER A 1 347 ? -8.670 -12.073 6.189 1.00 85.62 347 SER A O 1
ATOM 2718 N N . LEU A 1 348 ? -9.809 -13.063 7.841 1.00 81.44 348 LEU A N 1
ATOM 2719 C CA . LEU A 1 348 ? -9.182 -12.289 8.917 1.00 81.44 348 LEU A CA 1
ATOM 2720 C C . LEU A 1 348 ? -7.691 -12.593 9.063 1.00 81.44 348 LEU A C 1
ATOM 2722 O O . LEU A 1 348 ? -6.898 -11.680 9.278 1.00 81.44 348 LEU A O 1
ATOM 2726 N N . ILE A 1 349 ? -7.298 -13.856 8.898 1.00 78.81 349 ILE A N 1
ATOM 2727 C CA . ILE A 1 349 ? -5.886 -14.258 8.922 1.00 78.81 349 ILE A CA 1
ATOM 2728 C C . ILE A 1 349 ? -5.143 -13.690 7.714 1.00 78.81 349 ILE A C 1
ATOM 2730 O O . ILE A 1 349 ? -4.054 -13.137 7.866 1.00 78.81 349 ILE A O 1
ATOM 2734 N N . ASN A 1 350 ? -5.759 -13.743 6.533 1.00 86.94 350 ASN A N 1
ATOM 2735 C CA . ASN A 1 350 ? -5.206 -13.123 5.331 1.00 86.94 350 ASN A CA 1
ATOM 2736 C C . ASN A 1 350 ? -5.066 -11.599 5.492 1.00 86.94 350 ASN A C 1
ATOM 2738 O O . ASN A 1 350 ? -4.062 -11.032 5.061 1.00 86.94 350 ASN A O 1
ATOM 2742 N N . LEU A 1 351 ? -6.025 -10.938 6.152 1.00 88.00 351 LEU A N 1
ATOM 2743 C CA . LEU A 1 351 ? -5.964 -9.500 6.421 1.00 88.00 351 LEU A CA 1
ATOM 2744 C C . LEU A 1 351 ? -4.834 -9.185 7.400 1.00 88.00 351 LEU A C 1
ATOM 2746 O O . LEU A 1 351 ? -4.114 -8.213 7.207 1.00 88.00 351 LEU A O 1
ATOM 2750 N N . GLN A 1 352 ? -4.620 -10.039 8.401 1.00 80.69 352 GLN A N 1
ATOM 2751 C CA . GLN A 1 352 ? -3.515 -9.890 9.342 1.00 80.69 352 GLN A CA 1
ATOM 2752 C C . GLN A 1 352 ? -2.147 -10.061 8.677 1.00 80.69 352 GLN A C 1
ATOM 2754 O O . GLN A 1 352 ? -1.241 -9.282 8.954 1.00 80.69 352 GLN A O 1
ATOM 2759 N N . LEU A 1 353 ? -1.999 -11.032 7.769 1.00 84.50 353 LEU A N 1
ATOM 2760 C CA . LEU A 1 353 ? -0.788 -11.187 6.956 1.00 84.50 353 LEU A CA 1
ATOM 2761 C C . LEU A 1 353 ? -0.535 -9.953 6.085 1.00 84.50 353 LEU A C 1
ATOM 2763 O O . LEU A 1 353 ? 0.591 -9.456 6.045 1.00 84.50 353 LEU A O 1
ATOM 2767 N N . LEU A 1 354 ? -1.579 -9.438 5.430 1.00 92.94 354 LEU A N 1
ATOM 2768 C CA . LEU A 1 354 ? -1.496 -8.214 4.636 1.00 92.94 354 LEU A CA 1
ATOM 2769 C C . LEU A 1 354 ? -1.080 -7.017 5.501 1.00 92.94 354 LEU A C 1
ATOM 2771 O O . LEU A 1 354 ? -0.122 -6.334 5.156 1.00 92.94 354 LEU A O 1
ATOM 2775 N N . ASP A 1 355 ? -1.746 -6.788 6.634 1.00 8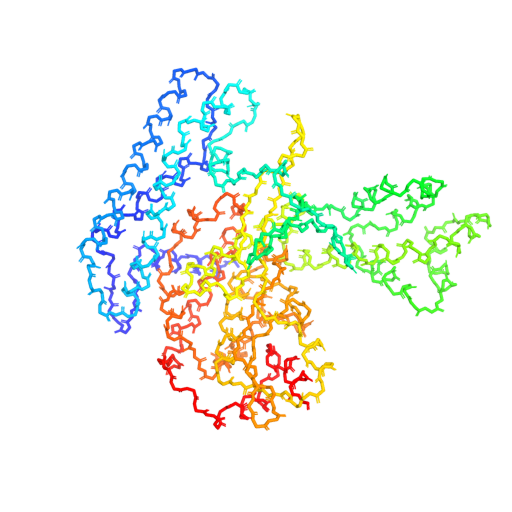9.94 355 ASP A N 1
ATOM 2776 C CA . ASP A 1 355 ? -1.454 -5.673 7.538 1.00 89.94 355 ASP A CA 1
ATOM 2777 C C . ASP A 1 355 ? -0.037 -5.774 8.126 1.00 89.94 355 ASP A C 1
ATOM 2779 O O . ASP A 1 355 ? 0.652 -4.759 8.220 1.00 89.94 355 ASP A O 1
ATOM 2783 N N . THR A 1 356 ? 0.458 -6.979 8.434 1.00 86.00 356 THR A N 1
ATOM 2784 C CA . THR A 1 356 ? 1.852 -7.188 8.858 1.00 86.00 356 THR A CA 1
ATOM 2785 C C . THR A 1 356 ? 2.848 -6.855 7.749 1.00 86.00 356 THR A C 1
ATOM 2787 O O . THR A 1 356 ? 3.824 -6.161 8.018 1.00 86.00 356 THR A O 1
ATOM 2790 N N . ILE A 1 357 ? 2.612 -7.285 6.506 1.00 92.69 357 ILE A N 1
ATOM 2791 C CA . ILE A 1 357 ? 3.474 -6.931 5.362 1.00 92.69 357 ILE A CA 1
ATOM 2792 C C . ILE A 1 357 ? 3.460 -5.416 5.129 1.00 92.69 357 ILE A C 1
ATOM 2794 O O . ILE A 1 357 ? 4.508 -4.780 4.984 1.00 92.69 357 ILE A O 1
ATOM 2798 N N . CYS A 1 358 ? 2.269 -4.822 5.140 1.00 94.69 358 CYS A N 1
ATOM 2799 C CA . CYS A 1 358 ? 2.083 -3.392 4.970 1.00 94.69 358 CYS A CA 1
ATOM 2800 C C . CYS A 1 358 ? 2.595 -2.586 6.169 1.00 94.69 358 CYS A C 1
ATOM 2802 O O . CYS A 1 358 ? 2.818 -1.395 6.012 1.00 94.69 358 CYS A O 1
ATOM 2804 N N . GLY A 1 359 ? 2.810 -3.183 7.344 1.00 89.88 359 GLY A N 1
ATOM 2805 C CA . GLY A 1 359 ? 3.142 -2.448 8.566 1.00 89.88 359 GLY A CA 1
ATOM 2806 C C . GLY A 1 359 ? 2.001 -1.541 9.035 1.00 89.88 359 GLY A C 1
ATOM 2807 O O . GLY A 1 359 ? 2.261 -0.471 9.573 1.00 89.88 359 GLY A O 1
ATOM 2808 N N . GLN A 1 360 ? 0.750 -1.935 8.786 1.00 88.38 360 GLN A N 1
ATOM 2809 C CA . GLN A 1 360 ? -0.430 -1.223 9.270 1.00 88.38 360 GLN A CA 1
ATOM 2810 C C . GLN A 1 360 ? -0.489 -1.337 10.796 1.00 88.38 360 GLN A C 1
ATOM 2812 O O . GLN A 1 360 ? -0.477 -2.441 11.343 1.00 88.38 360 GLN A O 1
ATOM 2817 N N . VAL A 1 361 ? -0.531 -0.196 11.479 1.00 81.56 361 VAL A N 1
ATOM 2818 C CA . VAL A 1 361 ? -0.617 -0.130 12.941 1.00 81.56 361 VAL A CA 1
ATOM 2819 C C . VAL A 1 361 ? -2.020 0.202 13.431 1.00 81.56 361 VAL A C 1
ATOM 2821 O O . VAL A 1 361 ? -2.356 -0.233 14.515 1.00 81.56 361 VAL A O 1
ATOM 2824 N N . ASP A 1 362 ? -2.874 0.871 12.655 1.00 81.50 362 ASP A N 1
ATOM 2825 C CA . ASP A 1 362 ? -4.128 1.456 13.166 1.00 81.50 362 ASP A CA 1
ATOM 2826 C C . ASP A 1 362 ? -5.402 0.694 12.771 1.00 81.50 362 ASP A C 1
ATOM 2828 O O . ASP A 1 362 ? -6.504 1.238 12.764 1.00 81.50 362 ASP A O 1
ATOM 2832 N N . ARG A 1 363 ? -5.300 -0.596 12.433 1.00 84.81 363 ARG A N 1
ATOM 2833 C CA . ARG A 1 363 ? -6.508 -1.371 12.134 1.00 84.81 363 ARG A CA 1
ATOM 2834 C C . ARG A 1 363 ? -7.318 -1.610 13.405 1.00 84.81 363 ARG A C 1
ATOM 2836 O O . ARG A 1 363 ? -6.857 -2.259 14.346 1.00 84.81 363 ARG A O 1
ATOM 2843 N N . ASN A 1 364 ? -8.576 -1.188 13.390 1.00 78.75 364 ASN A N 1
ATOM 2844 C CA . ASN A 1 364 ? -9.538 -1.461 14.454 1.00 78.75 364 ASN A CA 1
ATOM 2845 C C . ASN A 1 364 ? -10.919 -1.861 13.892 1.00 78.75 364 ASN A C 1
ATOM 2847 O O . ASN A 1 364 ? -11.126 -1.904 12.680 1.00 78.75 364 ASN A O 1
ATOM 2851 N N . SER A 1 365 ? -11.874 -2.197 14.766 1.00 75.25 365 SER A N 1
ATOM 2852 C CA . SER A 1 365 ? -13.197 -2.708 14.365 1.00 75.25 365 SER A CA 1
ATOM 2853 C C . SER A 1 365 ? -14.018 -1.726 13.526 1.00 75.25 365 SER A C 1
ATOM 2855 O O . SER A 1 365 ? -14.828 -2.166 12.714 1.00 75.25 365 SER A O 1
ATOM 2857 N N . SER A 1 366 ? -13.794 -0.416 13.672 1.00 80.50 366 SER A N 1
ATOM 2858 C CA . SER A 1 366 ? -14.467 0.599 12.853 1.00 80.50 366 SER A CA 1
ATOM 2859 C C . SER A 1 366 ? -13.960 0.620 11.404 1.00 80.50 366 SER A C 1
ATOM 2861 O O . SER A 1 366 ? -14.673 1.064 10.504 1.00 80.50 366 SER A O 1
ATOM 2863 N N . ASN A 1 367 ? -12.777 0.053 11.151 1.00 87.62 367 ASN A N 1
ATOM 2864 C CA . ASN A 1 367 ? -12.194 -0.072 9.817 1.00 87.62 367 ASN A CA 1
ATOM 2865 C C . ASN A 1 367 ? -12.559 -1.388 9.106 1.00 87.62 367 ASN A C 1
ATOM 2867 O O . ASN A 1 367 ? -11.978 -1.691 8.061 1.00 87.62 367 ASN A O 1
ATOM 2871 N N . LEU A 1 368 ? -13.461 -2.197 9.674 1.00 89.81 368 LEU A N 1
ATOM 2872 C CA . LEU A 1 368 ? -13.830 -3.511 9.148 1.00 89.81 368 LEU A CA 1
ATOM 2873 C C . LEU A 1 368 ? -15.308 -3.561 8.760 1.00 89.81 368 LEU A C 1
ATOM 2875 O O . LEU A 1 368 ? -16.193 -3.231 9.551 1.00 89.81 368 LEU A O 1
ATOM 2879 N N . PHE A 1 369 ? -15.563 -4.042 7.547 1.00 94.00 369 PHE A N 1
ATOM 2880 C CA . PHE A 1 369 ? -16.898 -4.289 7.014 1.00 94.00 369 PHE A CA 1
ATOM 2881 C C . PHE A 1 369 ? -17.087 -5.782 6.800 1.00 94.00 369 PHE A C 1
ATOM 2883 O O . PHE A 1 369 ? -16.202 -6.450 6.271 1.00 94.00 369 PHE A O 1
ATOM 2890 N N . PHE A 1 370 ? -18.235 -6.309 7.209 1.00 93.44 370 PHE A N 1
ATOM 2891 C CA . PHE A 1 370 ? -18.526 -7.733 7.178 1.00 93.44 370 PHE A CA 1
ATOM 2892 C C . PHE A 1 370 ? -19.677 -8.032 6.228 1.00 93.44 370 PHE A C 1
ATOM 2894 O O . PHE A 1 370 ? -20.736 -7.404 6.273 1.00 93.44 370 PHE A O 1
ATOM 2901 N N . THR A 1 371 ? -19.477 -9.039 5.385 1.00 95.56 371 THR A N 1
ATOM 2902 C CA . THR A 1 371 ? -20.570 -9.665 4.634 1.00 95.56 371 THR A CA 1
ATOM 2903 C C . THR A 1 371 ? -21.147 -10.805 5.459 1.00 95.56 371 THR A C 1
ATOM 2905 O O . THR A 1 371 ? -20.424 -11.468 6.207 1.00 95.56 371 THR A O 1
ATOM 2908 N N . TYR A 1 372 ? -22.450 -11.036 5.346 1.00 93.88 372 TYR A N 1
ATOM 2909 C CA . TYR A 1 372 ? -23.137 -12.061 6.120 1.00 93.88 372 TYR A CA 1
ATOM 2910 C C . TYR A 1 372 ? -24.278 -12.689 5.325 1.00 93.88 372 TYR A C 1
ATOM 2912 O O . TYR A 1 372 ? -24.832 -12.069 4.419 1.00 93.88 372 TYR A O 1
ATOM 2920 N N . GLU A 1 373 ? -24.632 -13.917 5.690 1.00 94.56 373 GLU A N 1
ATOM 2921 C CA . GLU A 1 373 ? -25.885 -14.554 5.291 1.00 94.56 373 GLU A CA 1
ATOM 2922 C C . GLU A 1 373 ? -26.802 -14.694 6.508 1.00 94.56 373 GLU A C 1
ATOM 2924 O O . GLU A 1 373 ? -26.336 -14.840 7.641 1.00 94.56 373 GLU A O 1
ATOM 2929 N N . GLU A 1 374 ? -28.111 -14.645 6.282 1.00 94.31 374 GLU A N 1
ATOM 2930 C CA . GLU A 1 374 ? -29.101 -14.965 7.307 1.00 94.31 374 GLU A CA 1
ATOM 2931 C C . GLU A 1 374 ? -29.557 -16.413 7.127 1.00 94.31 374 GLU A C 1
ATOM 2933 O O . GLU A 1 374 ? -30.057 -16.793 6.068 1.00 94.31 374 GLU A O 1
ATOM 2938 N N . ARG A 1 375 ? -29.360 -17.235 8.161 1.00 92.12 375 ARG A N 1
ATOM 2939 C CA . ARG A 1 375 ? -29.732 -18.654 8.175 1.00 92.12 375 ARG A CA 1
ATOM 2940 C C . ARG A 1 375 ? -30.178 -19.053 9.577 1.00 92.12 375 ARG A C 1
ATOM 2942 O O . ARG A 1 375 ? -29.526 -18.695 10.553 1.00 92.12 375 ARG A O 1
ATOM 2949 N N . ASP A 1 376 ? -31.296 -19.768 9.679 1.00 90.25 376 ASP A N 1
ATOM 2950 C CA . ASP A 1 376 ? -31.844 -20.288 10.943 1.00 90.25 376 ASP A CA 1
ATOM 2951 C C . ASP A 1 376 ? -31.992 -19.226 12.052 1.00 90.25 376 ASP A C 1
ATOM 2953 O O . ASP A 1 376 ? -31.686 -19.465 13.221 1.00 90.25 376 ASP A O 1
ATOM 2957 N N . GLY A 1 377 ? -32.425 -18.016 11.678 1.00 90.44 377 GLY A N 1
ATOM 2958 C CA . GLY A 1 377 ? -32.586 -16.895 12.611 1.00 90.44 377 GLY A CA 1
ATOM 2959 C C . GLY A 1 377 ? -31.269 -16.315 13.140 1.00 90.44 377 GLY A C 1
ATOM 2960 O O . GLY A 1 377 ? -31.280 -15.610 14.146 1.00 90.44 377 GLY A O 1
ATOM 2961 N N . LYS A 1 378 ? -30.135 -16.605 12.490 1.00 89.00 378 LYS A N 1
ATOM 2962 C CA . LYS A 1 378 ? -28.802 -16.092 12.832 1.00 89.00 378 LYS A CA 1
ATOM 2963 C C . LYS A 1 378 ? -28.176 -15.382 11.640 1.00 89.00 378 LYS A C 1
ATOM 2965 O O . LYS A 1 378 ? -28.426 -15.743 10.492 1.00 89.00 378 LYS A O 1
ATOM 2970 N N . ARG A 1 379 ? -27.304 -14.415 11.917 1.00 90.69 379 ARG A N 1
ATOM 2971 C CA . ARG A 1 379 ? -26.391 -13.839 10.924 1.00 90.69 379 ARG A CA 1
ATOM 2972 C C . ARG A 1 379 ? -25.054 -14.547 11.001 1.00 90.69 379 ARG A C 1
ATOM 2974 O O . ARG A 1 379 ? -24.361 -14.457 12.010 1.00 90.69 379 ARG A O 1
ATOM 2981 N N . ILE A 1 380 ? -24.694 -15.239 9.931 1.00 89.25 380 ILE A N 1
ATOM 2982 C CA . ILE A 1 380 ? -23.411 -15.921 9.803 1.00 89.25 380 ILE A CA 1
ATOM 2983 C C . ILE A 1 380 ? -22.502 -15.011 8.982 1.00 89.25 380 ILE A C 1
ATOM 2985 O O . ILE A 1 380 ? -22.713 -14.827 7.785 1.00 89.25 380 ILE A O 1
ATOM 2989 N N . LEU A 1 381 ? -21.498 -14.418 9.623 1.00 88.69 381 LEU A N 1
ATOM 2990 C CA . LEU A 1 381 ? -20.504 -13.587 8.951 1.00 88.69 381 LEU A CA 1
ATOM 2991 C C . LEU A 1 381 ? -19.626 -14.456 8.034 1.00 88.69 381 LEU A C 1
ATOM 2993 O O . LEU A 1 381 ? -19.071 -15.467 8.479 1.00 88.69 381 LEU A O 1
ATOM 2997 N N . LYS A 1 382 ? -19.489 -14.060 6.764 1.00 88.81 382 LYS A N 1
ATOM 2998 C CA . LYS A 1 382 ? -18.833 -14.833 5.689 1.00 88.81 382 LYS A CA 1
ATOM 2999 C C . LYS A 1 382 ? -17.496 -14.267 5.223 1.00 88.81 382 LYS A C 1
ATOM 3001 O O . LYS A 1 382 ? -16.658 -15.025 4.753 1.00 88.81 382 LYS A O 1
ATOM 3006 N N . GLY A 1 383 ? -17.282 -12.964 5.352 1.00 90.06 383 GLY A N 1
ATOM 3007 C CA . GLY A 1 383 ? -16.060 -12.321 4.883 1.00 90.06 383 GLY A CA 1
ATOM 3008 C C . GLY A 1 383 ? -15.899 -10.923 5.449 1.00 90.06 383 GLY A C 1
ATOM 3009 O O . GLY A 1 383 ? -16.837 -10.374 6.029 1.00 90.06 383 GLY A O 1
ATOM 3010 N N . VAL A 1 384 ? -14.709 -10.362 5.259 1.00 91.81 384 VAL A N 1
ATOM 3011 C CA . VAL A 1 384 ? -14.327 -9.040 5.755 1.00 91.81 384 VAL A CA 1
ATOM 3012 C C . VAL A 1 384 ? -13.700 -8.206 4.639 1.00 91.81 384 VAL A C 1
ATOM 3014 O O . VAL A 1 384 ? -12.992 -8.738 3.785 1.00 91.81 384 VAL A O 1
ATOM 3017 N N . THR A 1 385 ? -13.946 -6.901 4.665 1.00 95.75 385 THR A N 1
ATOM 3018 C CA . THR A 1 385 ? -13.240 -5.900 3.865 1.00 95.75 385 THR A CA 1
ATOM 3019 C C . THR A 1 385 ? -12.667 -4.835 4.799 1.00 95.75 385 THR A C 1
ATOM 3021 O O . THR A 1 385 ? -13.407 -4.228 5.576 1.00 95.75 385 THR A O 1
ATOM 3024 N N . GLY A 1 386 ? -11.353 -4.616 4.733 1.00 94.00 386 GLY A N 1
ATOM 3025 C CA . GLY A 1 386 ? -10.666 -3.543 5.455 1.00 94.00 386 GLY A CA 1
ATOM 3026 C C . GLY A 1 386 ? -10.663 -2.215 4.688 1.00 94.00 386 GLY A C 1
ATOM 3027 O O . GLY A 1 386 ? -10.549 -2.202 3.461 1.00 94.00 386 GLY A O 1
ATOM 3028 N N . ILE A 1 387 ? -10.749 -1.100 5.411 1.00 93.75 387 ILE A N 1
ATOM 3029 C CA . ILE A 1 387 ? -10.608 0.276 4.891 1.00 93.75 387 ILE A CA 1
ATOM 3030 C C . ILE A 1 387 ? -9.603 1.071 5.717 1.00 93.75 387 ILE A C 1
ATOM 3032 O O . ILE A 1 387 ? -9.287 0.640 6.811 1.00 93.75 387 ILE A O 1
ATOM 3036 N N . ASP A 1 388 ? -9.186 2.256 5.282 1.00 89.94 388 ASP A N 1
ATOM 3037 C CA . ASP A 1 388 ? -8.380 3.168 6.111 1.00 89.94 388 ASP A CA 1
ATOM 3038 C C . ASP A 1 388 ? -6.983 2.602 6.423 1.00 89.94 388 ASP A C 1
ATOM 3040 O O . ASP A 1 388 ? -6.692 2.041 7.482 1.00 89.94 388 ASP A O 1
ATOM 3044 N N . SER A 1 389 ? -6.119 2.682 5.414 1.00 94.31 389 SER A N 1
ATOM 3045 C CA . SER A 1 389 ? -4.720 2.257 5.475 1.00 94.31 389 SER A CA 1
ATOM 3046 C C . SER A 1 389 ? -3.740 3.427 5.591 1.00 94.31 389 SER A C 1
ATOM 3048 O O . SER A 1 389 ? -2.565 3.280 5.256 1.00 94.31 389 SER A O 1
ATOM 3050 N N . ASP A 1 390 ? -4.198 4.580 6.080 1.00 93.50 390 ASP A N 1
ATOM 3051 C CA . ASP A 1 390 ? -3.399 5.807 6.192 1.00 93.50 390 ASP A CA 1
ATOM 3052 C C . ASP A 1 390 ? -2.142 5.641 7.063 1.00 93.50 390 ASP A C 1
ATOM 3054 O O . ASP A 1 390 ? -1.145 6.333 6.863 1.00 93.50 390 ASP A O 1
ATOM 3058 N N . MET A 1 391 ? -2.171 4.698 8.008 1.00 91.25 391 MET A N 1
ATOM 3059 C CA . MET A 1 391 ? -1.078 4.412 8.947 1.00 91.25 391 MET A CA 1
ATOM 3060 C C . MET A 1 391 ? -0.229 3.194 8.549 1.00 91.25 391 MET A C 1
ATOM 3062 O O . MET A 1 391 ? 0.489 2.630 9.373 1.00 91.25 391 MET A O 1
ATOM 3066 N N . ALA A 1 392 ? -0.295 2.776 7.283 1.00 93.88 392 ALA A N 1
ATOM 3067 C CA . ALA A 1 392 ? 0.535 1.705 6.737 1.00 93.88 392 ALA A CA 1
ATOM 3068 C C . ALA A 1 392 ? 1.850 2.219 6.113 1.00 93.88 392 ALA A C 1
ATOM 3070 O O . ALA A 1 392 ? 2.062 3.404 5.893 1.00 93.88 392 ALA A O 1
ATOM 3071 N N . PHE A 1 393 ? 2.743 1.297 5.769 1.00 96.38 393 PHE A N 1
ATOM 3072 C CA . PHE A 1 393 ? 3.984 1.509 5.015 1.00 96.38 393 PHE A CA 1
ATOM 3073 C C . PHE A 1 393 ? 4.988 2.490 5.628 1.00 96.38 393 PHE A C 1
ATOM 3075 O O . PHE A 1 393 ? 5.848 3.005 4.919 1.00 96.38 393 PHE A O 1
ATOM 3082 N N . GLY A 1 394 ? 4.942 2.702 6.943 1.00 93.81 394 GLY A N 1
ATOM 3083 C CA . GLY A 1 394 ? 6.028 3.378 7.644 1.00 93.81 394 GLY A CA 1
ATOM 3084 C C . GLY A 1 394 ? 7.308 2.532 7.702 1.00 93.81 394 GLY A C 1
ATOM 3085 O O . GLY A 1 394 ? 7.383 1.413 7.181 1.00 93.81 394 GLY A O 1
ATOM 3086 N N . THR A 1 395 ? 8.337 3.060 8.357 1.00 94.12 395 THR A N 1
ATOM 3087 C CA . THR A 1 395 ? 9.679 2.450 8.415 1.00 94.12 395 THR A CA 1
ATOM 3088 C C . THR A 1 395 ? 9.864 1.415 9.528 1.00 94.12 395 THR A C 1
ATOM 3090 O O . THR A 1 395 ? 10.957 0.873 9.688 1.00 94.12 395 THR A O 1
ATOM 3093 N N . THR A 1 396 ? 8.809 1.086 10.281 1.00 87.56 396 THR A N 1
ATOM 3094 C CA . THR A 1 396 ? 8.900 0.058 11.329 1.00 87.56 396 THR A CA 1
ATOM 3095 C C . THR A 1 396 ? 9.329 -1.293 10.748 1.00 87.56 396 THR A C 1
ATOM 3097 O O . THR A 1 396 ? 8.651 -1.869 9.892 1.00 87.56 396 THR A O 1
ATOM 3100 N N . ALA A 1 397 ? 10.455 -1.808 11.241 1.00 84.19 397 ALA A N 1
ATOM 3101 C CA . ALA A 1 397 ? 11.015 -3.089 10.830 1.00 84.19 397 ALA A CA 1
ATOM 3102 C C . ALA A 1 397 ? 10.181 -4.277 11.331 1.00 84.19 397 ALA A C 1
ATOM 3104 O O . ALA A 1 397 ? 9.564 -4.199 12.390 1.00 84.19 397 ALA A O 1
ATOM 3105 N N . TYR A 1 398 ? 10.253 -5.406 10.619 1.00 81.69 398 TYR A N 1
ATOM 3106 C CA . TYR A 1 398 ? 9.533 -6.642 10.953 1.00 81.69 398 TYR A CA 1
ATOM 3107 C C . TYR A 1 398 ? 9.704 -7.083 12.419 1.00 81.69 398 TYR A C 1
ATOM 3109 O O . TYR A 1 398 ? 8.715 -7.323 13.100 1.00 81.69 398 TYR A O 1
ATOM 3117 N N . ALA A 1 399 ? 10.936 -7.106 12.939 1.00 74.50 399 ALA A N 1
ATOM 3118 C CA . ALA A 1 399 ? 11.211 -7.511 14.324 1.00 74.50 399 ALA A CA 1
ATOM 3119 C C . ALA A 1 399 ? 10.549 -6.590 15.368 1.00 74.50 399 ALA A C 1
ATOM 3121 O O . ALA A 1 399 ? 10.079 -7.050 16.402 1.00 74.50 399 ALA A O 1
ATOM 3122 N N . ALA A 1 400 ? 10.446 -5.290 15.076 1.00 69.88 400 ALA A N 1
ATOM 3123 C CA . ALA A 1 400 ? 9.786 -4.329 15.958 1.00 69.88 400 ALA A CA 1
ATOM 3124 C C . ALA A 1 400 ? 8.250 -4.446 15.926 1.00 69.88 400 ALA A C 1
ATOM 3126 O O . ALA A 1 400 ? 7.583 -3.872 16.785 1.00 69.88 400 ALA A O 1
ATOM 3127 N N . LEU A 1 401 ? 7.684 -5.170 14.953 1.00 62.84 401 LEU A N 1
ATOM 3128 C CA . LEU A 1 401 ? 6.266 -5.541 14.946 1.00 62.84 401 LEU A CA 1
ATOM 3129 C C . LEU A 1 401 ? 5.994 -6.698 15.928 1.00 62.84 401 LEU A C 1
ATOM 3131 O O . LEU A 1 401 ? 4.918 -6.757 16.516 1.00 62.84 401 LEU A O 1
ATOM 3135 N N . GLU A 1 402 ? 6.969 -7.592 16.153 1.00 53.75 402 GLU A N 1
ATOM 3136 C CA . GLU A 1 402 ? 6.821 -8.758 17.045 1.00 53.75 402 GLU A CA 1
ATOM 3137 C C . GLU A 1 402 ? 6.799 -8.372 18.541 1.00 53.75 402 GLU A C 1
ATOM 3139 O O . GLU A 1 402 ? 6.170 -9.053 19.359 1.00 53.75 402 GLU A O 1
ATOM 3144 N N . GLU A 1 403 ? 7.462 -7.271 18.914 1.00 49.88 403 GLU A N 1
ATOM 3145 C CA . GLU A 1 403 ? 7.670 -6.864 20.314 1.00 49.88 403 GLU A CA 1
ATOM 3146 C C . GLU A 1 403 ? 6.573 -5.956 20.900 1.00 49.88 403 GLU A C 1
ATOM 3148 O O . GLU A 1 403 ? 6.525 -5.768 22.122 1.00 49.88 403 GLU A O 1
ATOM 3153 N N . ARG A 1 404 ? 5.658 -5.421 20.078 1.00 53.34 404 ARG A N 1
ATOM 3154 C CA . ARG A 1 404 ? 4.604 -4.511 20.559 1.00 53.34 404 ARG A CA 1
ATOM 3155 C C . ARG A 1 404 ? 3.597 -5.250 21.442 1.00 53.34 404 ARG A C 1
ATOM 3157 O O . ARG A 1 404 ? 2.993 -6.253 21.057 1.00 53.34 404 ARG A O 1
ATOM 3164 N N . ARG A 1 405 ? 3.431 -4.768 22.678 1.00 41.22 405 ARG A N 1
ATOM 3165 C CA . ARG A 1 405 ? 2.515 -5.321 23.701 1.00 41.22 405 ARG A CA 1
ATOM 3166 C C . ARG A 1 405 ? 1.190 -4.555 23.782 1.00 41.22 405 ARG A C 1
ATOM 3168 O O . ARG A 1 405 ? 0.301 -4.940 24.533 1.00 41.22 405 ARG A O 1
ATOM 3175 N N . ASP A 1 406 ? 1.065 -3.491 23.009 1.00 40.78 406 ASP A N 1
ATOM 3176 C CA . ASP A 1 406 ? 0.172 -2.350 23.201 1.00 40.78 406 ASP A CA 1
ATOM 3177 C C . ASP A 1 406 ? -1.094 -2.405 22.325 1.00 40.78 406 ASP A C 1
ATOM 3179 O O . ASP A 1 406 ? -1.805 -1.424 22.141 1.00 40.78 406 ASP A O 1
ATOM 3183 N N . GLY A 1 407 ? -1.468 -3.601 21.864 1.00 39.25 407 GLY A N 1
ATOM 3184 C CA . GLY A 1 407 ? -2.802 -3.850 21.312 1.00 39.25 407 GLY A CA 1
ATOM 3185 C C . GLY A 1 407 ? -3.020 -3.360 19.879 1.00 39.25 407 GLY A C 1
ATOM 3186 O O . GLY A 1 407 ? -4.146 -3.470 19.382 1.00 39.25 407 GLY A O 1
ATOM 3187 N N . PHE A 1 408 ? -1.976 -2.885 19.204 1.00 40.06 408 PHE A N 1
ATOM 3188 C CA . PHE A 1 408 ? -1.982 -2.691 17.760 1.00 40.06 408 PHE A CA 1
ATOM 3189 C C . PHE A 1 408 ? -1.781 -4.032 17.050 1.00 40.06 408 PHE A C 1
ATOM 3191 O O . PHE A 1 408 ? -0.938 -4.852 17.412 1.00 40.06 408 PHE A O 1
ATOM 3198 N N . LEU A 1 409 ? -2.680 -4.293 16.109 1.00 44.03 409 LEU A N 1
ATOM 3199 C CA . LEU A 1 409 ? -2.936 -5.593 15.511 1.00 44.03 409 LEU A CA 1
ATOM 3200 C C . LEU A 1 409 ? -1.871 -5.953 14.493 1.00 44.03 409 LEU A C 1
ATOM 3202 O O . LEU A 1 409 ? -2.027 -5.742 13.297 1.00 44.03 409 LEU A O 1
ATOM 3206 N N . GLN A 1 410 ? -0.792 -6.547 14.967 1.00 49.75 410 GLN A N 1
ATOM 3207 C CA . GLN A 1 410 ? 0.165 -7.201 14.096 1.00 49.75 410 GLN A CA 1
ATOM 3208 C C . GLN A 1 410 ? 0.275 -8.640 14.544 1.00 49.75 410 GLN A C 1
ATOM 3210 O O . GLN A 1 410 ? 0.062 -8.962 15.715 1.00 49.75 410 GLN A O 1
ATOM 3215 N N . LEU A 1 411 ? 0.451 -9.541 13.578 1.00 44.84 411 LEU A N 1
ATOM 3216 C CA . LEU A 1 411 ? 0.704 -10.936 13.876 1.00 44.84 411 LEU A CA 1
ATOM 3217 C C . LEU A 1 411 ? 1.703 -11.009 15.047 1.00 44.84 411 LEU A C 1
ATOM 3219 O O . LEU A 1 411 ? 2.811 -10.493 14.956 1.00 44.84 411 LEU A O 1
ATOM 3223 N N . LYS A 1 412 ? 1.323 -11.679 16.136 1.00 47.22 412 LYS A N 1
ATOM 3224 C CA . LYS A 1 412 ? 2.264 -12.557 16.826 1.00 47.22 412 LYS A CA 1
ATOM 3225 C C . LYS A 1 412 ? 2.107 -13.894 16.140 1.00 47.22 412 LYS A C 1
ATOM 3227 O O . LYS A 1 412 ? 1.517 -14.781 16.752 1.00 47.22 412 LYS A O 1
ATOM 3232 N N . PRO A 1 413 ? 2.507 -14.061 14.858 1.00 46.56 413 PRO A N 1
ATOM 3233 C CA . PRO A 1 413 ? 2.300 -15.341 14.222 1.00 46.56 413 PRO A CA 1
ATOM 3234 C C . PRO A 1 413 ? 3.251 -16.346 14.839 1.00 46.56 413 PRO A C 1
ATOM 3236 O O . PRO A 1 413 ? 3.180 -17.473 14.405 1.00 46.56 413 PRO A O 1
ATOM 3239 N N . ILE A 1 414 ? 4.128 -15.943 15.771 1.00 45.31 414 ILE A N 1
ATOM 3240 C CA . ILE A 1 414 ? 5.147 -16.714 16.448 1.00 45.31 414 ILE A CA 1
ATOM 3241 C C . ILE A 1 414 ? 5.130 -16.366 17.945 1.00 45.31 414 ILE A C 1
ATOM 3243 O O . ILE A 1 414 ? 5.071 -15.191 18.310 1.00 45.31 414 ILE A O 1
ATOM 3247 N N . GLU A 1 415 ? 5.197 -17.368 18.817 1.00 50.97 415 GLU A N 1
ATOM 3248 C CA . GLU A 1 415 ? 5.602 -17.173 20.215 1.00 50.97 415 GLU A CA 1
ATOM 3249 C C . GLU A 1 415 ? 7.110 -16.850 20.322 1.00 50.97 415 GLU A C 1
ATOM 3251 O O . GLU A 1 415 ? 7.879 -17.091 19.396 1.00 50.97 415 GLU A O 1
ATOM 3256 N N . GLN A 1 416 ? 7.592 -16.376 21.480 1.00 43.84 416 GLN A N 1
ATOM 3257 C CA . GLN A 1 416 ? 9.028 -16.091 21.707 1.00 43.84 416 GLN A CA 1
ATOM 3258 C C . GLN A 1 416 ? 9.963 -17.292 21.438 1.00 43.84 416 GLN A C 1
ATOM 3260 O O . GLN A 1 416 ? 11.168 -17.122 21.282 1.00 43.84 416 GLN A O 1
ATOM 3265 N N . ASN A 1 417 ? 9.413 -18.506 21.385 1.00 45.38 417 ASN A N 1
ATOM 3266 C CA . ASN A 1 417 ? 10.119 -19.758 21.116 1.00 45.38 417 ASN A CA 1
ATOM 3267 C C . ASN A 1 417 ? 10.200 -20.134 19.618 1.00 45.38 417 ASN A C 1
ATOM 3269 O O . ASN A 1 417 ? 10.746 -21.189 19.303 1.00 45.38 417 ASN A O 1
ATOM 3273 N N . GLY A 1 418 ? 9.664 -19.327 18.693 1.00 40.38 418 GLY A N 1
ATOM 3274 C CA . GLY A 1 418 ? 9.701 -19.642 17.258 1.00 40.38 418 GLY A CA 1
ATOM 3275 C C . GLY A 1 418 ? 8.489 -20.419 16.720 1.00 40.38 418 GLY A C 1
ATOM 3276 O O . GLY A 1 418 ? 8.438 -20.687 15.518 1.00 40.38 418 GLY A O 1
ATOM 3277 N N . THR A 1 419 ? 7.502 -20.754 17.558 1.00 47.41 419 THR A N 1
ATOM 3278 C CA . THR A 1 419 ? 6.338 -21.572 17.168 1.00 47.41 419 THR A CA 1
ATOM 3279 C C . THR A 1 419 ? 5.238 -20.730 16.551 1.00 47.41 419 THR A C 1
ATOM 3281 O O . THR A 1 419 ? 4.798 -19.774 17.188 1.00 47.41 419 THR A O 1
ATOM 3284 N N . CYS A 1 420 ? 4.735 -21.100 15.364 1.00 51.25 420 CYS A N 1
ATOM 3285 C CA . CYS A 1 420 ? 3.653 -20.332 14.768 1.00 51.25 420 CYS A CA 1
ATOM 3286 C C . CYS A 1 420 ? 2.356 -20.396 15.607 1.00 51.25 420 CYS A C 1
ATOM 3288 O O . CYS A 1 420 ? 1.965 -21.461 16.080 1.00 51.25 420 CYS A O 1
ATOM 3290 N N . THR A 1 421 ? 1.664 -19.280 15.810 1.00 52.44 421 THR A N 1
ATOM 3291 C CA . THR A 1 421 ? 0.378 -19.239 16.523 1.00 52.44 421 THR A CA 1
ATOM 3292 C C . THR A 1 421 ? -0.800 -19.413 15.569 1.00 52.44 421 THR A C 1
ATOM 3294 O O . THR A 1 421 ? -1.850 -19.885 15.981 1.00 52.44 421 THR A O 1
ATOM 3297 N N . LEU A 1 422 ? -0.650 -19.114 14.276 1.00 56.91 422 LEU A N 1
ATOM 3298 C CA . LEU A 1 422 ? -1.743 -19.289 13.324 1.00 56.91 422 LEU A CA 1
ATOM 3299 C C . LEU A 1 422 ? -1.984 -20.785 13.076 1.00 56.91 422 LEU A C 1
ATOM 3301 O O . LEU A 1 422 ? -1.058 -21.494 12.684 1.00 56.91 422 LEU A O 1
ATOM 3305 N N . PRO A 1 423 ? -3.208 -21.292 13.301 1.00 51.94 423 PRO A N 1
ATOM 3306 C CA . PRO A 1 423 ? -3.517 -22.721 13.236 1.00 51.94 423 PRO A CA 1
ATOM 3307 C C . PRO A 1 423 ? -3.280 -23.288 11.831 1.00 51.94 423 PRO A C 1
ATOM 3309 O O . PRO A 1 423 ? -2.783 -24.404 11.707 1.00 51.94 423 PRO A O 1
ATOM 3312 N N . TYR A 1 424 ? -3.600 -22.484 10.813 1.00 66.56 424 TYR A N 1
ATOM 3313 C CA . TYR A 1 424 ? -3.629 -22.805 9.397 1.00 66.56 424 TYR A CA 1
ATOM 3314 C C . TYR A 1 424 ? -3.375 -21.532 8.594 1.00 66.56 424 TYR A C 1
ATOM 3316 O O . TYR A 1 424 ? -3.721 -20.427 9.025 1.00 66.56 424 TYR A O 1
ATOM 3324 N N . LEU A 1 425 ? -2.793 -21.703 7.414 1.00 72.44 425 LEU A N 1
ATOM 3325 C CA . LEU A 1 425 ? -2.452 -20.620 6.504 1.00 72.44 425 LEU A CA 1
ATOM 3326 C C . LEU A 1 425 ? -3.028 -20.912 5.120 1.00 72.44 425 LEU A C 1
ATOM 3328 O O . LEU A 1 425 ? -2.933 -22.041 4.638 1.00 72.44 425 LEU A O 1
ATOM 3332 N N . ASP A 1 426 ? -3.614 -19.894 4.490 1.00 79.25 426 ASP A N 1
ATOM 3333 C CA . ASP A 1 426 ? -4.148 -19.991 3.133 1.00 79.25 426 ASP A CA 1
ATOM 3334 C C . ASP A 1 426 ? -3.013 -20.272 2.142 1.00 79.25 426 ASP A C 1
ATOM 3336 O O . ASP A 1 426 ? -2.179 -19.406 1.861 1.00 79.25 426 ASP A O 1
ATOM 3340 N N . GLN A 1 427 ? -2.992 -21.489 1.596 1.00 80.12 427 GLN A N 1
ATOM 3341 C CA . GLN A 1 427 ? -1.939 -21.940 0.693 1.00 80.12 427 GLN A CA 1
ATOM 3342 C C . GLN A 1 427 ? -1.789 -21.047 -0.545 1.00 80.12 427 GLN A C 1
ATOM 3344 O O . GLN A 1 427 ? -0.671 -20.858 -1.031 1.00 80.12 427 GLN A O 1
ATOM 3349 N N . THR A 1 428 ? -2.880 -20.455 -1.040 1.00 83.19 428 THR A N 1
ATOM 3350 C CA . THR A 1 428 ? -2.816 -19.547 -2.190 1.00 83.19 428 THR A CA 1
ATOM 3351 C C . THR A 1 428 ? -2.104 -18.255 -1.811 1.00 83.19 428 THR A C 1
ATOM 3353 O O . THR A 1 428 ? -1.182 -17.844 -2.517 1.00 83.19 428 THR A O 1
ATOM 3356 N N . VAL A 1 429 ? -2.466 -17.640 -0.683 1.00 88.06 429 VAL A N 1
ATOM 3357 C CA . VAL A 1 429 ? -1.825 -16.403 -0.204 1.00 88.06 429 VAL A CA 1
ATOM 3358 C C . VAL A 1 429 ? -0.363 -16.648 0.147 1.00 88.06 429 VAL A C 1
ATOM 3360 O O . VAL A 1 429 ? 0.507 -15.889 -0.276 1.00 88.06 429 VAL A O 1
ATOM 3363 N N . CYS A 1 430 ? -0.055 -17.746 0.839 1.00 84.38 430 CYS A N 1
ATOM 3364 C CA . CYS A 1 430 ? 1.321 -18.123 1.148 1.00 84.38 430 CYS A CA 1
ATOM 3365 C C . CYS A 1 430 ? 2.161 -18.327 -0.112 1.00 84.38 430 CYS A C 1
ATOM 3367 O O . CYS A 1 430 ? 3.288 -17.840 -0.180 1.00 84.38 430 CYS A O 1
ATOM 3369 N N . ALA A 1 431 ? 1.612 -18.995 -1.130 1.00 83.62 431 ALA A N 1
ATOM 3370 C CA . ALA A 1 431 ? 2.300 -19.167 -2.401 1.00 83.62 431 ALA A CA 1
ATOM 3371 C C . ALA A 1 431 ? 2.587 -17.828 -3.092 1.00 83.62 431 ALA A C 1
ATOM 3373 O O . ALA A 1 431 ? 3.649 -17.696 -3.700 1.00 83.62 431 ALA A O 1
ATOM 3374 N N . HIS A 1 432 ? 1.690 -16.841 -2.981 1.00 89.81 432 HIS A N 1
ATOM 3375 C CA . HIS A 1 432 ? 1.949 -15.484 -3.460 1.00 89.81 432 HIS A CA 1
ATOM 3376 C C . HIS A 1 432 ? 3.045 -14.803 -2.650 1.00 89.81 432 HIS A C 1
ATOM 3378 O O . HIS A 1 432 ? 4.027 -14.376 -3.243 1.00 89.81 432 HIS A O 1
ATOM 3384 N N . ILE A 1 433 ? 2.953 -14.773 -1.319 1.00 88.88 433 ILE A N 1
ATOM 3385 C CA . ILE A 1 433 ? 3.976 -14.144 -0.469 1.00 88.88 433 ILE A CA 1
ATOM 3386 C C . ILE A 1 433 ? 5.366 -14.718 -0.773 1.00 88.88 433 ILE A C 1
ATOM 3388 O O . ILE A 1 433 ? 6.302 -13.962 -1.013 1.00 88.88 433 ILE A O 1
ATOM 3392 N N . LEU A 1 434 ? 5.496 -16.046 -0.846 1.00 84.94 434 LEU A N 1
ATOM 3393 C CA . LEU A 1 434 ? 6.752 -16.737 -1.169 1.00 84.94 434 LEU A CA 1
ATOM 3394 C C . LEU A 1 434 ? 7.243 -16.509 -2.607 1.00 84.94 434 LEU A C 1
ATOM 3396 O O . LEU A 1 434 ? 8.395 -16.804 -2.910 1.00 84.94 434 LEU A O 1
ATOM 3400 N N . SER A 1 435 ? 6.375 -16.034 -3.499 1.00 87.25 435 SER A N 1
ATOM 3401 C CA . SER A 1 435 ? 6.701 -15.757 -4.901 1.00 87.25 435 SER A CA 1
ATOM 3402 C C . SER A 1 435 ? 7.070 -14.299 -5.168 1.00 87.25 435 SER A C 1
ATOM 3404 O O . SER A 1 435 ? 7.490 -14.000 -6.285 1.00 87.25 435 SER A O 1
ATOM 3406 N N . LEU A 1 436 ? 6.892 -13.404 -4.190 1.00 89.81 436 LEU A N 1
ATOM 3407 C CA . LEU A 1 436 ? 7.237 -11.992 -4.335 1.00 89.81 436 LEU A CA 1
ATOM 3408 C C . LEU A 1 436 ? 8.738 -11.811 -4.564 1.00 89.81 436 LEU A C 1
ATOM 3410 O O . LEU A 1 436 ? 9.565 -12.415 -3.881 1.00 89.81 436 LEU A O 1
ATOM 3414 N N . ASP A 1 437 ? 9.059 -10.916 -5.491 1.00 86.94 437 ASP A N 1
ATOM 3415 C CA . ASP A 1 437 ? 10.412 -10.473 -5.806 1.00 86.94 437 ASP A CA 1
ATOM 3416 C C . ASP A 1 437 ? 10.561 -8.976 -5.507 1.00 86.94 437 ASP A C 1
ATOM 3418 O O . ASP A 1 437 ? 9.610 -8.204 -5.673 1.00 86.94 437 ASP A O 1
ATOM 3422 N N . LYS A 1 438 ? 11.758 -8.560 -5.078 1.00 89.88 438 LYS A N 1
ATOM 3423 C CA . LYS A 1 438 ? 12.031 -7.176 -4.680 1.00 89.88 438 LYS A CA 1
ATOM 3424 C C . LYS A 1 438 ? 11.768 -6.188 -5.816 1.00 89.88 438 LYS A C 1
ATOM 3426 O O . LYS A 1 438 ? 11.114 -5.171 -5.588 1.00 89.88 438 LYS A O 1
ATOM 3431 N N . ASN A 1 439 ? 12.225 -6.491 -7.033 1.00 87.44 439 ASN A N 1
ATOM 3432 C CA . ASN A 1 439 ? 12.074 -5.585 -8.174 1.00 87.44 439 ASN A CA 1
ATOM 3433 C C . ASN A 1 439 ? 10.605 -5.454 -8.577 1.00 87.44 439 ASN A C 1
ATOM 3435 O O . ASN A 1 439 ? 10.147 -4.341 -8.824 1.00 87.44 439 ASN A O 1
ATOM 3439 N N . MET A 1 440 ? 9.850 -6.555 -8.543 1.00 89.25 440 MET A N 1
ATOM 3440 C CA . MET A 1 440 ? 8.405 -6.548 -8.793 1.00 89.25 440 MET A CA 1
ATOM 3441 C C . MET A 1 440 ? 7.662 -5.648 -7.804 1.00 89.25 440 MET A C 1
ATOM 3443 O O . MET A 1 440 ? 6.858 -4.802 -8.198 1.00 89.25 440 MET A O 1
ATOM 3447 N N . VAL A 1 441 ? 7.942 -5.810 -6.507 1.00 94.38 441 VAL A N 1
ATOM 3448 C CA . VAL A 1 441 ? 7.313 -5.003 -5.454 1.00 94.38 441 VAL A CA 1
ATOM 3449 C C . VAL A 1 441 ? 7.678 -3.532 -5.627 1.00 94.38 441 VAL A C 1
ATOM 3451 O O . VAL A 1 441 ? 6.798 -2.674 -5.585 1.00 94.38 441 VAL A O 1
ATOM 3454 N N . PHE A 1 442 ? 8.953 -3.228 -5.870 1.00 94.06 442 PHE A N 1
ATOM 3455 C CA . PHE A 1 442 ? 9.418 -1.850 -6.016 1.00 94.06 442 PHE A CA 1
ATOM 3456 C C . PHE A 1 442 ? 8.829 -1.195 -7.263 1.00 94.06 442 PHE A C 1
ATOM 3458 O O . PHE A 1 442 ? 8.350 -0.067 -7.183 1.00 94.06 442 PHE A O 1
ATOM 3465 N N . PHE A 1 443 ? 8.765 -1.917 -8.383 1.00 91.25 443 PHE A N 1
ATOM 3466 C CA . PHE A 1 443 ? 8.135 -1.439 -9.609 1.00 91.25 443 PHE A CA 1
ATOM 3467 C C . PHE A 1 443 ? 6.667 -1.048 -9.388 1.00 91.25 443 PHE A C 1
ATOM 3469 O O . PHE A 1 443 ? 6.227 -0.008 -9.875 1.00 91.25 443 PHE A O 1
ATOM 3476 N N . VAL A 1 444 ? 5.908 -1.836 -8.620 1.00 93.19 444 VAL A N 1
ATOM 3477 C CA . VAL A 1 444 ? 4.483 -1.577 -8.345 1.00 93.19 444 VAL A CA 1
ATOM 3478 C C . VAL A 1 444 ? 4.258 -0.439 -7.338 1.00 93.19 444 VAL A C 1
ATOM 3480 O O . VAL A 1 444 ? 3.188 0.174 -7.349 1.00 93.19 444 VAL A O 1
ATOM 3483 N N . MET A 1 445 ? 5.235 -0.141 -6.478 1.00 95.38 445 MET A N 1
ATOM 3484 C CA . MET A 1 445 ? 5.067 0.766 -5.331 1.00 95.38 445 MET A CA 1
ATOM 3485 C C . MET A 1 445 ? 5.825 2.099 -5.441 1.00 95.38 445 MET A C 1
ATOM 3487 O O . MET A 1 445 ? 5.576 2.995 -4.636 1.00 95.38 445 MET A O 1
ATOM 3491 N N . SER A 1 446 ? 6.734 2.253 -6.405 1.00 91.56 446 SER A N 1
ATOM 3492 C CA . SER A 1 446 ? 7.686 3.376 -6.481 1.00 91.56 446 SER A CA 1
ATOM 3493 C C . SER A 1 446 ? 7.080 4.766 -6.712 1.00 91.56 446 SER A C 1
ATOM 3495 O O . SER A 1 446 ? 7.734 5.763 -6.423 1.00 91.56 446 SER A O 1
ATOM 3497 N N . ASP A 1 447 ? 5.839 4.869 -7.192 1.00 92.06 447 ASP A N 1
ATOM 3498 C CA . ASP A 1 447 ? 5.091 6.137 -7.273 1.00 92.06 447 ASP A CA 1
ATOM 3499 C C . ASP A 1 447 ? 4.397 6.525 -5.958 1.00 92.06 447 ASP A C 1
ATOM 3501 O O . ASP A 1 447 ? 3.889 7.641 -5.843 1.00 92.06 447 ASP A O 1
ATOM 3505 N N . LEU A 1 448 ? 4.326 5.607 -4.989 1.00 94.12 448 LEU A N 1
ATOM 3506 C CA . LEU A 1 448 ? 3.569 5.778 -3.746 1.00 94.12 448 LEU A CA 1
ATOM 3507 C C . LEU A 1 448 ? 4.462 5.867 -2.509 1.00 94.12 448 LEU A C 1
ATOM 3509 O O . LEU A 1 448 ? 4.088 6.543 -1.555 1.00 94.12 448 LEU A O 1
ATOM 3513 N N . LEU A 1 449 ? 5.597 5.164 -2.512 1.00 94.62 449 LEU A N 1
ATOM 3514 C CA . LEU A 1 449 ? 6.480 5.009 -1.357 1.00 94.62 449 LEU A CA 1
ATOM 3515 C C . LEU A 1 449 ? 7.884 5.517 -1.672 1.00 94.62 449 LEU A C 1
ATOM 3517 O O . LEU A 1 449 ? 8.402 5.311 -2.770 1.00 94.62 449 LEU A O 1
ATOM 3521 N N . ASN A 1 450 ? 8.525 6.138 -0.683 1.00 92.38 450 ASN A N 1
ATOM 3522 C CA . ASN A 1 450 ? 9.928 6.525 -0.805 1.00 92.38 450 ASN A CA 1
ATOM 3523 C C . ASN A 1 450 ? 10.871 5.325 -0.573 1.00 92.38 450 ASN A C 1
ATOM 3525 O O . ASN A 1 450 ? 10.458 4.266 -0.102 1.00 92.38 450 ASN A O 1
ATOM 3529 N N . GLN A 1 451 ? 12.167 5.493 -0.858 1.00 91.81 451 GLN A N 1
ATOM 3530 C CA . GLN A 1 451 ? 13.140 4.397 -0.777 1.00 91.81 451 GLN A CA 1
ATOM 3531 C C . GLN A 1 451 ? 13.235 3.749 0.619 1.00 91.81 451 GLN A C 1
ATOM 3533 O O . GLN A 1 451 ? 13.278 2.525 0.713 1.00 91.81 451 GLN A O 1
ATOM 3538 N N . LYS A 1 452 ? 13.200 4.537 1.707 1.00 94.88 452 LYS A N 1
ATOM 3539 C CA . LYS A 1 452 ? 13.242 3.992 3.078 1.00 94.88 452 LYS A CA 1
ATOM 3540 C C . LYS A 1 452 ? 12.019 3.115 3.364 1.00 94.88 452 LYS A C 1
ATOM 3542 O O . LYS A 1 452 ? 12.134 2.071 4.001 1.00 94.88 452 LYS A O 1
ATOM 3547 N N . GLU A 1 453 ? 10.848 3.542 2.900 1.00 96.06 453 GLU A N 1
ATOM 3548 C CA . GLU A 1 453 ? 9.587 2.813 3.063 1.00 96.06 453 GLU A CA 1
ATOM 3549 C C . GLU A 1 453 ? 9.544 1.545 2.206 1.00 96.06 453 GLU A C 1
ATOM 3551 O O . GLU A 1 453 ? 9.066 0.512 2.673 1.00 96.06 453 GLU A O 1
ATOM 3556 N N . LEU A 1 454 ? 10.083 1.599 0.984 1.00 95.62 454 LEU A N 1
ATOM 3557 C CA . LEU A 1 454 ? 10.243 0.438 0.107 1.00 95.62 454 LEU A CA 1
ATOM 3558 C C . LEU A 1 454 ? 11.165 -0.615 0.731 1.00 95.62 454 LEU A C 1
ATOM 3560 O O . LEU A 1 454 ? 10.813 -1.794 0.772 1.00 95.62 454 LEU A O 1
ATOM 3564 N N . ASP A 1 455 ? 12.313 -0.203 1.271 1.00 95.25 455 ASP A N 1
ATOM 3565 C CA . ASP A 1 455 ? 13.229 -1.122 1.949 1.00 95.25 455 ASP A CA 1
ATOM 3566 C C . ASP A 1 455 ? 12.610 -1.707 3.229 1.00 95.25 455 ASP A C 1
ATOM 3568 O O . ASP A 1 455 ? 12.739 -2.907 3.479 1.00 95.25 455 ASP A O 1
ATOM 3572 N N . ALA A 1 456 ? 11.858 -0.911 4.000 1.00 94.94 456 ALA A N 1
ATOM 3573 C CA . ALA A 1 456 ? 11.123 -1.405 5.166 1.00 94.94 456 ALA A CA 1
ATOM 3574 C C . ALA A 1 456 ? 10.003 -2.390 4.786 1.00 94.94 456 ALA A C 1
ATOM 3576 O O . ALA A 1 456 ? 9.846 -3.425 5.435 1.00 94.94 456 ALA A O 1
ATOM 3577 N N . LEU A 1 457 ? 9.242 -2.104 3.721 1.00 96.62 457 LEU A N 1
ATOM 3578 C CA . LEU A 1 457 ? 8.244 -3.018 3.160 1.00 96.62 457 LEU A CA 1
ATOM 3579 C C . LEU A 1 457 ? 8.892 -4.346 2.770 1.00 96.62 457 LEU A C 1
ATOM 3581 O O . LEU A 1 457 ? 8.393 -5.406 3.142 1.00 96.62 457 LEU A O 1
ATOM 3585 N N . TRP A 1 458 ? 10.015 -4.294 2.059 1.00 96.06 458 TRP A N 1
ATOM 3586 C CA . TRP A 1 458 ? 10.717 -5.497 1.646 1.00 96.06 458 TRP A CA 1
ATOM 3587 C C . TRP A 1 458 ? 11.252 -6.300 2.836 1.00 96.06 458 TRP A C 1
ATOM 3589 O O . TRP A 1 458 ? 11.037 -7.508 2.895 1.00 96.06 458 TRP A O 1
ATOM 3599 N N . GLY A 1 459 ? 11.826 -5.638 3.845 1.00 91.25 459 GLY A N 1
ATOM 3600 C CA . GLY A 1 459 ? 12.243 -6.303 5.082 1.00 91.25 459 GLY A CA 1
ATOM 3601 C C . GLY A 1 459 ? 11.086 -7.001 5.813 1.00 91.25 459 GLY A C 1
ATOM 3602 O O . GLY A 1 459 ? 11.270 -8.077 6.385 1.00 91.25 459 GLY A O 1
ATOM 3603 N N . ARG A 1 460 ? 9.866 -6.442 5.761 1.00 91.75 460 ARG A N 1
ATOM 3604 C CA . ARG A 1 460 ? 8.649 -7.105 6.271 1.00 91.75 460 ARG A CA 1
ATOM 3605 C C . ARG A 1 460 ? 8.239 -8.304 5.425 1.00 91.75 460 ARG A C 1
ATOM 3607 O O . ARG A 1 460 ? 7.902 -9.341 5.991 1.00 91.75 460 ARG A O 1
ATOM 3614 N N . ILE A 1 461 ? 8.304 -8.196 4.099 1.00 92.69 461 ILE A N 1
ATOM 3615 C CA . ILE A 1 461 ? 8.036 -9.319 3.188 1.00 92.69 461 ILE A CA 1
ATOM 3616 C C . ILE A 1 461 ? 8.999 -10.475 3.469 1.00 92.69 461 ILE A C 1
ATOM 3618 O O . ILE A 1 461 ? 8.538 -11.596 3.663 1.00 92.69 461 ILE A O 1
ATOM 3622 N N . GLU A 1 462 ? 10.303 -10.214 3.571 1.00 88.69 462 GLU A N 1
ATOM 3623 C CA . GLU A 1 462 ? 11.312 -11.239 3.878 1.00 88.69 462 GLU A CA 1
ATOM 3624 C C . GLU A 1 462 ? 11.085 -11.876 5.252 1.00 88.69 462 GLU A C 1
ATOM 3626 O O . GLU A 1 462 ? 11.167 -13.098 5.396 1.00 88.69 462 GLU A O 1
ATOM 3631 N N . GLY A 1 463 ? 10.741 -11.071 6.262 1.00 82.50 463 GLY A N 1
ATOM 3632 C CA . GLY A 1 463 ? 10.367 -11.569 7.585 1.00 82.50 463 GLY A CA 1
ATOM 3633 C C . GLY A 1 463 ? 9.209 -12.569 7.522 1.00 82.50 463 GLY A C 1
ATOM 3634 O O . GLY A 1 463 ? 9.315 -13.683 8.045 1.00 82.50 463 GLY A O 1
ATOM 3635 N N . VAL A 1 464 ? 8.140 -12.220 6.800 1.00 83.31 464 VAL A N 1
ATOM 3636 C CA . VAL A 1 464 ? 6.983 -13.105 6.609 1.00 83.31 464 VAL A CA 1
ATOM 3637 C C . VAL A 1 464 ? 7.338 -14.322 5.748 1.00 83.31 464 VAL A C 1
ATOM 3639 O O . VAL A 1 464 ? 6.945 -15.433 6.090 1.00 83.31 464 VAL A O 1
ATOM 3642 N N . GLN A 1 465 ? 8.115 -14.180 4.673 1.00 82.94 465 GLN A N 1
ATOM 3643 C CA . GLN A 1 465 ? 8.571 -15.318 3.862 1.00 82.94 465 GLN A CA 1
ATOM 3644 C C . GLN A 1 465 ? 9.357 -16.331 4.708 1.00 82.94 465 GLN A C 1
ATOM 3646 O O . GLN A 1 465 ? 9.077 -17.530 4.658 1.00 82.94 465 GLN A O 1
ATOM 3651 N N . ASN A 1 466 ? 10.282 -15.855 5.544 1.00 79.12 466 ASN A N 1
ATOM 3652 C CA . ASN A 1 466 ? 11.058 -16.693 6.456 1.00 79.12 466 ASN A CA 1
ATOM 3653 C C . ASN A 1 466 ? 10.173 -17.409 7.485 1.00 79.12 466 ASN A C 1
ATOM 3655 O O . ASN A 1 466 ? 10.374 -18.594 7.761 1.00 79.12 466 ASN A O 1
ATOM 3659 N N . LEU A 1 467 ? 9.174 -16.714 8.033 1.00 76.12 467 LEU A N 1
ATOM 3660 C CA . LEU A 1 467 ? 8.153 -17.304 8.900 1.00 76.12 467 LEU A CA 1
ATOM 3661 C C . LEU A 1 467 ? 7.398 -18.437 8.189 1.00 76.12 467 LEU A C 1
ATOM 3663 O O . LEU A 1 467 ? 7.242 -19.523 8.751 1.00 76.12 467 LEU A O 1
ATOM 3667 N N . LEU A 1 468 ? 6.927 -18.185 6.967 1.00 75.88 468 LEU A N 1
ATOM 3668 C CA . LEU A 1 468 ? 6.138 -19.137 6.188 1.00 75.88 468 LEU A CA 1
ATOM 3669 C C . LEU A 1 468 ? 6.948 -20.389 5.841 1.00 75.88 468 LEU A C 1
ATOM 3671 O O . LEU A 1 468 ? 6.449 -21.500 5.990 1.00 75.88 468 LEU A O 1
ATOM 3675 N N . LEU A 1 469 ? 8.213 -20.230 5.444 1.00 74.94 469 LEU A N 1
ATOM 3676 C CA . LEU A 1 469 ? 9.104 -21.353 5.138 1.00 74.94 469 LEU A CA 1
ATOM 3677 C C . LEU A 1 469 ? 9.340 -22.267 6.348 1.00 74.94 469 LEU A C 1
ATOM 3679 O O . LEU A 1 469 ? 9.421 -23.483 6.182 1.00 74.94 469 LEU A O 1
ATOM 3683 N N . LYS A 1 470 ? 9.410 -21.705 7.563 1.00 71.12 470 LYS A N 1
ATOM 3684 C CA . LYS A 1 470 ? 9.553 -22.479 8.810 1.00 71.12 470 LYS A CA 1
ATOM 3685 C C . LYS A 1 470 ? 8.298 -23.272 9.189 1.00 71.12 470 LYS A C 1
ATOM 3687 O O . LYS A 1 470 ? 8.412 -24.204 9.974 1.00 71.12 470 LYS A O 1
ATOM 3692 N N . ASN A 1 471 ? 7.131 -22.902 8.660 1.00 67.00 471 ASN A N 1
ATOM 3693 C CA . ASN A 1 471 ? 5.822 -23.460 9.028 1.00 67.00 471 ASN A CA 1
ATOM 3694 C C . ASN A 1 471 ? 5.062 -23.991 7.801 1.00 67.00 471 ASN A C 1
ATOM 3696 O O . ASN A 1 471 ? 3.832 -23.937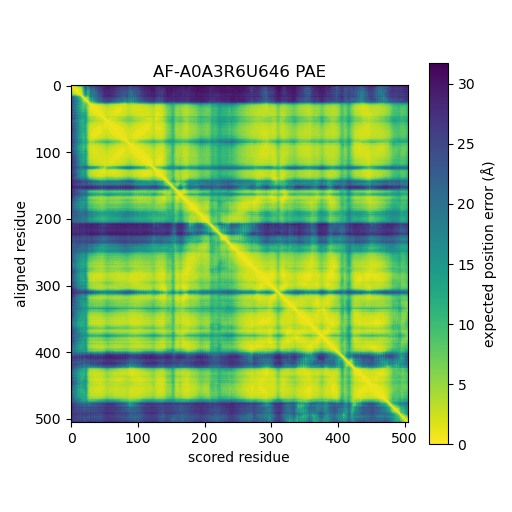 7.740 1.00 67.00 471 ASN A O 1
ATOM 3700 N N . ILE A 1 472 ? 5.794 -24.451 6.783 1.00 67.62 472 ILE A N 1
ATOM 3701 C CA . ILE A 1 472 ? 5.224 -24.884 5.501 1.00 67.62 472 ILE A CA 1
ATOM 3702 C C . ILE A 1 472 ? 4.263 -26.072 5.650 1.00 67.62 472 ILE A C 1
ATOM 3704 O O . ILE A 1 472 ? 3.319 -26.207 4.879 1.00 67.62 472 ILE A O 1
ATOM 3708 N N . ASP A 1 473 ? 4.465 -26.894 6.678 1.00 64.25 473 ASP A N 1
ATOM 3709 C CA . ASP A 1 473 ? 3.622 -28.026 7.066 1.00 64.25 473 ASP A CA 1
ATOM 3710 C C . ASP A 1 473 ? 2.229 -27.612 7.571 1.00 64.25 473 ASP A C 1
ATOM 3712 O O . ASP A 1 473 ? 1.324 -28.443 7.635 1.00 64.25 473 ASP A O 1
ATOM 3716 N N . ARG A 1 474 ? 2.034 -26.328 7.893 1.00 65.12 474 ARG A N 1
ATOM 3717 C CA . ARG A 1 474 ? 0.763 -25.765 8.379 1.00 65.12 474 ARG A CA 1
ATOM 3718 C C . ARG A 1 474 ? -0.057 -25.061 7.297 1.00 65.12 474 ARG A C 1
ATOM 3720 O O . ARG A 1 474 ? -1.151 -24.568 7.582 1.00 65.12 474 ARG A O 1
ATOM 3727 N N . MET A 1 475 ? 0.457 -24.986 6.070 1.00 68.69 475 MET A N 1
ATOM 3728 C CA . MET A 1 475 ? -0.283 -24.467 4.919 1.00 68.69 475 MET A CA 1
ATOM 3729 C C . MET A 1 475 ? -1.308 -25.511 4.478 1.00 68.69 475 MET A C 1
ATOM 3731 O O . MET A 1 475 ? -0.958 -26.674 4.283 1.00 68.69 475 MET A O 1
ATOM 3735 N N . THR A 1 476 ? -2.574 -25.117 4.344 1.00 64.31 476 THR A N 1
ATOM 3736 C CA . THR A 1 476 ? -3.647 -26.046 3.965 1.00 64.31 476 THR A CA 1
ATOM 3737 C C . THR A 1 476 ? -4.465 -25.501 2.809 1.00 64.31 476 THR A C 1
ATOM 3739 O O . THR A 1 476 ? -4.703 -24.294 2.714 1.00 64.31 476 THR A O 1
ATOM 3742 N N . ASP A 1 477 ? -4.881 -26.410 1.920 1.00 55.69 477 ASP A N 1
ATOM 3743 C CA . ASP A 1 477 ? -5.532 -26.023 0.673 1.00 55.69 477 ASP A CA 1
ATOM 3744 C C . ASP A 1 477 ? -6.957 -25.508 0.907 1.00 55.69 477 ASP A C 1
ATOM 3746 O O . ASP A 1 477 ? -7.209 -24.400 0.465 1.00 55.69 477 ASP A O 1
ATOM 3750 N N . ASP A 1 478 ? -7.865 -26.184 1.639 1.00 52.69 478 ASP A N 1
ATOM 3751 C CA . ASP A 1 478 ? -9.247 -25.656 1.777 1.00 52.69 478 ASP A CA 1
ATOM 3752 C C . ASP A 1 478 ? -10.149 -26.225 2.895 1.00 52.69 478 ASP A C 1
ATOM 3754 O O . ASP A 1 478 ? -11.267 -25.744 3.073 1.00 52.69 478 ASP A O 1
ATOM 3758 N N . THR A 1 479 ? -9.727 -27.202 3.705 1.00 52.38 479 THR A N 1
ATOM 3759 C CA . THR A 1 479 ? -10.596 -27.730 4.778 1.00 52.38 479 THR A CA 1
ATOM 3760 C C . THR A 1 479 ? -10.220 -27.144 6.132 1.00 52.38 479 THR A C 1
ATOM 3762 O O . THR A 1 479 ? -9.312 -27.641 6.796 1.00 52.38 479 THR A O 1
ATOM 3765 N N . TRP A 1 480 ? -10.931 -26.096 6.546 1.00 56.06 480 TRP A N 1
ATOM 3766 C CA . TRP A 1 480 ? -10.933 -25.613 7.927 1.00 56.06 480 TRP A CA 1
ATOM 3767 C C . TRP A 1 480 ? -12.111 -26.280 8.650 1.00 56.06 480 TRP A C 1
ATOM 3769 O O . TRP A 1 480 ? -13.242 -25.834 8.468 1.00 56.06 480 TRP A O 1
ATOM 3779 N N . PRO A 1 481 ? -11.911 -27.380 9.403 1.00 52.50 481 PRO A N 1
ATOM 3780 C CA . PRO A 1 481 ? -13.029 -28.046 10.057 1.00 52.50 481 PRO A CA 1
ATOM 3781 C C . PRO A 1 481 ? -13.609 -27.161 11.171 1.00 52.50 481 PRO A C 1
ATOM 3783 O O . PRO A 1 481 ? -12.863 -26.574 11.958 1.00 52.50 481 PRO A O 1
ATOM 3786 N N . ASP A 1 482 ? -14.943 -27.100 11.255 1.00 52.06 482 ASP A N 1
ATOM 3787 C CA . ASP A 1 482 ? -15.711 -26.252 12.189 1.00 52.06 482 ASP A CA 1
ATOM 3788 C C . ASP A 1 482 ? -15.283 -26.406 13.661 1.00 52.06 482 ASP A C 1
ATOM 3790 O O . ASP A 1 482 ? -15.320 -25.447 14.436 1.00 52.06 482 ASP A O 1
ATOM 3794 N N . SER A 1 483 ? -14.805 -27.595 14.050 1.00 48.75 483 SER A N 1
ATOM 3795 C CA . SER A 1 483 ? -14.303 -27.896 15.400 1.00 48.75 483 SER A CA 1
ATOM 3796 C C . SER A 1 483 ? -13.121 -27.019 15.830 1.00 48.75 483 SER A C 1
ATOM 3798 O O . SER A 1 483 ? -12.888 -26.841 17.026 1.00 48.75 483 SER A O 1
ATOM 3800 N N . ASN A 1 484 ? -12.389 -26.436 14.878 1.00 52.06 484 ASN A N 1
ATOM 3801 C CA . ASN A 1 484 ? -11.174 -25.671 15.147 1.00 52.06 484 ASN A CA 1
ATOM 3802 C C . ASN A 1 484 ? -11.440 -24.186 15.429 1.00 52.06 484 ASN A C 1
ATOM 3804 O O . ASN A 1 484 ? -10.609 -23.543 16.065 1.00 52.06 484 ASN A O 1
ATOM 3808 N N . ILE A 1 485 ? -12.607 -23.644 15.050 1.00 47.44 485 ILE A N 1
ATOM 3809 C CA . ILE A 1 485 ? -12.999 -22.252 15.356 1.00 47.44 485 ILE A CA 1
ATOM 3810 C C . ILE A 1 485 ? -13.188 -22.057 16.868 1.00 47.44 485 ILE A C 1
ATOM 3812 O O . ILE A 1 485 ? -12.817 -21.021 17.420 1.00 47.44 485 ILE A O 1
ATOM 3816 N N . ILE A 1 486 ? -13.703 -23.076 17.563 1.00 43.19 486 ILE A N 1
ATOM 3817 C CA . ILE A 1 486 ? -13.891 -23.055 19.022 1.00 43.19 486 ILE A CA 1
ATOM 3818 C C . ILE A 1 486 ? -12.544 -23.189 19.753 1.00 43.19 486 ILE A C 1
ATOM 3820 O O . ILE A 1 486 ? -12.326 -22.513 20.757 1.00 43.19 486 ILE A O 1
ATOM 3824 N N . ALA A 1 487 ? -11.616 -24.000 19.233 1.00 44.41 487 ALA A N 1
ATOM 3825 C CA . ALA A 1 487 ? -10.257 -24.107 19.773 1.00 44.41 487 ALA A CA 1
ATOM 3826 C C . ALA A 1 487 ? -9.458 -22.801 19.580 1.00 44.41 487 ALA A C 1
ATOM 3828 O O . ALA A 1 487 ? -8.794 -22.337 20.506 1.00 44.41 487 ALA A O 1
ATOM 3829 N N . LEU A 1 488 ? -9.614 -22.151 18.420 1.00 48.47 488 LEU A N 1
ATOM 3830 C CA . LEU A 1 488 ? -9.050 -20.835 18.102 1.00 48.47 488 LEU A CA 1
ATOM 3831 C C . LEU A 1 488 ? -9.531 -19.727 19.046 1.00 48.47 488 LEU A C 1
ATOM 3833 O O . LEU A 1 488 ? -8.747 -18.884 19.472 1.00 48.47 488 LEU A O 1
ATOM 3837 N N . ARG A 1 489 ? -10.810 -19.748 19.421 1.00 45.09 489 ARG A N 1
ATOM 3838 C CA . ARG A 1 489 ? -11.398 -18.750 20.324 1.00 45.09 489 ARG A CA 1
ATOM 3839 C C . ARG A 1 489 ? -10.772 -18.753 21.725 1.00 45.09 489 ARG A C 1
ATOM 3841 O O . ARG A 1 489 ? -10.739 -17.716 22.373 1.00 45.09 489 ARG A O 1
ATOM 3848 N N . ASN A 1 490 ? -10.273 -19.901 22.184 1.00 41.28 490 ASN A N 1
ATOM 3849 C CA . ASN A 1 490 ? -9.790 -20.076 23.557 1.00 41.28 490 ASN A CA 1
ATOM 3850 C C . ASN A 1 490 ? -8.259 -20.005 23.698 1.00 41.28 490 ASN A C 1
ATOM 3852 O O . ASN A 1 490 ? -7.766 -19.919 24.821 1.00 41.28 490 ASN A O 1
ATOM 3856 N N . GLN A 1 491 ? -7.502 -20.061 22.595 1.00 41.59 491 GLN A N 1
ATOM 3857 C CA . GLN A 1 491 ? -6.046 -20.258 22.634 1.00 41.59 491 GLN A CA 1
ATOM 3858 C C . GLN A 1 491 ? -5.218 -19.002 22.289 1.00 41.59 491 GLN A C 1
ATOM 3860 O O . GLN A 1 491 ? -4.048 -18.940 22.664 1.00 41.59 491 GLN A O 1
ATOM 3865 N N . TYR A 1 492 ? -5.779 -17.975 21.632 1.00 47.47 492 TYR A N 1
ATOM 3866 C CA . TYR A 1 492 ? -4.961 -16.943 20.966 1.00 47.47 492 TYR A CA 1
ATOM 3867 C C . TYR A 1 492 ? -5.100 -15.519 21.510 1.00 47.47 492 TYR A C 1
ATOM 3869 O O . TYR A 1 492 ? -5.571 -14.610 20.827 1.00 47.47 492 TYR A O 1
ATOM 3877 N N . ASN A 1 493 ? -4.540 -15.301 22.703 1.00 41.69 493 ASN A N 1
ATOM 3878 C CA . ASN A 1 493 ? -4.313 -13.964 23.256 1.00 41.69 493 ASN A CA 1
ATOM 3879 C C . ASN A 1 493 ? -3.481 -13.064 22.321 1.00 41.69 493 ASN A C 1
ATOM 3881 O O . ASN A 1 493 ? -2.269 -13.232 22.206 1.00 41.69 493 ASN A O 1
ATOM 3885 N N . GLY A 1 494 ? -4.131 -12.071 21.693 1.00 44.16 494 GLY A N 1
ATOM 3886 C CA . GLY A 1 494 ? -3.462 -10.958 20.994 1.00 44.16 494 GLY A CA 1
ATOM 3887 C C . GLY A 1 494 ? -3.566 -10.906 19.462 1.00 44.16 494 GLY A C 1
ATOM 3888 O O . GLY A 1 494 ? -2.785 -10.192 18.843 1.00 44.16 494 GLY A O 1
ATOM 3889 N N . THR A 1 495 ? -4.497 -11.624 18.830 1.00 47.97 495 THR A N 1
ATOM 3890 C CA . THR A 1 495 ? -4.755 -11.545 17.369 1.00 47.97 495 THR A CA 1
ATOM 3891 C C . THR A 1 495 ? -6.045 -10.763 17.054 1.00 47.97 495 THR A C 1
ATOM 3893 O O . THR A 1 495 ? -6.802 -10.445 17.977 1.00 47.97 495 THR A O 1
ATOM 3896 N N . TYR A 1 496 ? -6.351 -10.483 15.767 1.00 49.47 496 TYR A N 1
ATOM 3897 C CA . TYR A 1 496 ? -7.671 -9.938 15.357 1.00 49.47 496 TYR A CA 1
ATOM 3898 C C . TYR A 1 496 ? -8.815 -10.738 15.971 1.00 49.47 496 TYR A C 1
ATOM 3900 O O . TYR A 1 496 ? -9.835 -10.167 16.345 1.00 49.47 496 TYR A O 1
ATOM 3908 N N . PHE A 1 497 ? -8.609 -12.046 16.134 1.00 45.62 497 PHE A N 1
ATOM 3909 C CA . PHE A 1 497 ? -9.577 -12.959 16.713 1.00 45.62 497 PHE A CA 1
ATOM 3910 C C . PHE A 1 497 ? -9.982 -12.634 18.127 1.00 45.62 497 PHE A C 1
ATOM 3912 O O . PHE A 1 497 ? -11.129 -12.892 18.423 1.00 45.62 497 PHE A O 1
ATOM 3919 N N . ASN A 1 498 ? -9.133 -12.065 18.978 1.00 46.91 498 ASN A N 1
ATOM 3920 C CA . ASN A 1 498 ? -9.561 -11.759 20.342 1.00 46.91 498 ASN A CA 1
ATOM 3921 C C . ASN A 1 498 ? -10.466 -10.528 20.388 1.00 46.91 498 ASN A C 1
ATOM 3923 O O . ASN A 1 498 ? -11.531 -10.555 20.993 1.00 46.91 498 ASN A O 1
ATOM 3927 N N . LYS A 1 499 ? -10.102 -9.472 19.652 1.00 47.22 499 LYS A N 1
ATOM 3928 C CA . LYS A 1 499 ? -10.950 -8.278 19.532 1.00 47.22 499 LYS A CA 1
ATOM 3929 C C . LYS A 1 499 ? -12.231 -8.555 18.735 1.00 47.22 499 LYS A C 1
ATOM 3931 O O . LYS A 1 499 ? -13.243 -7.915 18.982 1.00 47.22 499 LYS A O 1
ATOM 3936 N N . ILE A 1 500 ? -12.206 -9.503 17.794 1.00 44.62 500 ILE A N 1
ATOM 3937 C CA . ILE A 1 500 ? -13.392 -9.947 17.050 1.00 44.62 500 ILE A CA 1
ATOM 3938 C C . ILE A 1 500 ? -14.173 -11.019 17.821 1.00 44.62 500 ILE A C 1
ATOM 3940 O O . ILE A 1 500 ? -15.389 -11.048 17.724 1.00 44.62 500 ILE A O 1
ATOM 3944 N N . SER A 1 501 ? -13.551 -11.855 18.653 1.00 42.59 501 SER A N 1
ATOM 3945 C CA . SER A 1 501 ? -14.266 -12.801 19.519 1.00 42.59 501 SER A CA 1
ATOM 3946 C C . SER A 1 501 ? -15.064 -12.085 20.593 1.00 42.59 501 SER A C 1
ATOM 3948 O O . SER A 1 501 ? -16.110 -12.598 20.972 1.00 42.59 501 SER A O 1
ATOM 3950 N N . ASP A 1 502 ? -14.599 -10.910 21.031 1.00 41.88 502 ASP A N 1
ATOM 3951 C CA . ASP A 1 502 ? -15.363 -9.991 21.880 1.00 41.88 502 ASP A CA 1
ATOM 3952 C C . ASP A 1 502 ? -16.571 -9.397 21.136 1.00 41.88 502 ASP A C 1
ATOM 3954 O O . ASP A 1 502 ? -17.591 -9.106 21.752 1.00 41.88 502 ASP A O 1
ATOM 3958 N N . LEU A 1 503 ? -16.484 -9.243 19.808 1.00 43.28 503 LEU A N 1
ATOM 3959 C CA . LEU A 1 503 ? -17.618 -8.852 18.962 1.00 43.28 503 LEU A CA 1
ATOM 3960 C C . LEU A 1 503 ? -18.581 -10.035 18.737 1.00 43.28 503 LEU A C 1
ATOM 3962 O O . LEU A 1 503 ? -19.787 -9.843 18.689 1.00 43.28 503 LEU A O 1
ATOM 3966 N N . LEU A 1 504 ? -18.066 -11.262 18.629 1.00 39.38 504 LEU A N 1
ATOM 3967 C CA . LEU A 1 504 ? -18.820 -12.497 18.358 1.00 39.38 504 LEU A CA 1
ATOM 3968 C C . LEU A 1 504 ? -19.284 -13.254 19.621 1.00 39.38 504 LEU A C 1
ATOM 3970 O O . LEU A 1 504 ? -19.753 -14.395 19.516 1.00 39.38 504 LEU A O 1
ATOM 3974 N N . ALA A 1 505 ? -19.077 -12.691 20.813 1.00 38.34 505 ALA A N 1
ATOM 3975 C CA . ALA A 1 505 ? -19.661 -13.169 22.068 1.00 38.34 505 ALA A CA 1
ATOM 3976 C C . ALA A 1 505 ? -21.032 -12.531 22.277 1.00 38.34 505 ALA A C 1
ATOM 3978 O O . ALA A 1 505 ? -21.933 -13.282 22.712 1.00 38.34 505 ALA A O 1
#

Solvent-accessible surface area (backbone atoms only — not comparable to full-atom values): 27593 Å² total; per-residue (Å²): 111,74,70,57,55,50,49,50,49,52,49,49,46,44,74,79,40,42,55,66,60,96,87,42,72,48,70,76,52,73,46,54,50,49,26,53,50,28,44,44,54,45,43,50,52,29,74,74,35,70,51,49,78,51,69,68,63,29,53,53,51,51,52,51,53,53,51,37,44,51,50,30,44,51,24,33,51,51,37,50,66,75,49,75,77,51,86,47,62,46,47,43,32,40,51,52,44,42,53,50,51,33,55,50,47,56,56,37,59,77,35,43,65,68,47,42,54,54,55,42,73,64,60,50,96,80,45,28,34,45,56,37,54,36,58,55,66,40,44,80,46,72,49,92,83,54,58,74,47,81,51,68,90,84,89,63,74,29,41,34,42,57,51,101,90,52,42,33,40,34,36,65,62,39,59,39,56,52,68,71,57,45,53,51,53,50,42,71,74,34,71,85,44,54,86,42,45,70,62,52,51,59,56,51,67,64,62,53,98,81,50,73,67,52,61,54,52,54,49,56,58,76,77,85,46,72,65,54,54,49,58,64,41,50,82,81,44,92,70,52,76,66,56,53,54,51,42,69,72,48,42,68,62,50,41,55,52,47,35,53,53,50,50,53,50,48,52,28,50,69,18,42,43,59,67,72,43,61,27,50,52,27,29,28,51,50,28,52,48,30,45,61,34,74,42,68,66,46,34,35,53,37,42,45,29,39,39,36,82,56,98,85,46,70,45,58,24,34,37,31,44,64,64,57,57,41,43,58,68,65,57,51,72,70,70,44,57,61,45,77,37,65,55,23,54,53,44,51,54,52,48,39,54,47,28,41,37,39,34,32,43,74,71,48,72,91,35,34,18,38,31,65,48,80,56,96,79,26,35,37,32,46,36,55,17,37,51,82,36,48,42,29,50,17,46,50,44,44,72,67,50,62,69,65,84,81,79,56,51,32,55,56,51,43,50,100,86,73,48,66,60,61,87,64,39,59,38,68,44,51,22,17,56,67,45,65,48,72,52,62,54,46,63,76,36,57,72,69,44,55,72,67,26,49,53,20,34,48,49,15,44,52,49,51,37,56,54,47,67,77,44,56,90,41,47,42,86,81,87,71,61,75,77,49,59,62,55,54,74,75,68,50,92,67,43,69,61,45,70,45,46,67,70,56,104

Radius of gyration: 25.32 Å; Cα contacts (8 Å, |Δi|>4): 695; chains: 1; bounding box: 61×66×66 Å

pLDDT: mean 77.46, std 18.82, range [30.7, 98.5]